Protein AF-A0A927MGL8-F1 (afdb_monomer)

Structure (mmCIF, N/CA/C/O backbone):
data_AF-A0A927MGL8-F1
#
_entry.id   AF-A0A927MGL8-F1
#
loop_
_atom_site.group_PDB
_atom_site.id
_atom_site.type_symbol
_atom_site.label_atom_id
_atom_site.label_alt_id
_atom_site.label_comp_id
_atom_site.label_asym_id
_atom_site.label_entity_id
_atom_site.label_seq_id
_atom_site.pdbx_PDB_ins_code
_atom_site.Cartn_x
_atom_site.Cartn_y
_atom_site.Cartn_z
_atom_site.occupancy
_atom_site.B_iso_or_equiv
_atom_site.auth_seq_id
_atom_site.auth_comp_id
_atom_site.auth_asym_id
_atom_site.auth_atom_id
_atom_site.pdbx_PDB_model_num
ATOM 1 N N . MET A 1 1 ? 6.601 -4.500 -12.752 1.00 81.94 1 MET A N 1
ATOM 2 C CA . MET A 1 1 ? 5.365 -3.660 -12.705 1.00 81.94 1 MET A CA 1
ATOM 3 C C . MET A 1 1 ? 4.032 -4.426 -12.684 1.00 81.94 1 MET A C 1
ATOM 5 O O . MET A 1 1 ? 3.324 -4.294 -11.695 1.00 81.94 1 MET A O 1
ATOM 9 N N . LYS A 1 2 ? 3.653 -5.239 -13.691 1.00 87.94 2 LYS A N 1
ATOM 10 C CA . LYS A 1 2 ? 2.335 -5.936 -13.699 1.00 87.94 2 LYS A CA 1
ATOM 11 C C . LYS A 1 2 ? 2.075 -6.784 -12.439 1.00 87.94 2 LYS A C 1
ATOM 13 O O . LYS A 1 2 ? 0.985 -6.728 -11.886 1.00 87.94 2 LYS A O 1
ATOM 18 N N . ALA A 1 3 ? 3.090 -7.509 -11.960 1.00 83.75 3 ALA A N 1
ATOM 19 C CA . ALA A 1 3 ? 2.998 -8.311 -10.736 1.00 83.75 3 ALA A CA 1
ATOM 20 C C . ALA A 1 3 ? 2.717 -7.466 -9.476 1.00 83.75 3 ALA A C 1
ATOM 22 O O . ALA A 1 3 ? 1.883 -7.848 -8.665 1.00 83.75 3 ALA A O 1
ATOM 23 N N . ILE A 1 4 ? 3.357 -6.297 -9.346 1.00 82.00 4 ILE A N 1
ATOM 24 C CA . ILE A 1 4 ? 3.127 -5.371 -8.224 1.00 82.00 4 ILE A CA 1
ATOM 25 C C . ILE A 1 4 ? 1.703 -4.826 -8.265 1.00 82.00 4 ILE A C 1
ATOM 27 O O . ILE A 1 4 ? 1.042 -4.797 -7.238 1.00 82.00 4 ILE A O 1
ATOM 31 N N . ASN A 1 5 ? 1.187 -4.474 -9.446 1.00 84.06 5 ASN A N 1
ATOM 32 C CA . ASN A 1 5 ? -0.195 -4.003 -9.570 1.00 84.06 5 ASN A CA 1
ATOM 33 C C . ASN A 1 5 ? -1.220 -5.066 -9.138 1.00 84.06 5 ASN A C 1
ATOM 35 O O . ASN A 1 5 ? -2.192 -4.727 -8.471 1.00 84.06 5 ASN A O 1
ATOM 39 N N . ILE A 1 6 ? -0.992 -6.343 -9.468 1.00 89.94 6 ILE A N 1
ATOM 40 C CA . ILE A 1 6 ? -1.850 -7.452 -9.013 1.00 89.94 6 ILE A CA 1
ATOM 41 C C . ILE A 1 6 ? -1.803 -7.580 -7.483 1.00 89.94 6 ILE A C 1
ATOM 43 O O . ILE A 1 6 ? -2.830 -7.763 -6.836 1.00 89.94 6 ILE A O 1
ATOM 47 N N . GLU A 1 7 ? -0.622 -7.453 -6.885 1.00 86.69 7 GLU A N 1
ATOM 48 C CA . GLU A 1 7 ? -0.461 -7.513 -5.431 1.00 86.69 7 GLU A CA 1
ATOM 49 C C . GLU A 1 7 ? -1.114 -6.322 -4.718 1.00 86.69 7 GLU A C 1
ATOM 51 O O . GLU A 1 7 ? -1.773 -6.523 -3.699 1.00 86.69 7 GLU A O 1
ATOM 56 N N . ILE A 1 8 ? -1.026 -5.113 -5.291 1.00 82.44 8 ILE A N 1
ATOM 57 C CA . ILE A 1 8 ? -1.769 -3.932 -4.826 1.00 82.44 8 ILE A CA 1
ATOM 58 C C . ILE A 1 8 ? -3.269 -4.223 -4.830 1.00 82.44 8 ILE A C 1
ATOM 60 O O . ILE A 1 8 ? -3.922 -4.043 -3.807 1.00 82.44 8 ILE A O 1
ATOM 64 N N . GLN A 1 9 ? -3.812 -4.732 -5.938 1.00 87.62 9 GLN A N 1
ATOM 65 C CA . GLN A 1 9 ? -5.235 -5.068 -6.038 1.00 87.62 9 GLN A CA 1
ATOM 66 C C . GLN A 1 9 ? -5.658 -6.117 -5.001 1.00 87.62 9 GLN A C 1
ATOM 68 O O . GLN A 1 9 ? -6.702 -5.968 -4.365 1.00 87.62 9 GLN A O 1
ATOM 73 N N . ASN A 1 10 ? -4.839 -7.149 -4.788 1.00 89.44 10 ASN A N 1
ATOM 74 C CA . ASN A 1 10 ? -5.106 -8.178 -3.785 1.00 89.44 10 ASN A CA 1
ATOM 75 C C . ASN A 1 10 ? -5.097 -7.609 -2.360 1.00 89.44 10 ASN A C 1
ATOM 77 O O . ASN A 1 10 ? -5.955 -7.973 -1.557 1.00 89.44 10 ASN A O 1
ATOM 81 N N . LEU A 1 11 ? -4.169 -6.702 -2.045 1.00 83.88 11 LEU A N 1
ATOM 82 C CA . LEU A 1 11 ? -4.113 -6.039 -0.743 1.00 83.88 11 LEU A CA 1
ATOM 83 C C . LEU A 1 11 ? -5.277 -5.074 -0.535 1.00 83.88 11 LEU A C 1
ATOM 85 O O . LEU A 1 11 ? -5.854 -5.074 0.547 1.00 83.88 11 LEU A O 1
ATOM 89 N N . THR A 1 12 ? -5.672 -4.312 -1.557 1.00 82.94 12 THR A N 1
ATOM 90 C CA . THR A 1 12 ? -6.878 -3.477 -1.498 1.00 82.94 12 THR A CA 1
ATOM 91 C C . THR A 1 12 ? -8.105 -4.340 -1.229 1.00 82.94 12 THR A C 1
ATOM 93 O O . THR A 1 12 ? -8.841 -4.064 -0.289 1.00 82.94 12 THR A O 1
ATOM 96 N N . LYS A 1 13 ? -8.279 -5.443 -1.970 1.00 90.69 13 LYS A N 1
ATOM 97 C CA . LYS A 1 13 ? -9.380 -6.389 -1.744 1.00 90.69 13 LYS A CA 1
ATOM 98 C C . LYS A 1 13 ? -9.352 -6.963 -0.326 1.00 90.69 13 LYS A C 1
ATOM 100 O O . LYS A 1 13 ? -10.390 -7.021 0.323 1.00 90.69 13 LYS A O 1
ATOM 105 N N . ARG A 1 14 ? -8.176 -7.366 0.168 1.00 90.31 14 ARG A N 1
ATOM 106 C CA . ARG A 1 14 ? -8.006 -7.866 1.540 1.00 90.31 14 ARG A CA 1
ATOM 107 C C . ARG A 1 14 ? -8.359 -6.798 2.575 1.00 90.31 14 ARG A C 1
ATOM 109 O O . ARG A 1 14 ? -9.081 -7.102 3.509 1.00 90.31 14 ARG A O 1
ATOM 116 N N . SER A 1 15 ? -7.897 -5.564 2.400 1.00 85.00 15 SER A N 1
ATOM 117 C CA . SER A 1 15 ? -8.215 -4.443 3.290 1.00 85.00 15 SER A CA 1
ATOM 118 C C . SER A 1 15 ? -9.718 -4.153 3.318 1.00 85.00 15 SER A C 1
ATOM 120 O O . SER A 1 15 ? -10.277 -3.997 4.398 1.00 85.00 15 SER A O 1
ATOM 122 N N . THR A 1 16 ? -10.393 -4.182 2.163 1.00 86.75 16 THR A N 1
ATOM 123 C CA . THR A 1 16 ? -11.857 -4.064 2.086 1.00 86.75 16 THR A CA 1
ATOM 124 C C . THR A 1 16 ? -12.558 -5.197 2.833 1.00 86.75 16 THR A C 1
ATOM 126 O O . THR A 1 16 ? -13.500 -4.936 3.572 1.00 86.75 16 THR A O 1
ATOM 129 N N . LEU A 1 17 ? -12.093 -6.442 2.681 1.00 91.06 17 LEU A N 1
ATOM 130 C CA . LEU A 1 17 ? -12.653 -7.584 3.409 1.00 91.06 17 LEU A CA 1
ATOM 131 C C . LEU A 1 17 ? -12.477 -7.439 4.925 1.00 91.06 17 LEU A C 1
ATOM 133 O O . LEU A 1 17 ? -13.436 -7.662 5.652 1.00 91.06 17 LEU A O 1
ATOM 137 N N . LEU A 1 18 ? -11.304 -6.997 5.389 1.00 89.88 18 LEU A N 1
ATOM 138 C CA . LEU A 1 18 ? -11.066 -6.736 6.812 1.00 89.88 18 LEU A CA 1
ATOM 139 C C . LEU A 1 18 ? -11.927 -5.577 7.341 1.00 89.88 18 LEU A C 1
ATOM 141 O O . LEU A 1 18 ? -12.342 -5.605 8.492 1.00 89.88 18 LEU A O 1
ATOM 145 N N . GLY A 1 19 ? -12.231 -4.575 6.509 1.00 87.00 19 GLY A N 1
ATOM 146 C CA . GLY A 1 19 ? -13.180 -3.515 6.864 1.00 87.00 19 GLY A CA 1
ATOM 147 C C . GLY A 1 19 ? -14.598 -4.048 7.059 1.00 87.00 19 GLY A C 1
ATOM 148 O O . GLY A 1 19 ? -15.235 -3.755 8.066 1.00 87.00 19 GLY A O 1
ATOM 149 N N . VAL A 1 20 ? -15.063 -4.908 6.147 1.00 88.69 20 VAL A N 1
ATOM 150 C CA . VAL A 1 20 ? -16.355 -5.601 6.293 1.00 88.69 20 VAL A CA 1
ATOM 151 C C . VAL A 1 20 ? -16.374 -6.482 7.545 1.00 88.69 20 VAL A C 1
ATOM 153 O O . VAL A 1 20 ? -17.378 -6.507 8.252 1.00 88.69 20 VAL A O 1
ATOM 156 N N . GLU A 1 21 ? -15.272 -7.176 7.835 1.00 89.25 21 GLU A N 1
ATOM 157 C CA . GLU A 1 21 ? -15.109 -7.991 9.044 1.00 89.25 21 GLU A CA 1
ATOM 158 C C . GLU A 1 21 ? -15.157 -7.137 10.318 1.00 89.25 21 GLU A C 1
ATOM 160 O O . GLU A 1 21 ? -15.872 -7.482 11.251 1.00 89.25 21 GLU A O 1
ATOM 165 N N . SER A 1 22 ? -14.499 -5.973 10.330 1.00 88.75 22 SER A N 1
ATOM 166 C CA . SER A 1 22 ? -14.555 -5.015 11.442 1.00 88.75 22 SER A CA 1
ATOM 167 C C . SER A 1 22 ? -15.985 -4.552 11.725 1.00 88.75 22 SER A C 1
ATOM 169 O O . SER A 1 22 ? -16.423 -4.560 12.874 1.00 88.75 22 SER A O 1
ATOM 171 N N . GLU A 1 23 ? -16.729 -4.170 10.685 1.00 89.12 23 GLU A N 1
ATOM 172 C CA . GLU A 1 23 ? -18.125 -3.734 10.813 1.00 89.12 23 GLU A CA 1
ATOM 173 C C . GLU A 1 23 ? -19.036 -4.874 11.294 1.00 89.12 23 GLU A C 1
ATOM 175 O O . GLU A 1 23 ? -19.927 -4.661 12.117 1.00 89.12 23 GLU A O 1
ATOM 180 N N . ALA A 1 24 ? -18.814 -6.096 10.800 1.00 89.00 24 ALA A N 1
ATOM 181 C CA . ALA A 1 24 ? -19.553 -7.273 11.244 1.00 89.00 24 ALA A CA 1
ATOM 182 C C . ALA A 1 24 ? -19.261 -7.590 12.719 1.00 89.00 24 ALA A C 1
ATOM 184 O O . ALA A 1 24 ? -20.197 -7.819 13.485 1.00 89.00 24 ALA A O 1
ATOM 185 N N . ASN A 1 25 ? -17.992 -7.530 13.135 1.00 88.75 25 ASN A N 1
ATOM 186 C CA . ASN A 1 25 ? -17.584 -7.746 14.520 1.00 88.75 25 ASN A CA 1
ATOM 187 C C . ASN A 1 25 ? -18.259 -6.734 15.452 1.00 88.75 25 ASN A C 1
ATOM 189 O O . ASN A 1 25 ? -18.848 -7.140 16.450 1.00 88.75 25 ASN A O 1
ATOM 193 N N . GLN A 1 26 ? -18.277 -5.442 15.107 1.00 88.69 26 GLN A N 1
ATOM 194 C CA . GLN A 1 26 ? -18.963 -4.419 15.909 1.00 88.69 26 GLN A CA 1
ATOM 195 C C . GLN A 1 26 ? -20.452 -4.741 16.133 1.00 88.69 26 GLN A C 1
ATOM 197 O O . GLN A 1 26 ? -20.945 -4.611 17.255 1.00 88.69 26 GLN A O 1
ATOM 202 N N . LEU A 1 27 ? -21.163 -5.224 15.107 1.00 91.19 27 LEU A N 1
ATOM 203 C CA . LEU A 1 27 ? -22.563 -5.647 15.246 1.00 91.19 27 LEU A CA 1
ATOM 204 C C . LEU A 1 27 ? -22.715 -6.912 16.102 1.00 91.19 27 LEU A C 1
ATOM 206 O O . LEU A 1 27 ? -23.638 -6.992 16.910 1.00 91.19 27 LEU A O 1
ATOM 210 N N . VAL A 1 28 ? -21.808 -7.884 15.964 1.00 90.94 28 VAL A N 1
ATOM 211 C CA . VAL A 1 28 ? -21.801 -9.106 16.787 1.00 90.94 28 VAL A CA 1
ATOM 212 C C . VAL A 1 28 ? -21.581 -8.775 18.267 1.00 90.94 28 VAL A C 1
ATOM 214 O O . VAL A 1 28 ? -22.303 -9.282 19.127 1.00 90.94 28 VAL A O 1
ATOM 217 N N . TYR A 1 29 ? -20.641 -7.883 18.581 1.00 89.62 29 TYR A N 1
ATOM 218 C CA . TYR A 1 29 ? -20.439 -7.410 19.952 1.00 89.62 29 TYR A CA 1
ATOM 219 C C . TYR A 1 29 ? -21.628 -6.583 20.451 1.00 89.62 29 TYR A C 1
ATOM 221 O O . TYR A 1 29 ? -22.039 -6.752 21.596 1.00 89.62 29 TYR A O 1
ATOM 229 N N . GLY A 1 30 ? -22.244 -5.755 19.601 1.00 89.44 30 GLY A N 1
ATOM 230 C CA . GLY A 1 30 ? -23.497 -5.066 19.924 1.00 89.44 30 GLY A CA 1
ATOM 231 C C . GLY A 1 30 ? -24.622 -6.037 20.300 1.00 89.44 30 GLY A C 1
ATOM 232 O O . GLY A 1 30 ? -25.272 -5.864 21.328 1.00 89.44 30 GLY A O 1
ATOM 233 N N . TYR A 1 31 ? -24.789 -7.117 19.534 1.00 92.12 31 TYR A N 1
ATOM 234 C CA . TYR A 1 31 ? -25.756 -8.176 19.831 1.00 92.12 31 TYR A CA 1
ATOM 235 C C . TYR A 1 31 ? -25.473 -8.831 21.192 1.00 92.12 31 TYR A C 1
ATOM 237 O O . TYR A 1 31 ? -26.379 -9.017 22.007 1.00 92.12 31 TYR A O 1
ATOM 245 N N . TYR A 1 32 ? -24.204 -9.125 21.486 1.00 89.69 32 TYR A N 1
ATOM 246 C CA . TYR A 1 32 ? -23.812 -9.686 22.779 1.00 89.69 32 TYR A CA 1
ATOM 247 C C . TYR A 1 32 ? -24.067 -8.718 23.945 1.00 89.69 32 TYR A C 1
ATOM 249 O O . TYR A 1 32 ? -24.556 -9.139 24.996 1.00 89.69 32 TYR A O 1
ATOM 257 N N . LYS A 1 33 ? -23.798 -7.421 23.749 1.00 89.44 33 LYS A N 1
ATOM 258 C CA . LYS A 1 33 ? -24.097 -6.347 24.710 1.00 89.44 33 LYS A CA 1
ATOM 259 C C . LYS A 1 33 ? -25.558 -6.354 25.120 1.00 89.44 33 LYS A C 1
ATOM 261 O O . LYS A 1 33 ? -25.880 -6.320 26.306 1.00 89.44 33 LYS A O 1
ATOM 266 N N . ASP A 1 34 ? -26.436 -6.394 24.125 1.00 91.56 34 ASP A N 1
ATOM 267 C CA . ASP A 1 34 ? -27.873 -6.342 24.343 1.00 91.56 34 ASP A CA 1
ATOM 268 C C . ASP A 1 34 ? -28.358 -7.632 25.022 1.00 91.56 34 ASP A C 1
ATOM 270 O O . ASP A 1 34 ? -29.177 -7.570 25.939 1.00 91.56 34 ASP A O 1
ATOM 274 N N . GLY A 1 35 ? -27.763 -8.785 24.691 1.00 91.50 35 GLY A N 1
ATOM 275 C CA . GLY A 1 35 ? -27.989 -10.047 25.400 1.00 91.50 35 GLY A CA 1
ATOM 276 C C . GLY A 1 35 ? -27.582 -10.014 26.881 1.00 91.50 35 GLY A C 1
ATOM 277 O O . GLY A 1 35 ? -28.353 -10.447 27.740 1.00 91.50 35 GLY A O 1
ATOM 278 N N . GLN A 1 36 ? -26.406 -9.468 27.208 1.00 89.88 36 GLN A N 1
ATOM 279 C CA . GLN A 1 36 ? -25.961 -9.294 28.600 1.00 89.88 36 GLN A CA 1
ATOM 280 C C . GLN A 1 36 ? -26.842 -8.298 29.360 1.00 89.88 36 GLN A C 1
ATOM 282 O O . GLN A 1 36 ? -27.210 -8.550 30.507 1.00 89.88 36 GLN A O 1
ATOM 287 N N . SER A 1 37 ? -27.248 -7.208 28.704 1.00 91.44 37 SER A N 1
ATOM 288 C CA . SER A 1 37 ? -28.202 -6.247 29.260 1.00 91.44 37 SER A CA 1
ATOM 289 C C . SER A 1 37 ? -29.523 -6.926 29.631 1.00 91.44 37 SER A C 1
ATOM 291 O O . SER A 1 37 ? -29.997 -6.757 30.750 1.00 91.44 37 SER A O 1
ATOM 293 N N . ILE A 1 38 ? -30.086 -7.771 28.755 1.00 94.38 38 ILE A N 1
ATOM 294 C CA . ILE A 1 38 ? -31.299 -8.544 29.074 1.00 94.38 38 ILE A CA 1
ATOM 295 C C . ILE A 1 38 ? -31.082 -9.414 30.310 1.00 94.38 38 ILE A C 1
ATOM 297 O O . ILE A 1 38 ? -31.925 -9.395 31.202 1.00 94.38 38 ILE A O 1
ATOM 301 N N . LYS A 1 39 ? -29.963 -10.144 30.389 1.00 93.94 39 LYS A N 1
ATOM 302 C CA . LYS A 1 39 ? -29.666 -11.013 31.534 1.00 93.94 39 LYS A CA 1
ATOM 303 C C . LYS A 1 39 ? -29.617 -10.224 32.848 1.00 93.94 39 LYS A C 1
ATOM 305 O O . LYS A 1 39 ? -30.284 -10.612 33.803 1.00 93.94 39 LYS A O 1
ATOM 310 N N . LEU A 1 40 ? -28.901 -9.097 32.876 1.00 92.75 40 LEU A N 1
ATOM 311 C CA . LEU A 1 40 ? -28.828 -8.215 34.049 1.00 92.75 40 LEU A CA 1
ATOM 312 C C . LEU A 1 40 ? -30.211 -7.675 34.443 1.00 92.75 40 LEU A C 1
ATOM 314 O O . LEU A 1 40 ? -30.571 -7.685 35.619 1.00 92.75 40 LEU A O 1
ATOM 318 N N . GLN A 1 41 ? -31.020 -7.254 33.466 1.00 95.81 41 GLN A N 1
ATOM 319 C CA . GLN A 1 41 ? -32.376 -6.762 33.722 1.00 95.81 41 GLN A CA 1
ATOM 320 C C . GLN A 1 41 ? -33.322 -7.870 34.211 1.00 95.81 41 GLN A C 1
ATOM 322 O O . GLN A 1 41 ? -34.176 -7.617 35.059 1.00 95.81 41 GLN A O 1
ATOM 327 N N . GLU A 1 42 ? -33.180 -9.103 33.716 1.00 97.06 42 GLU A N 1
ATOM 328 C CA . GLU A 1 42 ? -33.957 -10.258 34.177 1.00 97.06 42 GLU A CA 1
ATOM 329 C C . GLU A 1 42 ? -33.572 -10.679 35.600 1.00 97.06 42 GLU A C 1
ATOM 331 O O . GLU A 1 42 ? -34.449 -11.028 36.392 1.00 97.06 42 GLU A O 1
ATOM 336 N N . ASP A 1 43 ? -32.289 -10.619 35.956 1.00 94.75 43 ASP A N 1
ATOM 337 C CA . ASP A 1 43 ? -31.840 -10.886 37.322 1.00 94.75 43 ASP A CA 1
ATOM 338 C C . ASP A 1 43 ? -32.310 -9.786 38.286 1.00 94.75 43 ASP A C 1
ATOM 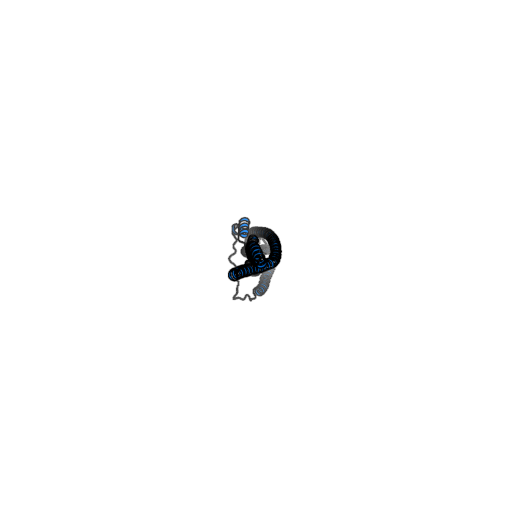340 O O . ASP A 1 43 ? -32.849 -10.098 39.351 1.00 94.75 43 ASP A O 1
ATOM 344 N N . ASN A 1 44 ? -32.252 -8.516 37.872 1.00 95.06 44 ASN A N 1
ATOM 345 C CA . ASN A 1 44 ? -32.841 -7.408 38.625 1.00 95.06 44 ASN A CA 1
ATOM 346 C C . ASN A 1 44 ? -34.357 -7.581 38.826 1.00 95.06 44 ASN A C 1
ATOM 348 O O . ASN A 1 44 ? -34.859 -7.402 39.935 1.00 95.06 44 ASN A O 1
ATOM 352 N N . LEU A 1 45 ? -35.084 -7.998 37.782 1.00 97.06 45 LEU A N 1
ATOM 353 C CA . LEU A 1 45 ? -36.515 -8.286 37.871 1.00 97.06 45 LEU A CA 1
ATOM 354 C C . LEU A 1 45 ? -36.812 -9.359 38.928 1.00 97.06 45 LEU A C 1
ATOM 356 O O . LEU A 1 45 ? -37.724 -9.170 39.731 1.00 97.06 45 LEU A O 1
ATOM 360 N N . LYS A 1 46 ? -36.031 -10.448 38.982 1.00 97.56 46 LYS A N 1
ATOM 361 C CA . LYS A 1 46 ? -36.192 -11.499 40.007 1.00 97.56 46 LYS A CA 1
ATOM 362 C C . LYS A 1 46 ? -35.962 -10.961 41.421 1.00 97.56 46 LYS A C 1
ATOM 364 O O . LYS A 1 46 ? -36.702 -11.327 42.336 1.00 97.56 46 LYS A O 1
ATOM 369 N N . VAL A 1 47 ? -34.947 -10.113 41.610 1.00 93.94 47 VAL A N 1
ATOM 370 C CA . VAL A 1 47 ? -34.653 -9.496 42.915 1.00 93.94 47 VAL A CA 1
ATOM 371 C C . VAL A 1 47 ? -35.806 -8.589 43.341 1.00 93.94 47 VAL A C 1
ATOM 373 O O . VAL A 1 47 ? -36.371 -8.797 44.414 1.00 93.94 47 VAL A O 1
ATOM 376 N N . THR A 1 48 ? -36.238 -7.665 42.482 1.00 94.50 48 THR A N 1
ATOM 377 C CA . THR A 1 48 ? -37.334 -6.736 42.793 1.00 94.50 48 THR A CA 1
ATOM 378 C C . THR A 1 48 ? -38.677 -7.453 42.972 1.00 94.50 48 THR A C 1
ATOM 380 O O . THR A 1 48 ? -39.496 -7.048 43.798 1.00 94.50 48 THR A O 1
ATOM 383 N N . GLU A 1 49 ? -38.919 -8.553 42.253 1.00 97.56 49 GLU A N 1
ATOM 384 C CA . GLU A 1 49 ? -40.098 -9.395 42.467 1.00 97.56 49 GLU A CA 1
ATOM 385 C C . GLU A 1 49 ? -40.085 -10.036 43.862 1.00 97.56 49 GLU A C 1
ATOM 387 O O . GLU A 1 49 ? -41.103 -10.016 44.561 1.00 97.56 49 GLU A O 1
ATOM 392 N N . LYS A 1 50 ? -38.935 -10.565 44.298 1.00 96.25 50 LYS A N 1
ATOM 393 C CA . LYS A 1 50 ? -38.764 -11.116 45.648 1.00 96.25 50 LYS A CA 1
ATOM 394 C C . LYS A 1 50 ? -38.951 -10.040 46.721 1.00 96.25 50 LYS A C 1
ATOM 396 O O . LYS A 1 50 ? -39.661 -10.278 47.694 1.00 96.25 50 LYS A O 1
ATOM 401 N N . GLU A 1 51 ? -38.365 -8.860 46.539 1.00 93.62 51 GLU A N 1
ATOM 402 C CA . GLU A 1 51 ? -38.524 -7.733 47.467 1.00 93.62 51 GLU A CA 1
ATOM 403 C C . GLU A 1 51 ? -39.983 -7.288 47.586 1.00 93.62 51 GLU A C 1
ATOM 405 O O . GLU A 1 51 ? -40.487 -7.128 48.697 1.00 93.62 51 GLU A O 1
ATOM 410 N N . TYR A 1 52 ? -40.693 -7.159 46.460 1.00 97.56 52 TYR A N 1
ATOM 411 C CA . TYR A 1 52 ? -42.115 -6.826 46.464 1.00 97.56 52 TYR A CA 1
ATOM 412 C C . TYR A 1 52 ? -42.939 -7.838 47.267 1.00 97.56 52 TYR A C 1
ATOM 414 O O . TYR A 1 52 ? -43.769 -7.429 48.083 1.00 97.56 52 TYR A O 1
ATOM 422 N N . ARG A 1 53 ? -42.694 -9.143 47.081 1.00 97.75 53 ARG A N 1
ATOM 423 C CA . ARG A 1 53 ? -43.377 -10.197 47.850 1.00 97.75 53 ARG A CA 1
ATOM 424 C C . ARG A 1 53 ? -43.091 -10.076 49.347 1.00 97.75 53 ARG A C 1
ATOM 426 O O . ARG A 1 53 ? -44.036 -10.015 50.126 1.00 97.75 53 ARG A O 1
ATOM 433 N N . ASN A 1 54 ? -41.823 -9.937 49.734 1.00 94.94 54 ASN A N 1
ATOM 434 C CA . ASN A 1 54 ? -41.428 -9.807 51.139 1.00 94.94 54 ASN A CA 1
ATOM 435 C C . ASN A 1 54 ? -42.073 -8.580 51.810 1.00 94.94 54 ASN A C 1
ATOM 437 O O . ASN A 1 54 ? -42.563 -8.660 52.933 1.00 94.94 54 ASN A O 1
ATOM 441 N N . ILE A 1 55 ? -42.107 -7.434 51.126 1.00 94.94 55 ILE A N 1
ATOM 442 C CA . ILE A 1 55 ? -42.708 -6.198 51.656 1.00 94.94 55 ILE A CA 1
ATOM 443 C C . ILE A 1 55 ? -44.226 -6.325 51.757 1.00 94.94 55 ILE A C 1
ATOM 445 O O . ILE A 1 55 ? -44.831 -5.840 52.713 1.00 94.94 55 ILE A O 1
ATOM 449 N N . GLN A 1 56 ? -44.853 -6.997 50.791 1.00 97.56 56 GLN A N 1
ATOM 450 C CA . GLN A 1 56 ? -46.280 -7.291 50.827 1.00 97.56 56 GLN A CA 1
ATOM 451 C C . GLN A 1 56 ? -46.638 -8.198 52.013 1.00 97.56 56 GLN A C 1
ATOM 453 O O . GLN A 1 56 ? -47.652 -7.953 52.667 1.00 97.56 56 GLN A O 1
ATOM 458 N N . GLU A 1 57 ? -45.815 -9.204 52.310 1.00 97.25 57 GLU A N 1
ATOM 459 C CA . GLU A 1 57 ? -45.964 -10.076 53.481 1.00 97.25 57 GLU A CA 1
ATOM 460 C C . GLU A 1 57 ? -45.803 -9.286 54.786 1.00 97.25 57 GLU A C 1
ATOM 462 O O . GLU A 1 57 ? -46.730 -9.269 55.596 1.00 97.25 57 GLU A O 1
ATOM 467 N N . LYS A 1 58 ? -44.721 -8.506 54.933 1.00 95.19 58 LYS A N 1
ATOM 468 C CA . LYS A 1 58 ? -44.515 -7.620 56.095 1.00 95.19 58 LYS A CA 1
ATOM 469 C C . LYS A 1 58 ? -45.674 -6.641 56.298 1.00 95.19 58 LYS A C 1
ATOM 471 O O . LYS A 1 58 ? -46.078 -6.382 57.427 1.00 95.19 58 LYS A O 1
ATOM 476 N N . TYR A 1 59 ? -46.234 -6.086 55.223 1.00 97.12 59 TYR A N 1
ATOM 477 C CA . TYR A 1 59 ? -47.411 -5.217 55.305 1.00 97.12 59 TYR A CA 1
ATOM 478 C C . TYR A 1 59 ? -48.639 -5.957 55.846 1.00 97.12 59 TYR A C 1
ATOM 480 O O . TYR A 1 59 ? -49.352 -5.416 56.690 1.00 97.12 59 TYR A O 1
ATOM 488 N N . ASN A 1 60 ? -48.876 -7.193 55.395 1.00 97.25 60 ASN A N 1
ATOM 489 C CA . ASN A 1 60 ? -49.989 -8.016 55.874 1.00 97.25 60 ASN A CA 1
ATOM 490 C C . ASN A 1 60 ? -49.845 -8.371 57.365 1.00 97.25 60 ASN A C 1
ATOM 492 O O . ASN A 1 60 ? -50.850 -8.522 58.056 1.00 97.25 60 ASN A O 1
ATOM 496 N N . GLU A 1 61 ? -48.611 -8.453 57.860 1.00 97.06 61 GLU A N 1
ATOM 497 C CA . GLU A 1 61 ? -48.275 -8.654 59.276 1.00 97.06 61 GLU A CA 1
ATOM 498 C C . GLU A 1 61 ? -48.284 -7.351 60.099 1.00 97.06 61 GLU A C 1
ATOM 500 O O . GLU A 1 61 ? -48.123 -7.382 61.318 1.00 97.06 61 GLU A O 1
ATOM 505 N N . GLY A 1 62 ? -48.484 -6.192 59.460 1.00 96.12 62 GLY A N 1
ATOM 506 C CA . GLY A 1 62 ? -48.459 -4.878 60.112 1.00 96.12 62 GLY A CA 1
ATOM 507 C C . GLY A 1 62 ? -47.055 -4.323 60.386 1.00 96.12 62 GLY A C 1
ATOM 508 O O . GLY A 1 62 ? -46.925 -3.335 61.104 1.00 96.12 62 GLY A O 1
ATOM 509 N N . LEU A 1 63 ? -46.014 -4.928 59.808 1.00 93.25 63 LEU A N 1
ATOM 510 C CA . LEU A 1 63 ? -44.601 -4.566 59.982 1.00 93.25 63 LEU A CA 1
ATOM 511 C C . LEU A 1 63 ? -44.077 -3.576 58.927 1.00 93.25 63 LEU A C 1
ATOM 513 O O . LEU A 1 63 ? -42.951 -3.102 59.033 1.00 93.25 63 LEU A O 1
ATOM 517 N N . SER A 1 64 ? -44.861 -3.260 57.894 1.00 95.19 64 SER A N 1
ATOM 518 C CA . SER A 1 64 ? -44.479 -2.306 56.842 1.00 95.19 64 SER A CA 1
ATOM 519 C C . SER A 1 64 ? -45.620 -1.344 56.513 1.00 95.19 64 SER A C 1
ATOM 521 O O . SER A 1 64 ? -46.793 -1.638 56.747 1.00 95.19 64 SER A O 1
ATOM 523 N N . ALA A 1 65 ? -45.294 -0.171 55.964 1.00 95.62 65 ALA A N 1
ATOM 524 C CA . ALA A 1 65 ? -46.280 0.821 55.563 1.00 95.62 65 ALA A CA 1
ATOM 525 C C . ALA A 1 65 ? -46.841 0.533 54.159 1.00 95.62 65 ALA A C 1
ATOM 527 O O . ALA A 1 65 ? -46.134 0.113 53.246 1.00 95.62 65 ALA A O 1
ATOM 528 N N . LYS A 1 66 ? -48.111 0.895 53.918 1.00 96.62 66 LYS A N 1
ATOM 529 C CA . LYS A 1 66 ? -48.730 0.814 52.575 1.00 96.62 66 LYS A CA 1
ATOM 530 C C . LYS A 1 66 ? -47.933 1.575 51.504 1.00 96.62 66 LYS A C 1
ATOM 532 O O . LYS A 1 66 ? -47.953 1.204 50.332 1.00 96.62 66 LYS A O 1
ATOM 537 N N . GLY A 1 67 ? -47.252 2.652 51.901 1.00 95.88 67 GLY A N 1
ATOM 538 C CA . GLY A 1 67 ? -46.381 3.424 51.018 1.00 95.88 67 GLY A CA 1
ATOM 539 C C . GLY A 1 67 ? -45.216 2.603 50.459 1.00 95.88 67 GLY A C 1
ATOM 540 O O . GLY A 1 67 ? -44.909 2.745 49.277 1.00 95.88 67 GLY A O 1
ATOM 541 N N . ASP A 1 68 ? -44.625 1.717 51.263 1.00 94.25 68 ASP A N 1
ATOM 542 C CA . ASP A 1 68 ? -43.512 0.859 50.841 1.00 94.25 68 ASP A CA 1
ATOM 543 C C . ASP A 1 68 ? -43.985 -0.195 49.841 1.00 94.25 68 ASP A C 1
ATOM 545 O O . ASP A 1 68 ? -43.366 -0.366 48.795 1.00 94.25 68 ASP A O 1
ATOM 549 N N . VAL A 1 69 ? -45.154 -0.802 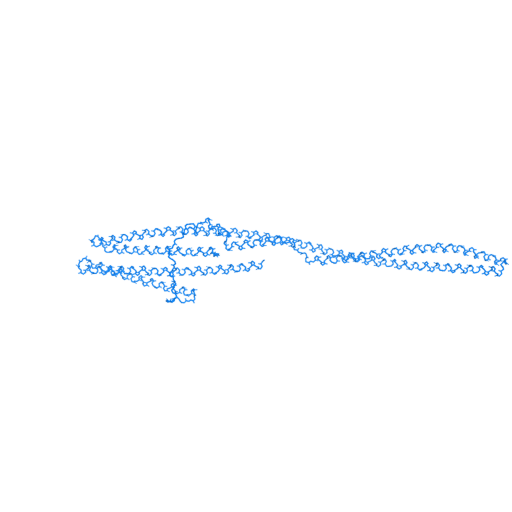50.081 1.00 96.75 69 VAL A N 1
ATOM 550 C CA . VAL A 1 69 ? -45.799 -1.727 49.131 1.00 96.75 69 VAL A CA 1
ATOM 551 C C . VAL A 1 69 ? -46.005 -1.069 47.763 1.00 96.75 69 VAL A C 1
ATOM 553 O O . VAL A 1 69 ? -45.724 -1.669 46.724 1.00 96.75 69 VAL A O 1
ATOM 556 N N . LEU A 1 70 ? -46.493 0.178 47.735 1.00 96.06 70 LEU A N 1
ATOM 557 C CA . LEU A 1 70 ? -46.701 0.912 46.482 1.00 96.06 70 LEU A CA 1
ATOM 558 C C . LEU A 1 70 ? -45.379 1.221 45.764 1.00 96.06 70 LEU A C 1
ATOM 560 O O . LEU A 1 70 ? -45.333 1.127 44.537 1.00 96.06 70 LEU A O 1
ATOM 564 N N . ARG A 1 71 ? -44.312 1.558 46.502 1.00 94.50 71 ARG A N 1
ATOM 565 C CA . ARG A 1 71 ? -42.972 1.792 45.933 1.00 94.50 71 ARG A CA 1
ATOM 566 C C . ARG A 1 71 ? -42.368 0.507 45.374 1.00 94.50 71 ARG A C 1
ATOM 568 O O . ARG A 1 71 ? -41.947 0.511 44.223 1.00 94.50 71 ARG A O 1
ATOM 575 N N . ALA A 1 72 ? -42.427 -0.593 46.122 1.00 95.12 72 ALA A N 1
ATOM 576 C CA . ALA A 1 72 ? -41.956 -1.900 45.672 1.00 95.12 72 ALA A CA 1
ATOM 577 C C . ALA A 1 72 ? -42.706 -2.373 44.418 1.00 95.12 72 ALA A C 1
ATOM 579 O O . ALA A 1 72 ? -42.096 -2.792 43.436 1.00 95.12 72 ALA A O 1
ATOM 580 N N . LYS A 1 73 ? -44.035 -2.195 44.383 1.00 97.50 73 LYS A N 1
ATOM 581 C CA . LYS A 1 73 ? -44.844 -2.480 43.190 1.00 97.50 73 LYS A CA 1
ATOM 582 C C . LYS A 1 73 ? -44.449 -1.611 41.994 1.00 97.50 73 LYS A C 1
ATOM 584 O O . LYS A 1 73 ? -44.441 -2.102 40.867 1.00 97.50 73 LYS A O 1
ATOM 589 N N . LYS A 1 74 ? -44.152 -0.325 42.213 1.00 96.69 74 LYS A N 1
ATOM 590 C CA . LYS A 1 74 ? -43.656 0.573 41.161 1.00 96.69 74 LYS A CA 1
ATOM 591 C C . LYS A 1 74 ? -42.299 0.090 40.632 1.00 96.69 74 LYS A C 1
ATOM 593 O O . LYS A 1 74 ? -42.168 -0.041 39.420 1.00 96.69 74 LYS A O 1
ATOM 598 N N . GLY A 1 75 ? -41.356 -0.242 41.516 1.00 94.44 75 GLY A N 1
ATOM 599 C CA . GLY A 1 75 ? -40.049 -0.791 41.142 1.00 94.44 75 GLY A CA 1
ATOM 600 C C . GLY A 1 75 ? -40.169 -2.067 40.306 1.00 94.44 75 GLY A C 1
ATOM 601 O O . GLY A 1 75 ? -39.528 -2.177 39.265 1.00 94.44 75 GLY A O 1
ATOM 602 N N . LEU A 1 76 ? -41.069 -2.984 40.683 1.00 97.31 76 LEU A N 1
ATOM 603 C CA . LEU A 1 76 ? -41.346 -4.199 39.906 1.00 97.31 76 LEU A CA 1
ATOM 604 C C . LEU A 1 76 ? -41.813 -3.872 38.479 1.00 97.31 76 LEU A C 1
ATOM 606 O O . LEU A 1 76 ? -41.316 -4.448 37.515 1.00 97.31 76 LEU A O 1
ATOM 610 N N . ARG A 1 77 ? -42.735 -2.912 38.322 1.00 97.94 77 ARG A N 1
ATOM 611 C CA . ARG A 1 77 ? -43.210 -2.478 36.995 1.00 97.94 77 ARG A CA 1
ATOM 612 C C . ARG A 1 77 ? -42.117 -1.813 36.159 1.00 97.94 77 ARG A C 1
ATOM 614 O O . ARG A 1 77 ? -42.092 -2.002 34.945 1.00 97.94 77 ARG A O 1
ATOM 621 N N . GLU A 1 78 ? -41.234 -1.041 36.785 1.00 96.50 78 GLU A N 1
ATOM 622 C CA . GLU A 1 78 ? -40.083 -0.432 36.110 1.00 96.50 78 GLU A CA 1
ATOM 623 C C . GLU A 1 78 ? -39.094 -1.503 35.628 1.00 96.50 78 GLU A C 1
ATOM 625 O O . GLU A 1 78 ? -38.667 -1.450 34.475 1.00 96.50 78 GLU A O 1
ATOM 630 N N . ALA A 1 79 ? -38.812 -2.523 36.445 1.00 95.31 79 ALA A N 1
ATOM 631 C CA . ALA A 1 79 ? -37.969 -3.654 36.056 1.00 95.31 79 ALA A CA 1
ATOM 632 C C . ALA A 1 79 ? -38.588 -4.481 34.908 1.00 95.31 79 ALA A C 1
ATOM 634 O O . ALA A 1 79 ? -37.900 -4.817 33.944 1.00 95.31 79 ALA A O 1
ATOM 635 N N . GLU A 1 80 ? -39.901 -4.751 34.944 1.00 97.69 80 GLU A N 1
ATOM 636 C CA . GLU A 1 80 ? -40.617 -5.413 33.838 1.00 97.69 80 GLU A CA 1
ATOM 637 C C . GLU A 1 80 ? -40.490 -4.630 32.521 1.00 97.69 80 GLU A C 1
ATOM 639 O O . GLU A 1 80 ? -40.302 -5.218 31.451 1.00 97.69 80 GLU A O 1
ATOM 644 N N . LEU A 1 81 ? -40.616 -3.300 32.586 1.00 97.38 81 LEU A N 1
ATOM 645 C CA . LEU A 1 81 ? -40.471 -2.428 31.424 1.00 97.38 81 LEU A CA 1
ATOM 646 C C . LEU A 1 81 ? -39.029 -2.428 30.906 1.00 97.38 81 LEU A C 1
ATOM 648 O O . LEU A 1 81 ? -38.830 -2.504 29.696 1.00 97.38 81 LEU A O 1
ATOM 652 N N . ALA A 1 82 ? -38.037 -2.399 31.798 1.00 95.38 82 ALA A N 1
ATOM 653 C CA . ALA A 1 82 ? -36.625 -2.438 31.429 1.00 95.38 82 ALA A CA 1
ATOM 654 C C . ALA A 1 82 ? -36.260 -3.730 30.677 1.00 95.38 82 ALA A C 1
ATOM 656 O O . ALA A 1 82 ? -35.621 -3.659 29.627 1.00 95.38 82 ALA A O 1
ATOM 657 N N . VAL A 1 83 ? -36.752 -4.893 31.129 1.00 97.06 83 VAL A N 1
ATOM 658 C CA . VAL A 1 83 ? -36.578 -6.174 30.417 1.00 97.06 83 VAL A CA 1
ATOM 659 C C . VAL A 1 83 ? -37.194 -6.123 29.016 1.00 97.06 83 VAL A C 1
ATOM 661 O O . VAL A 1 83 ? -36.572 -6.568 28.052 1.00 97.06 83 VAL A O 1
ATOM 664 N N . LYS A 1 84 ? -38.407 -5.571 28.872 1.00 97.75 84 LYS A N 1
ATOM 665 C CA . LYS A 1 84 ? -39.062 -5.435 27.557 1.00 97.75 84 LYS A CA 1
ATOM 666 C C . LYS A 1 84 ? -38.279 -4.520 26.620 1.00 97.75 84 LYS A C 1
ATOM 668 O O . LYS A 1 84 ? -38.072 -4.883 25.467 1.00 97.75 84 LYS A O 1
ATOM 673 N N . SER A 1 85 ? -37.821 -3.371 27.110 1.00 96.56 85 SER A N 1
ATOM 674 C CA . SER A 1 85 ? -37.010 -2.432 26.330 1.00 96.56 85 SER A CA 1
ATOM 675 C C . SER A 1 85 ? -35.677 -3.049 25.899 1.00 96.56 85 SER A C 1
ATOM 677 O O . SER A 1 85 ? -35.273 -2.883 24.753 1.00 96.56 85 SER A O 1
ATOM 679 N N . ALA A 1 86 ? -35.018 -3.808 26.781 1.00 94.50 86 ALA A N 1
ATOM 680 C CA . ALA A 1 86 ? -33.782 -4.514 26.449 1.00 94.50 86 ALA A CA 1
ATOM 681 C C . ALA A 1 86 ? -34.002 -5.586 25.364 1.00 94.50 86 ALA A C 1
ATOM 683 O O . ALA A 1 86 ? -33.187 -5.705 24.453 1.00 94.50 86 ALA A O 1
ATOM 684 N N . LYS A 1 87 ? -35.131 -6.311 25.412 1.00 96.25 87 LYS A N 1
ATOM 685 C CA . LYS A 1 87 ? -35.525 -7.281 24.374 1.00 96.25 87 LYS A CA 1
ATOM 686 C C . LYS A 1 87 ? -35.766 -6.618 23.020 1.00 96.25 87 LYS A C 1
ATOM 688 O O . LYS A 1 87 ? -35.196 -7.066 22.035 1.00 96.25 87 LYS A O 1
ATOM 693 N N . LEU A 1 88 ? -36.513 -5.513 22.987 1.00 96.38 88 LEU A N 1
ATOM 694 C CA . LEU A 1 88 ? -36.727 -4.748 21.753 1.00 96.38 88 LEU A CA 1
ATOM 695 C C . LEU A 1 88 ? -35.407 -4.269 21.138 1.00 96.38 88 LEU A C 1
ATOM 697 O O . LEU A 1 88 ? -35.220 -4.374 19.931 1.00 96.38 88 LEU A O 1
ATOM 701 N N . LYS A 1 89 ? -34.469 -3.796 21.964 1.00 95.31 89 LYS A N 1
ATOM 702 C CA . LYS A 1 89 ? -33.149 -3.376 21.487 1.00 95.31 89 LYS A CA 1
ATOM 703 C C . LYS A 1 89 ? -32.347 -4.541 20.896 1.00 95.31 89 LYS A C 1
ATOM 705 O O . LYS A 1 89 ? -31.739 -4.387 19.841 1.00 95.31 89 LYS A O 1
ATOM 710 N N . LEU A 1 90 ? -32.381 -5.717 21.530 1.00 93.31 90 LEU A N 1
ATOM 711 C CA . LEU A 1 90 ? -31.767 -6.918 20.960 1.00 93.31 90 LEU A CA 1
ATOM 712 C C . LEU A 1 90 ? -32.405 -7.286 19.613 1.00 93.31 90 LEU A C 1
ATOM 714 O O . LEU A 1 90 ? -31.677 -7.641 18.687 1.00 93.31 90 LEU A O 1
ATOM 718 N N . ASP A 1 91 ? -33.729 -7.184 19.482 1.00 93.12 91 ASP A N 1
ATOM 719 C CA . ASP A 1 91 ? -34.435 -7.458 18.224 1.00 93.12 91 ASP A CA 1
ATOM 720 C C . ASP A 1 91 ? -34.001 -6.480 17.113 1.00 93.12 91 ASP A C 1
ATOM 722 O O . ASP A 1 91 ? -33.739 -6.899 15.982 1.00 93.12 91 ASP A O 1
ATOM 726 N N . GLU A 1 92 ? -33.845 -5.189 17.432 1.00 94.69 92 GLU A N 1
ATOM 727 C CA . GLU A 1 92 ? -33.311 -4.173 16.512 1.00 94.69 92 GLU A CA 1
ATOM 728 C C . GLU A 1 92 ? -31.882 -4.506 16.058 1.00 94.69 92 GLU A C 1
ATOM 730 O O . GLU A 1 92 ? -31.596 -4.520 14.856 1.00 94.69 92 GLU A O 1
ATOM 735 N N . THR A 1 93 ? -30.990 -4.829 16.997 1.00 92.56 93 THR A N 1
ATOM 736 C CA . THR A 1 93 ? -29.605 -5.215 16.691 1.00 92.56 93 THR A CA 1
ATOM 737 C C . THR A 1 93 ? -29.551 -6.518 15.887 1.00 92.56 93 THR A C 1
ATOM 739 O O . THR A 1 93 ? -28.764 -6.642 14.947 1.00 92.56 93 THR A O 1
ATOM 742 N N . THR A 1 94 ? -30.438 -7.471 16.181 1.00 92.06 94 THR A N 1
ATOM 743 C CA . THR A 1 94 ? -30.583 -8.724 15.424 1.00 92.06 94 THR A CA 1
ATOM 744 C C . THR A 1 94 ? -30.998 -8.444 13.984 1.00 92.06 94 THR A C 1
ATOM 746 O O . THR A 1 94 ? -30.424 -9.014 13.057 1.00 92.06 94 THR A O 1
ATOM 749 N N . LEU A 1 95 ? -31.944 -7.527 13.762 1.00 93.31 95 LEU A N 1
ATOM 750 C CA . LEU A 1 95 ? -32.358 -7.124 12.420 1.00 93.31 95 LEU A CA 1
ATOM 751 C C . LEU A 1 95 ? -31.199 -6.495 11.632 1.00 93.31 95 LEU A C 1
ATOM 753 O O . LEU A 1 95 ? -30.990 -6.851 10.470 1.00 93.31 95 LEU A O 1
ATOM 757 N N . GLN A 1 96 ? -30.429 -5.597 12.253 1.00 93.25 96 GLN A N 1
ATOM 758 C CA . GLN A 1 96 ? -29.254 -4.979 11.624 1.00 93.25 96 GLN A CA 1
ATOM 759 C C . GLN A 1 96 ? -28.199 -6.026 11.254 1.00 93.25 96 GLN A C 1
ATOM 761 O O . GLN A 1 96 ? -27.659 -6.014 10.144 1.00 93.25 96 GLN A O 1
ATOM 766 N N . LEU A 1 97 ? -27.938 -6.968 12.160 1.00 91.31 97 LEU A N 1
ATOM 767 C CA . LEU A 1 97 ? -26.988 -8.046 11.931 1.00 91.31 97 LEU A CA 1
ATOM 768 C C . LEU A 1 97 ? -27.459 -8.973 10.803 1.00 91.31 97 LEU A C 1
ATOM 770 O O . LEU A 1 97 ? -26.673 -9.261 9.902 1.00 91.31 97 LEU A O 1
ATOM 774 N N . ASN A 1 98 ? -28.745 -9.337 10.771 1.00 90.88 98 ASN A N 1
ATOM 775 C CA . ASN A 1 98 ? -29.349 -10.137 9.700 1.00 90.88 98 ASN A CA 1
ATOM 776 C C . ASN A 1 98 ? -29.198 -9.473 8.326 1.00 90.88 98 ASN A C 1
ATOM 778 O O . ASN A 1 98 ? -28.834 -10.128 7.347 1.00 90.88 98 ASN A O 1
ATOM 782 N N . GLN A 1 99 ? -29.439 -8.159 8.255 1.00 91.69 99 GLN A N 1
ATOM 783 C CA . GLN A 1 99 ? -29.239 -7.376 7.034 1.00 91.69 99 GLN A CA 1
ATOM 784 C C . GLN A 1 99 ? -27.772 -7.379 6.597 1.00 91.69 99 GLN A C 1
ATOM 786 O O . GLN A 1 99 ? -27.489 -7.511 5.407 1.00 91.69 99 GLN A O 1
ATOM 791 N N . LYS A 1 100 ? -26.835 -7.273 7.548 1.00 90.25 100 LYS A N 1
ATOM 792 C CA . LYS A 1 100 ? -25.399 -7.242 7.252 1.00 90.25 100 LYS A CA 1
ATOM 793 C C . LYS A 1 100 ? -24.865 -8.587 6.762 1.00 90.25 100 LYS A C 1
ATOM 795 O O . LYS A 1 100 ? -24.087 -8.616 5.812 1.00 90.25 100 LYS A O 1
ATOM 800 N N . ILE A 1 101 ? -25.272 -9.689 7.395 1.00 87.38 101 ILE A N 1
ATOM 801 C CA . ILE A 1 101 ? -24.790 -11.040 7.060 1.00 87.38 101 ILE A CA 1
ATOM 802 C C . ILE A 1 101 ? -25.598 -11.702 5.934 1.00 87.38 101 ILE A C 1
ATOM 804 O O . ILE A 1 101 ? -25.196 -12.749 5.424 1.00 87.38 101 ILE A O 1
ATOM 808 N N . GLY A 1 102 ? -26.741 -11.120 5.553 1.00 88.75 102 GLY A N 1
ATOM 809 C CA . GLY A 1 102 ? -27.636 -11.653 4.523 1.00 88.75 102 GLY A CA 1
ATOM 810 C C . GLY A 1 102 ? -28.305 -12.975 4.913 1.00 88.75 102 GLY A C 1
ATOM 811 O O . GLY A 1 102 ? -28.682 -13.753 4.036 1.00 88.75 102 GLY A O 1
ATOM 812 N N . LYS A 1 103 ? -28.410 -13.263 6.214 1.00 84.94 103 LYS A N 1
ATOM 813 C CA . LYS A 1 103 ? -29.012 -14.479 6.772 1.00 84.94 103 LYS A CA 1
ATOM 814 C C . LYS A 1 103 ? -29.777 -14.141 8.040 1.00 84.94 103 LYS A C 1
ATOM 816 O O . LYS A 1 103 ? -29.362 -13.274 8.796 1.00 84.94 103 LYS A O 1
ATOM 821 N N . GLU A 1 104 ? -30.872 -14.848 8.271 1.00 86.75 104 GLU A N 1
ATOM 822 C CA . GLU A 1 104 ? -31.644 -14.716 9.500 1.00 86.75 104 GLU A CA 1
ATOM 823 C C . GLU A 1 104 ? -30.977 -15.510 10.631 1.00 86.75 104 GLU A C 1
ATOM 825 O O . GLU A 1 104 ? -30.772 -16.722 10.521 1.00 86.75 104 GLU A O 1
ATOM 830 N N . LEU A 1 105 ? -30.636 -14.829 11.724 1.00 82.62 105 LEU A N 1
ATOM 831 C CA . LEU A 1 105 ? -30.240 -15.454 12.979 1.00 82.62 105 LEU A CA 1
ATOM 832 C C . LEU A 1 105 ? -31.474 -16.089 13.622 1.00 82.62 105 LEU A C 1
ATOM 834 O O . LEU A 1 105 ? -32.247 -15.435 14.317 1.00 82.62 105 LEU A O 1
ATOM 838 N N . ASN A 1 106 ? -31.676 -17.375 13.359 1.00 76.19 106 ASN A N 1
ATOM 839 C CA . ASN A 1 106 ? -32.724 -18.167 13.992 1.00 76.19 106 ASN A CA 1
ATOM 840 C C . ASN A 1 106 ? -32.174 -18.944 15.207 1.00 76.19 106 ASN A C 1
ATOM 842 O O . ASN A 1 106 ? -30.983 -18.906 15.518 1.00 76.19 106 ASN A O 1
ATOM 846 N N . ALA A 1 107 ? -33.045 -19.686 15.898 1.00 63.66 107 ALA A N 1
ATOM 847 C CA . ALA A 1 107 ? -32.680 -20.461 17.087 1.00 63.66 107 ALA A CA 1
ATOM 848 C C . ALA A 1 107 ? -31.574 -21.517 16.854 1.00 63.66 107 ALA A C 1
ATOM 850 O O . ALA A 1 107 ? -30.937 -21.932 17.823 1.00 63.66 107 ALA A O 1
ATOM 851 N N . GLU A 1 108 ? -31.341 -21.932 15.603 1.00 58.12 108 GLU A N 1
ATOM 852 C CA . GLU A 1 108 ? -30.291 -22.882 15.207 1.00 58.12 108 GLU A CA 1
ATOM 853 C C . GLU A 1 108 ? -28.941 -22.189 14.961 1.00 58.12 108 GLU A C 1
ATOM 855 O O . GLU A 1 108 ? -27.891 -22.782 15.196 1.00 58.12 108 GLU A O 1
ATOM 860 N N . HIS A 1 109 ? -28.954 -20.914 14.560 1.00 64.00 109 HIS A N 1
ATOM 861 C CA . HIS A 1 109 ? -27.765 -20.102 14.286 1.00 64.00 109 HIS A CA 1
ATOM 862 C C . HIS A 1 109 ? -27.465 -19.137 15.436 1.00 64.00 109 HIS A C 1
ATOM 864 O O . HIS A 1 109 ? -27.186 -17.956 15.225 1.00 64.00 109 HIS A O 1
ATOM 870 N N . LYS A 1 110 ? -27.517 -19.629 16.679 1.00 68.25 110 LYS A N 1
ATOM 871 C CA . LYS A 1 110 ? -27.063 -18.832 17.822 1.00 68.25 110 LYS A CA 1
ATOM 872 C C . LYS A 1 110 ? -25.573 -18.567 17.669 1.00 68.25 110 LYS A C 1
ATOM 874 O O . LYS A 1 110 ? -24.781 -19.505 17.590 1.00 68.25 110 LYS A O 1
ATOM 879 N N . ILE A 1 111 ? -25.202 -17.291 17.663 1.00 72.00 111 ILE A N 1
ATOM 880 C CA . ILE A 1 111 ? -23.807 -16.873 17.777 1.00 72.00 111 ILE A CA 1
ATOM 881 C C . ILE A 1 111 ? -23.301 -17.457 19.095 1.00 72.00 111 ILE A C 1
ATOM 883 O O . ILE A 1 111 ? -23.798 -17.103 20.168 1.00 72.00 111 ILE A O 1
ATOM 887 N N . GLN A 1 112 ? -22.406 -18.442 18.998 1.00 64.00 112 GLN A N 1
ATOM 888 C CA . GLN A 1 112 ? -21.839 -19.074 20.179 1.00 64.00 112 GLN A CA 1
ATOM 889 C C . GLN A 1 112 ? -21.100 -18.024 21.002 1.00 64.00 112 GLN A C 1
ATOM 891 O O . GLN A 1 112 ? -20.515 -17.085 20.464 1.00 64.00 112 GLN A O 1
ATOM 896 N N . ILE A 1 113 ? -21.205 -18.202 22.317 1.00 57.81 113 ILE A N 1
ATOM 897 C CA . ILE A 1 113 ? -20.679 -17.319 23.351 1.00 57.81 113 ILE A CA 1
ATOM 898 C C . ILE A 1 113 ? -19.243 -16.929 22.987 1.00 57.81 113 ILE A C 1
ATOM 900 O O . ILE A 1 113 ? -18.404 -17.801 22.753 1.00 57.81 113 ILE A O 1
ATOM 904 N N . LEU A 1 114 ? -18.998 -15.617 22.912 1.00 66.56 114 LEU A N 1
ATOM 905 C CA . LEU A 1 114 ? -17.655 -15.056 22.791 1.00 66.56 114 LEU A CA 1
ATOM 906 C C . LEU A 1 114 ? -16.767 -15.692 23.861 1.00 66.56 114 LEU A C 1
ATOM 908 O O . LEU A 1 114 ? -17.232 -15.946 24.971 1.00 66.56 114 LEU A O 1
ATOM 912 N N . SER A 1 115 ? -15.502 -15.952 23.528 1.00 69.75 115 SER A N 1
ATOM 913 C CA . SER A 1 115 ? -14.513 -16.418 24.503 1.00 69.75 115 SER A CA 1
ATOM 914 C C . SER A 1 115 ? -14.634 -15.631 25.807 1.00 69.75 115 SER A C 1
ATOM 916 O O . SER A 1 115 ? -14.866 -14.419 25.756 1.00 69.75 115 SER A O 1
ATOM 918 N N . GLU A 1 116 ? -14.476 -16.308 26.948 1.00 81.31 116 GLU A N 1
ATOM 919 C CA . GLU A 1 116 ? -14.512 -15.660 28.261 1.00 81.31 116 GLU A CA 1
ATOM 920 C C . GLU A 1 116 ? -13.691 -14.367 28.246 1.00 81.31 116 GLU A C 1
ATOM 922 O O . GLU A 1 116 ? -12.605 -14.311 27.658 1.00 81.31 116 GLU A O 1
ATOM 927 N N . PHE A 1 117 ? -14.253 -13.312 28.845 1.00 89.44 117 PHE A N 1
ATOM 928 C CA . PHE A 1 117 ? -13.618 -12.004 28.867 1.00 89.44 117 PHE A CA 1
ATOM 929 C C . PHE A 1 117 ? -12.202 -12.138 29.434 1.00 89.44 117 PHE A C 1
ATOM 931 O O . PHE A 1 117 ? -12.006 -12.580 30.565 1.00 89.44 117 PHE A O 1
ATOM 938 N N . SER A 1 118 ? -11.216 -11.747 28.633 1.00 94.19 118 SER A N 1
ATOM 939 C CA . SER A 1 118 ? -9.815 -11.784 29.025 1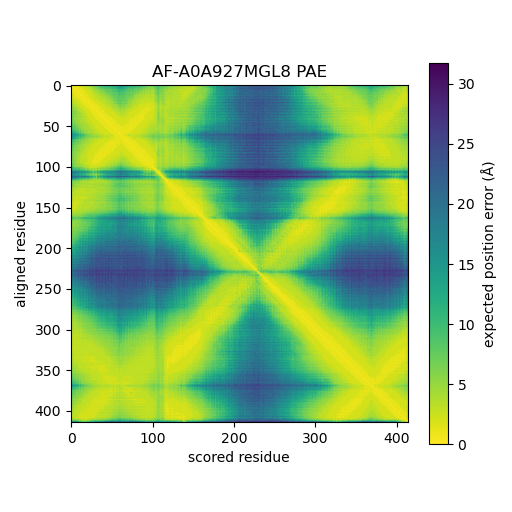.00 94.19 118 SER A CA 1
ATOM 940 C C . SER A 1 118 ? -9.119 -10.493 28.617 1.00 94.19 118 SER A C 1
ATOM 942 O O . SER A 1 118 ? -9.227 -10.039 27.471 1.00 94.19 118 SER A O 1
ATOM 944 N N . LEU A 1 119 ? -8.361 -9.931 29.556 1.00 95.44 119 LEU A N 1
ATOM 945 C CA . LEU A 1 119 ? -7.440 -8.836 29.284 1.00 95.44 119 LEU A CA 1
ATOM 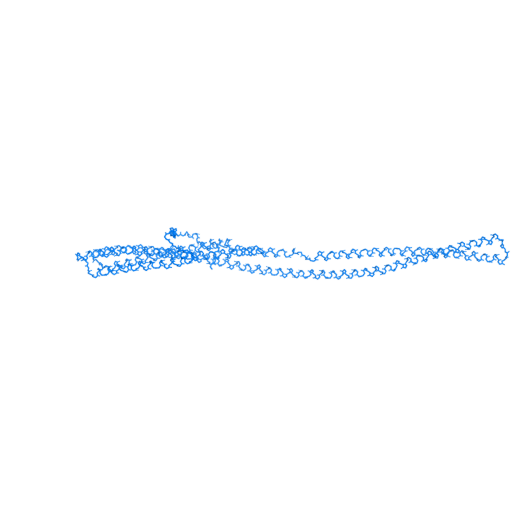946 C C . LEU A 1 119 ? -6.206 -9.379 28.556 1.00 95.44 119 LEU A C 1
ATOM 948 O O . LEU A 1 119 ? -5.680 -10.431 28.922 1.00 95.44 119 LEU A O 1
ATOM 952 N N . LEU A 1 120 ? -5.736 -8.650 27.549 1.00 96.56 120 LEU A N 1
ATOM 953 C CA . LEU A 1 120 ? -4.408 -8.855 26.976 1.00 96.56 120 LEU A CA 1
ATOM 954 C C . LEU A 1 120 ? -3.334 -8.542 28.029 1.00 96.56 120 LEU A C 1
ATOM 956 O O . LEU A 1 120 ? -3.518 -7.671 28.894 1.00 96.56 120 LEU A O 1
ATOM 960 N N . SER A 1 121 ? -2.185 -9.211 27.952 1.00 96.69 121 SER A N 1
ATOM 961 C CA . SER A 1 121 ? -1.022 -8.790 28.733 1.00 96.69 121 SER A CA 1
ATOM 962 C C . SER A 1 121 ? -0.510 -7.447 28.208 1.00 96.69 121 SER A C 1
ATOM 964 O O . SER A 1 121 ? -0.596 -7.155 27.018 1.00 96.69 121 SER A O 1
ATOM 966 N N . SER A 1 122 ? 0.061 -6.610 29.081 1.00 94.31 122 SER A N 1
ATOM 967 C CA . SER A 1 122 ? 0.582 -5.290 28.674 1.00 94.31 122 SER A CA 1
ATOM 968 C C . SER A 1 122 ? 1.654 -5.378 27.586 1.00 94.31 122 SER A C 1
ATOM 970 O O . SER A 1 122 ? 1.794 -4.476 26.770 1.00 94.31 122 SER A O 1
ATOM 972 N N . THR A 1 123 ? 2.371 -6.500 27.525 1.00 95.69 123 THR A N 1
ATOM 973 C CA . THR A 1 123 ? 3.355 -6.797 26.482 1.00 95.69 123 THR A CA 1
ATOM 974 C C . THR A 1 123 ? 2.741 -7.058 25.104 1.00 95.69 123 THR A C 1
ATOM 976 O O . THR A 1 123 ? 3.427 -6.863 24.106 1.00 95.69 123 THR A O 1
ATOM 979 N N . GLU A 1 124 ? 1.480 -7.497 25.012 1.00 96.62 124 GLU A N 1
ATOM 980 C CA . GLU A 1 124 ? 0.811 -7.776 23.728 1.00 96.62 124 GLU A CA 1
ATOM 981 C C . GLU A 1 124 ? 0.415 -6.504 22.972 1.00 96.62 124 GLU A C 1
ATOM 983 O O . GLU A 1 124 ? 0.278 -6.533 21.748 1.00 96.62 124 GLU A O 1
ATOM 988 N N . TYR A 1 125 ? 0.248 -5.392 23.690 1.00 96.12 125 TYR A N 1
ATOM 989 C CA . TYR A 1 125 ? -0.091 -4.087 23.125 1.00 96.12 125 TYR A CA 1
ATOM 990 C C . TYR A 1 125 ? 0.953 -3.009 23.458 1.00 96.12 125 TYR A C 1
ATOM 992 O O . TYR A 1 125 ? 0.672 -1.817 23.332 1.00 96.12 125 TYR A O 1
ATOM 1000 N N . ASP A 1 126 ? 2.172 -3.412 23.835 1.00 97.88 126 ASP A N 1
ATOM 1001 C CA . ASP A 1 126 ? 3.282 -2.487 24.067 1.00 97.88 126 ASP A CA 1
ATOM 1002 C C . ASP A 1 126 ? 3.568 -1.666 22.803 1.00 97.88 126 ASP A C 1
ATOM 1004 O O . ASP A 1 126 ? 3.858 -2.210 21.732 1.00 97.88 126 ASP A O 1
ATOM 1008 N N . ALA A 1 127 ? 3.474 -0.341 22.923 1.00 97.50 127 ALA A N 1
ATOM 1009 C CA . ALA A 1 127 ? 3.496 0.537 21.764 1.00 97.50 127 ALA A CA 1
ATOM 1010 C C . ALA A 1 127 ? 4.835 0.504 21.010 1.00 97.50 127 ALA A C 1
ATOM 1012 O O . ALA A 1 127 ? 4.848 0.644 19.787 1.00 97.50 127 ALA A O 1
ATOM 1013 N N . GLU A 1 128 ? 5.956 0.324 21.709 1.00 97.62 128 GLU A N 1
ATOM 1014 C CA . GLU A 1 128 ? 7.285 0.340 21.099 1.00 97.62 128 GLU A CA 1
ATOM 1015 C C . GLU A 1 128 ? 7.557 -0.966 20.346 1.00 97.62 128 GLU A C 1
ATOM 1017 O O . GLU A 1 128 ? 7.922 -0.941 19.162 1.00 97.62 128 GLU A O 1
ATOM 1022 N N . ILE A 1 129 ? 7.301 -2.105 20.998 1.00 97.62 129 ILE A N 1
ATOM 1023 C CA . ILE A 1 129 ? 7.436 -3.441 20.403 1.00 97.62 129 ILE A CA 1
ATOM 1024 C C . ILE A 1 129 ? 6.525 -3.555 19.178 1.00 97.62 129 ILE A C 1
ATOM 1026 O O . ILE A 1 129 ? 6.973 -3.951 18.095 1.00 97.62 129 ILE A O 1
ATOM 1030 N N . MET A 1 130 ? 5.266 -3.140 19.317 1.00 96.94 130 MET A N 1
ATOM 1031 C CA . MET A 1 130 ? 4.282 -3.212 18.243 1.00 96.94 130 MET A CA 1
ATOM 1032 C C . MET A 1 130 ? 4.598 -2.245 17.100 1.00 96.94 130 MET A C 1
ATOM 1034 O O . MET A 1 130 ? 4.466 -2.619 15.936 1.00 96.94 130 MET A O 1
ATOM 1038 N N . ALA A 1 131 ? 5.059 -1.020 17.375 1.00 97.62 131 ALA A N 1
ATOM 1039 C CA . ALA A 1 131 ? 5.423 -0.081 16.314 1.00 97.62 131 ALA A CA 1
ATOM 1040 C C . ALA A 1 131 ? 6.578 -0.625 15.465 1.00 97.62 131 ALA A C 1
ATOM 1042 O O . ALA A 1 131 ? 6.565 -0.473 14.240 1.00 97.62 131 ALA A O 1
ATOM 1043 N N . LYS A 1 132 ? 7.553 -1.291 16.094 1.00 97.94 132 LYS A N 1
ATOM 1044 C CA . LYS A 1 132 ? 8.630 -1.984 15.384 1.00 97.94 132 LYS A CA 1
ATOM 1045 C C . LYS A 1 132 ? 8.086 -3.136 14.537 1.00 97.94 132 LYS A C 1
ATOM 1047 O O . LYS A 1 132 ? 8.357 -3.181 13.340 1.00 97.94 132 LYS A O 1
ATOM 1052 N N . GLU A 1 133 ? 7.255 -4.005 15.115 1.00 97.50 133 GLU A N 1
ATOM 1053 C CA . GLU A 1 133 ? 6.641 -5.123 14.386 1.00 97.50 133 GLU A CA 1
ATOM 1054 C C . GLU A 1 133 ? 5.846 -4.642 13.159 1.00 97.50 133 GLU A C 1
ATOM 1056 O O . GLU A 1 133 ? 5.999 -5.187 12.063 1.00 97.50 133 GLU A O 1
ATOM 1061 N N . MET A 1 134 ? 5.037 -3.590 13.313 1.00 97.06 134 MET A N 1
ATOM 1062 C CA . MET A 1 134 ? 4.231 -3.038 12.224 1.00 97.06 134 MET A CA 1
ATOM 1063 C C . MET A 1 134 ? 5.096 -2.399 11.133 1.00 97.06 134 MET A C 1
ATOM 1065 O O . MET A 1 134 ? 4.826 -2.589 9.947 1.00 97.06 134 MET A O 1
ATOM 1069 N N . LYS A 1 135 ? 6.176 -1.694 11.489 1.00 97.19 135 LYS A N 1
ATOM 1070 C CA . LYS A 1 135 ? 7.138 -1.193 10.493 1.00 97.19 135 LYS A CA 1
ATOM 1071 C C . LYS A 1 135 ? 7.810 -2.329 9.734 1.00 97.19 135 LYS A C 1
ATOM 1073 O O . LYS A 1 135 ? 8.122 -2.163 8.561 1.00 97.19 135 LYS A O 1
ATOM 1078 N N . ASP A 1 136 ? 8.034 -3.477 10.355 1.00 96.62 136 ASP A N 1
ATOM 1079 C CA . ASP A 1 136 ? 8.742 -4.579 9.709 1.00 96.62 136 ASP A CA 1
ATOM 1080 C C . ASP A 1 136 ? 7.822 -5.416 8.816 1.00 96.62 136 ASP A C 1
ATOM 1082 O O . ASP A 1 136 ? 8.188 -5.736 7.682 1.00 96.62 136 ASP A O 1
ATOM 1086 N N . LYS A 1 137 ? 6.626 -5.749 9.312 1.00 96.75 137 LYS A N 1
ATOM 1087 C CA . LYS A 1 137 ? 5.794 -6.825 8.754 1.00 96.75 137 LYS A CA 1
ATOM 1088 C C . LYS A 1 137 ? 4.410 -6.394 8.289 1.00 96.75 137 LYS A C 1
ATOM 1090 O O . LYS A 1 137 ? 3.742 -7.195 7.636 1.00 96.75 137 LYS A O 1
ATOM 1095 N N . HIS A 1 138 ? 3.957 -5.177 8.597 1.00 97.00 138 HIS A N 1
ATOM 1096 C CA . HIS A 1 138 ? 2.593 -4.789 8.249 1.00 97.00 138 HIS A CA 1
ATOM 1097 C C . HIS A 1 138 ? 2.393 -4.845 6.720 1.00 97.00 138 HIS A C 1
ATOM 1099 O O . HIS A 1 138 ? 3.199 -4.258 5.983 1.00 97.00 138 HIS A O 1
ATOM 1105 N N . PRO A 1 139 ? 1.328 -5.499 6.210 1.00 94.12 139 PRO A N 1
ATOM 1106 C CA . PRO A 1 139 ? 1.139 -5.723 4.773 1.00 94.12 139 PRO A CA 1
ATOM 1107 C C . PRO A 1 139 ? 1.241 -4.458 3.906 1.00 94.12 139 PRO A C 1
ATOM 1109 O O . PRO A 1 139 ? 1.794 -4.498 2.807 1.00 94.12 139 PRO A O 1
ATOM 1112 N N . SER A 1 140 ? 0.778 -3.310 4.414 1.00 93.50 140 SER A N 1
ATOM 1113 C CA . SER A 1 140 ? 0.880 -2.030 3.698 1.00 93.50 140 SER A CA 1
ATOM 1114 C C . SER A 1 140 ? 2.321 -1.555 3.484 1.00 93.50 140 SER A C 1
ATOM 1116 O O . SER A 1 140 ? 2.603 -0.896 2.491 1.00 93.50 140 SER A O 1
ATOM 1118 N N . ILE A 1 141 ? 3.234 -1.850 4.414 1.00 95.94 141 ILE A N 1
ATOM 1119 C CA . ILE A 1 141 ? 4.642 -1.439 4.332 1.00 95.94 141 ILE A CA 1
ATOM 1120 C C . ILE A 1 141 ? 5.405 -2.351 3.381 1.00 95.94 141 ILE A C 1
ATOM 1122 O O . ILE A 1 141 ? 6.176 -1.869 2.549 1.00 95.94 141 ILE A O 1
ATOM 1126 N N . VAL A 1 142 ? 5.158 -3.661 3.476 1.00 93.44 142 VAL A N 1
ATOM 1127 C CA . VAL A 1 142 ? 5.775 -4.673 2.607 1.00 93.44 142 VAL A CA 1
ATOM 1128 C C . VAL A 1 142 ? 5.584 -4.303 1.135 1.00 93.44 142 VAL A C 1
ATOM 1130 O O . VAL A 1 142 ? 6.535 -4.337 0.351 1.00 93.44 142 VAL A O 1
ATOM 1133 N N . LEU A 1 143 ? 4.381 -3.855 0.775 1.00 90.06 143 LEU A N 1
ATOM 1134 C CA . LEU A 1 143 ? 4.055 -3.435 -0.582 1.00 90.06 143 LEU A CA 1
ATOM 1135 C C . LEU A 1 143 ? 4.840 -2.203 -1.045 1.00 90.06 143 LEU A C 1
ATOM 1137 O O . LEU A 1 143 ? 5.411 -2.212 -2.137 1.00 90.06 143 LEU A O 1
ATOM 1141 N N . ILE A 1 144 ? 4.887 -1.152 -0.220 1.00 94.25 144 ILE A N 1
ATOM 1142 C CA . ILE A 1 144 ? 5.607 0.086 -0.547 1.00 94.25 144 ILE A CA 1
ATOM 1143 C C . ILE A 1 144 ? 7.102 -0.211 -0.717 1.00 94.25 144 ILE A C 1
ATOM 1145 O O . ILE A 1 144 ? 7.715 0.241 -1.685 1.00 94.25 144 ILE A O 1
ATOM 1149 N N . ARG A 1 145 ? 7.685 -1.043 0.157 1.00 96.06 145 ARG A N 1
ATOM 1150 C CA . ARG A 1 145 ? 9.086 -1.483 0.041 1.00 96.06 145 ARG A CA 1
ATOM 1151 C C . ARG A 1 145 ? 9.343 -2.264 -1.244 1.00 96.06 145 ARG A C 1
ATOM 1153 O O . ARG A 1 145 ? 10.351 -2.032 -1.906 1.00 96.06 145 ARG A O 1
ATOM 1160 N N . LYS A 1 146 ? 8.426 -3.148 -1.641 1.00 93.94 146 LYS A N 1
ATOM 1161 C CA . LYS A 1 146 ? 8.540 -3.897 -2.900 1.00 93.94 146 LYS A CA 1
ATOM 1162 C C . LYS A 1 146 ? 8.456 -2.985 -4.125 1.00 93.94 146 LYS A C 1
ATOM 116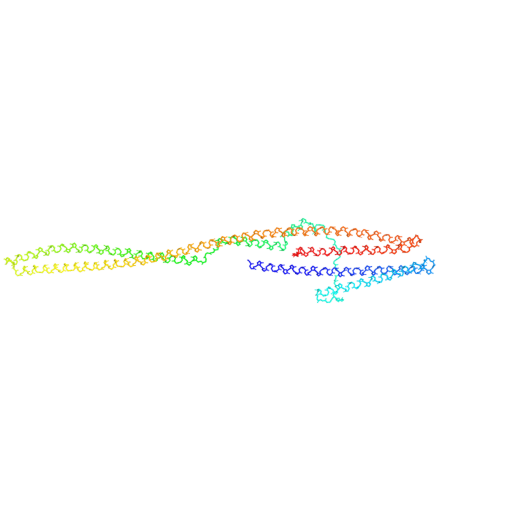4 O O . LYS A 1 146 ? 9.255 -3.138 -5.047 1.00 93.94 146 LYS A O 1
ATOM 1169 N N . LYS A 1 147 ? 7.538 -2.012 -4.122 1.00 93.19 147 LYS A N 1
ATOM 1170 C CA . LYS A 1 147 ? 7.431 -0.971 -5.160 1.00 93.19 147 LYS A CA 1
ATOM 1171 C C . LYS A 1 147 ? 8.723 -0.156 -5.259 1.00 93.19 147 LYS A C 1
ATOM 1173 O O . LYS A 1 147 ? 9.259 0.005 -6.352 1.00 93.19 147 LYS A O 1
ATOM 1178 N N . LEU A 1 148 ? 9.261 0.274 -4.119 1.00 96.94 148 LEU A N 1
ATOM 1179 C CA . LEU A 1 148 ? 10.534 0.986 -4.037 1.00 96.94 148 LEU A CA 1
ATOM 1180 C C . LEU A 1 148 ? 11.692 0.159 -4.616 1.00 96.94 148 LEU A C 1
ATOM 1182 O O . LEU A 1 148 ? 12.478 0.673 -5.410 1.00 96.94 148 LEU A O 1
ATOM 1186 N N . GLN A 1 149 ? 11.781 -1.123 -4.252 1.00 96.88 149 GLN A N 1
ATOM 1187 C CA . GLN A 1 149 ? 12.815 -2.019 -4.767 1.00 96.88 149 GLN A CA 1
ATOM 1188 C C . GLN A 1 149 ? 12.701 -2.211 -6.283 1.00 96.88 149 GLN A C 1
ATOM 1190 O O . GLN A 1 149 ? 13.714 -2.187 -6.975 1.00 96.88 149 GLN A O 1
ATOM 1195 N N . GLU A 1 150 ? 11.490 -2.360 -6.818 1.00 95.00 150 GLU A N 1
ATOM 1196 C CA . GLU A 1 150 ? 11.280 -2.460 -8.264 1.00 95.00 150 GLU A CA 1
ATOM 1197 C C . GLU A 1 150 ? 11.707 -1.182 -8.986 1.00 95.00 150 GLU A C 1
ATOM 1199 O O . GLU A 1 150 ? 12.388 -1.268 -10.003 1.00 95.00 150 GLU A O 1
ATOM 1204 N N . TYR A 1 151 ? 11.368 -0.000 -8.467 1.00 97.00 151 TYR A N 1
ATOM 1205 C CA . TYR A 1 151 ? 11.819 1.254 -9.070 1.00 97.00 151 TYR A CA 1
ATOM 1206 C C . TYR A 1 151 ? 13.345 1.380 -9.063 1.00 97.00 151 TYR A C 1
ATOM 1208 O O . TYR A 1 151 ? 13.922 1.762 -10.079 1.00 97.00 151 TYR A O 1
ATOM 1216 N N . LYS A 1 152 ? 14.011 0.971 -7.974 1.00 97.44 152 LYS A N 1
ATOM 1217 C CA . LYS A 1 152 ? 15.481 0.893 -7.906 1.00 97.44 152 LYS A CA 1
ATOM 1218 C C . LYS A 1 152 ? 16.043 -0.102 -8.929 1.00 97.44 152 LYS A C 1
ATOM 1220 O O . LYS A 1 152 ? 17.001 0.212 -9.631 1.00 97.44 152 LYS A O 1
ATOM 1225 N N . ASN A 1 153 ? 15.417 -1.270 -9.075 1.00 96.06 153 ASN A N 1
ATOM 1226 C CA . ASN A 1 153 ? 15.810 -2.268 -10.070 1.00 96.06 153 ASN A CA 1
ATOM 1227 C C . ASN A 1 153 ? 15.643 -1.749 -11.505 1.00 96.06 153 ASN A C 1
ATOM 1229 O O . ASN A 1 153 ? 16.498 -2.017 -12.346 1.00 96.06 153 ASN A O 1
ATOM 1233 N N . ILE A 1 154 ? 14.557 -1.026 -11.797 1.00 95.12 154 ILE A N 1
ATOM 1234 C CA . ILE A 1 154 ? 14.336 -0.424 -13.114 1.00 95.12 154 ILE A CA 1
ATOM 1235 C C . ILE A 1 154 ? 15.402 0.634 -13.374 1.00 95.12 154 ILE A C 1
ATOM 1237 O O . ILE A 1 154 ? 16.073 0.536 -14.396 1.00 95.12 154 ILE A O 1
ATOM 1241 N N . LEU A 1 155 ? 15.617 1.567 -12.438 1.00 96.75 155 LEU A N 1
ATOM 1242 C CA . LEU A 1 155 ? 16.628 2.622 -12.549 1.00 96.75 155 LEU A CA 1
ATOM 1243 C C . LEU A 1 155 ? 18.015 2.051 -12.893 1.00 96.75 155 LEU A C 1
ATOM 1245 O O . LEU A 1 155 ? 18.652 2.514 -13.837 1.00 96.75 155 LEU A O 1
ATOM 1249 N N . ASN A 1 156 ? 18.432 0.984 -12.203 1.00 97.25 156 ASN A N 1
ATOM 1250 C CA . ASN A 1 156 ? 19.718 0.313 -12.432 1.00 97.25 156 ASN A CA 1
ATOM 1251 C C . ASN A 1 156 ? 19.828 -0.385 -13.801 1.00 97.25 156 ASN A C 1
ATOM 1253 O O . ASN A 1 156 ? 20.931 -0.669 -14.262 1.00 97.25 156 ASN A O 1
ATOM 1257 N N . ARG A 1 157 ? 18.702 -0.691 -14.456 1.00 97.00 157 ARG A N 1
ATOM 1258 C CA . ARG A 1 157 ? 18.655 -1.371 -15.762 1.00 97.00 157 ARG A CA 1
ATOM 1259 C C . ARG A 1 157 ? 18.521 -0.416 -16.945 1.00 97.00 157 ARG A C 1
ATOM 1261 O O . ARG A 1 157 ? 18.634 -0.870 -18.078 1.00 97.00 157 ARG A O 1
ATOM 1268 N N . ILE A 1 158 ? 18.280 0.878 -16.723 1.00 96.56 158 ILE A N 1
ATOM 1269 C CA . ILE A 1 158 ? 18.073 1.839 -17.821 1.00 96.56 158 ILE A CA 1
ATOM 1270 C C . ILE A 1 158 ? 19.309 1.925 -18.723 1.00 96.56 158 ILE A C 1
ATOM 1272 O O . ILE A 1 158 ? 19.185 1.974 -19.948 1.00 96.56 158 ILE A O 1
ATOM 1276 N N . ASP A 1 159 ? 20.505 1.884 -18.136 1.00 91.94 159 ASP A N 1
ATOM 1277 C CA . ASP A 1 159 ? 21.750 1.962 -18.904 1.00 91.94 159 ASP A CA 1
ATOM 1278 C C . ASP A 1 159 ? 21.956 0.754 -19.817 1.00 91.94 159 ASP A C 1
ATOM 1280 O O . ASP A 1 159 ? 22.417 0.920 -20.948 1.00 91.94 159 ASP A O 1
ATOM 1284 N N . SER A 1 160 ? 21.522 -0.431 -19.377 1.00 93.12 160 SER A N 1
ATOM 1285 C CA . SER A 1 160 ? 21.617 -1.680 -20.137 1.00 93.12 160 SER A CA 1
ATOM 1286 C C . SER A 1 160 ? 20.478 -1.895 -21.135 1.00 93.12 160 SER A C 1
ATOM 1288 O O . SER A 1 160 ? 20.439 -2.935 -21.793 1.00 93.12 160 SER A O 1
ATOM 1290 N N . LEU A 1 161 ? 19.558 -0.934 -21.287 1.00 92.12 161 LEU A N 1
ATOM 1291 C CA . LEU A 1 161 ? 18.539 -1.021 -22.329 1.00 92.12 161 LEU A CA 1
ATOM 1292 C C . LEU A 1 161 ? 19.205 -0.981 -23.715 1.00 92.12 161 LEU A C 1
ATOM 1294 O O . LEU A 1 161 ? 19.983 -0.052 -23.982 1.00 92.12 161 LEU A O 1
ATOM 1298 N N . PRO A 1 162 ? 18.905 -1.954 -24.594 1.00 90.75 162 PRO A N 1
ATOM 1299 C CA . PRO A 1 162 ? 19.484 -2.005 -25.927 1.00 90.75 162 PRO A CA 1
ATOM 1300 C C . PRO A 1 162 ? 19.037 -0.799 -26.754 1.00 90.75 162 PRO A C 1
ATOM 1302 O O . PRO A 1 162 ? 17.953 -0.246 -26.544 1.00 90.75 162 PRO A O 1
ATOM 1305 N N . ASN A 1 163 ? 19.870 -0.392 -27.707 1.00 88.38 163 ASN A N 1
ATOM 1306 C CA . ASN A 1 163 ? 19.426 0.498 -28.768 1.00 88.38 163 ASN A CA 1
ATOM 1307 C C . ASN A 1 163 ? 18.623 -0.314 -29.791 1.00 88.38 163 ASN A C 1
ATOM 1309 O O . ASN A 1 163 ? 19.126 -1.287 -30.347 1.00 88.38 163 ASN A O 1
ATOM 1313 N N . LEU A 1 164 ? 17.359 0.066 -29.994 1.00 82.69 164 LEU A N 1
ATOM 1314 C CA . LEU A 1 164 ? 16.418 -0.664 -30.848 1.00 82.69 164 LEU A CA 1
ATOM 1315 C C . LEU A 1 164 ? 16.896 -0.736 -32.306 1.00 82.69 164 LEU A C 1
ATOM 1317 O O . LEU A 1 164 ? 16.637 -1.737 -32.970 1.00 82.69 164 LEU A O 1
ATOM 1321 N N . ASP A 1 165 ? 17.643 0.273 -32.765 1.00 88.94 165 ASP A N 1
ATOM 1322 C CA . ASP A 1 165 ? 18.073 0.394 -34.161 1.00 88.94 165 ASP A CA 1
ATOM 1323 C C . ASP A 1 165 ? 19.580 0.182 -34.378 1.00 88.94 165 ASP A C 1
ATOM 1325 O O . ASP A 1 165 ? 20.037 0.158 -35.520 1.00 88.94 165 ASP A O 1
ATOM 1329 N N . GLU A 1 166 ? 20.375 -0.017 -33.323 1.00 90.62 166 GLU A N 1
ATOM 1330 C CA . GLU A 1 166 ? 21.839 -0.147 -33.443 1.00 90.62 166 GLU A CA 1
ATOM 1331 C C . GLU A 1 166 ? 22.244 -1.287 -34.379 1.00 90.62 166 GLU A C 1
ATOM 1333 O O . GLU A 1 166 ? 23.046 -1.081 -35.286 1.00 90.62 166 GLU A O 1
ATOM 1338 N N . ALA A 1 167 ? 21.619 -2.461 -34.257 1.00 91.69 167 ALA A N 1
ATOM 1339 C CA . ALA A 1 167 ? 21.907 -3.588 -35.143 1.00 91.69 167 ALA A CA 1
ATOM 1340 C C . ALA A 1 167 ? 21.608 -3.278 -36.624 1.00 91.69 167 ALA A C 1
ATOM 1342 O O . ALA A 1 167 ? 22.303 -3.771 -37.515 1.00 91.69 167 ALA A O 1
ATOM 1343 N N . LYS A 1 168 ? 20.585 -2.456 -36.897 1.00 94.50 168 LYS A N 1
ATOM 1344 C CA . LYS A 1 168 ? 20.217 -2.035 -38.253 1.00 94.50 168 LYS A CA 1
ATOM 1345 C C . LYS A 1 168 ? 21.279 -1.097 -38.830 1.00 94.50 168 LYS A C 1
ATOM 1347 O O . LYS A 1 168 ? 21.764 -1.363 -39.929 1.00 94.50 168 LYS A O 1
ATOM 1352 N N . TYR A 1 169 ? 21.663 -0.057 -38.088 1.00 92.94 169 TYR A N 1
ATOM 1353 C CA . TYR A 1 169 ? 22.676 0.907 -38.527 1.00 92.94 169 TYR A CA 1
ATOM 1354 C C . TYR A 1 169 ? 24.055 0.260 -38.681 1.00 92.94 169 TYR A C 1
ATOM 1356 O O . TYR A 1 169 ? 24.678 0.422 -39.724 1.00 92.94 169 TYR A O 1
ATOM 1364 N N . VAL A 1 170 ? 24.494 -0.553 -37.712 1.00 92.75 170 VAL A N 1
ATOM 1365 C CA . VAL A 1 170 ? 25.782 -1.271 -37.777 1.00 92.75 170 VAL A CA 1
ATOM 1366 C C . VAL A 1 170 ? 25.852 -2.163 -39.016 1.00 92.75 170 VAL A C 1
ATOM 1368 O O . VAL A 1 170 ? 26.854 -2.168 -39.724 1.00 92.75 170 VAL A O 1
ATOM 1371 N N . LYS A 1 171 ? 24.770 -2.879 -39.346 1.00 95.25 171 LYS A N 1
ATOM 1372 C CA . LYS A 1 171 ? 24.723 -3.703 -40.560 1.00 95.25 171 LYS A CA 1
ATOM 1373 C C . LYS A 1 171 ? 24.841 -2.867 -41.841 1.00 95.25 171 LYS A C 1
ATOM 1375 O O . LYS A 1 171 ? 25.507 -3.305 -42.775 1.00 95.25 171 LYS A O 1
ATOM 1380 N N . GLN A 1 172 ? 24.184 -1.706 -41.904 1.00 93.56 172 GLN A N 1
ATOM 1381 C CA . GLN A 1 172 ? 24.259 -0.810 -43.065 1.00 93.56 172 GLN A CA 1
ATOM 1382 C C . GLN A 1 172 ? 25.657 -0.202 -43.220 1.00 93.56 172 GLN A C 1
ATOM 1384 O O . GLN A 1 172 ? 26.205 -0.244 -44.318 1.00 93.56 172 GLN A O 1
ATOM 1389 N N . LEU A 1 173 ? 26.248 0.286 -42.126 1.00 94.00 173 LEU A N 1
ATOM 1390 C CA . LEU A 1 173 ? 27.597 0.855 -42.110 1.00 94.00 173 LEU A CA 1
ATOM 1391 C C . LEU A 1 173 ? 28.638 -0.172 -42.569 1.00 94.00 173 LEU A C 1
ATOM 1393 O O . LEU A 1 173 ? 29.352 0.091 -43.531 1.00 94.00 173 LEU A O 1
ATOM 1397 N N . ASN A 1 174 ? 28.623 -1.385 -42.004 1.00 94.50 174 ASN A N 1
ATOM 1398 C CA . ASN A 1 174 ? 29.521 -2.466 -42.428 1.00 94.50 174 ASN A CA 1
ATOM 1399 C C . ASN A 1 174 ? 29.348 -2.817 -43.920 1.00 94.50 174 ASN A C 1
ATOM 1401 O O . ASN A 1 174 ? 30.311 -3.163 -44.603 1.00 94.50 174 ASN A O 1
ATOM 1405 N N . GLY A 1 175 ? 28.115 -2.742 -44.435 1.00 93.69 175 GLY A N 1
ATOM 1406 C CA . GLY A 1 175 ? 27.826 -2.962 -45.853 1.00 93.69 175 GLY A CA 1
ATOM 1407 C C . GLY A 1 175 ? 28.472 -1.908 -46.754 1.00 93.69 175 GLY A C 1
ATOM 1408 O O . GLY A 1 175 ? 29.068 -2.260 -47.772 1.00 93.69 175 GLY A O 1
ATOM 1409 N N . PHE A 1 176 ? 28.401 -0.633 -46.367 1.00 94.44 176 PHE A N 1
ATOM 1410 C CA . PHE A 1 176 ? 29.068 0.448 -47.091 1.00 94.44 176 PHE A CA 1
ATOM 1411 C C . PHE A 1 176 ? 30.593 0.361 -46.993 1.00 94.44 176 PHE A C 1
ATOM 1413 O O . PHE A 1 176 ? 31.265 0.499 -48.010 1.00 94.44 176 PHE A O 1
ATOM 1420 N N . GLU A 1 177 ? 31.151 0.061 -45.816 1.00 93.81 177 GLU A N 1
ATOM 1421 C CA . GLU A 1 177 ? 32.598 -0.133 -45.639 1.00 93.81 177 GLU A CA 1
ATOM 1422 C C . GLU A 1 177 ? 33.138 -1.229 -46.570 1.00 93.81 177 GLU A C 1
ATOM 1424 O O . GLU A 1 177 ? 34.171 -1.057 -47.224 1.00 93.81 177 GLU A O 1
ATOM 1429 N N . GLN A 1 178 ? 32.400 -2.335 -46.707 1.00 96.00 178 GLN A N 1
ATOM 1430 C CA . GLN A 1 178 ? 32.752 -3.412 -47.629 1.00 96.00 178 GLN A CA 1
ATOM 1431 C C . GLN A 1 178 ? 32.686 -2.966 -49.101 1.00 96.00 178 GLN A C 1
ATOM 1433 O O . GLN A 1 178 ? 33.565 -3.316 -49.889 1.00 96.00 178 GLN A O 1
ATOM 1438 N N . GLN A 1 179 ? 31.668 -2.189 -49.488 1.00 94.19 179 GLN A N 1
ATOM 1439 C CA . GLN A 1 179 ? 31.549 -1.645 -50.848 1.00 94.19 179 GLN A CA 1
ATOM 1440 C C . GLN A 1 179 ? 32.694 -0.681 -51.182 1.00 94.19 179 GLN A C 1
ATOM 1442 O O . GLN A 1 179 ? 33.314 -0.822 -52.236 1.00 94.19 179 GLN A O 1
ATOM 1447 N N . ILE A 1 180 ? 33.024 0.237 -50.269 1.00 93.31 180 ILE A N 1
ATOM 1448 C CA . ILE A 1 180 ? 34.140 1.185 -50.418 1.00 93.31 180 ILE A CA 1
ATOM 1449 C C . ILE A 1 180 ? 35.464 0.431 -50.571 1.00 93.31 180 ILE A C 1
ATOM 1451 O O . ILE A 1 180 ? 36.264 0.759 -51.451 1.00 93.31 180 ILE A O 1
ATOM 1455 N N . SER A 1 181 ? 35.689 -0.611 -49.761 1.00 94.25 181 SER A N 1
ATOM 1456 C CA . SER A 1 181 ? 36.888 -1.451 -49.860 1.00 94.25 181 SER A CA 1
ATOM 1457 C C . SER A 1 181 ? 36.983 -2.157 -51.218 1.00 94.25 181 SER A C 1
ATOM 1459 O O . SER A 1 181 ? 38.026 -2.094 -51.867 1.00 94.25 181 SER A O 1
ATOM 1461 N N . ASN A 1 182 ? 35.887 -2.753 -51.697 1.00 93.81 182 ASN A N 1
ATOM 1462 C CA . ASN A 1 182 ? 35.851 -3.414 -53.003 1.00 93.81 182 ASN A CA 1
ATOM 1463 C C . ASN A 1 182 ? 36.117 -2.441 -54.163 1.00 93.81 182 ASN A C 1
ATOM 1465 O O . ASN A 1 182 ? 36.853 -2.783 -55.086 1.00 93.81 182 ASN A O 1
ATOM 1469 N N . LEU A 1 183 ? 35.529 -1.240 -54.127 1.00 91.44 183 LEU A N 1
ATOM 1470 C CA . LEU A 1 183 ? 35.751 -0.208 -55.146 1.00 91.44 183 LEU A CA 1
ATOM 1471 C C . LEU A 1 183 ? 37.194 0.296 -55.132 1.00 91.44 183 LEU A C 1
ATOM 1473 O O . LEU A 1 183 ? 37.787 0.467 -56.191 1.00 91.44 183 LEU A O 1
ATOM 1477 N N . THR A 1 184 ? 37.779 0.463 -53.945 1.00 92.88 184 THR A N 1
ATOM 1478 C CA . THR A 1 184 ? 39.188 0.856 -53.801 1.00 92.88 184 THR A CA 1
ATOM 1479 C C . THR A 1 184 ? 40.114 -0.173 -54.444 1.00 92.88 184 THR A C 1
ATOM 1481 O O . THR A 1 184 ? 40.954 0.203 -55.255 1.00 92.88 184 THR A O 1
ATOM 1484 N N . ASN A 1 185 ? 39.894 -1.465 -54.179 1.00 94.00 185 ASN A N 1
ATOM 1485 C CA . ASN A 1 185 ? 40.683 -2.536 -54.792 1.00 94.00 185 ASN A CA 1
ATOM 1486 C C . ASN A 1 185 ? 40.558 -2.530 -56.324 1.00 94.00 185 ASN A C 1
ATOM 1488 O O . ASN A 1 185 ? 41.571 -2.533 -57.012 1.00 94.00 185 ASN A O 1
ATOM 1492 N N . LYS A 1 186 ? 39.333 -2.420 -56.864 1.00 92.81 186 LYS A N 1
ATOM 1493 C CA . LYS A 1 186 ? 39.114 -2.324 -58.320 1.00 92.81 186 LYS A CA 1
ATOM 1494 C C . LYS A 1 186 ? 39.851 -1.139 -58.942 1.00 92.81 186 LYS A C 1
ATOM 1496 O O . LYS A 1 186 ? 40.439 -1.262 -60.012 1.00 92.81 186 LYS A O 1
ATOM 1501 N N . MET A 1 187 ? 39.814 0.018 -58.284 1.00 90.62 187 MET A N 1
ATOM 1502 C CA . MET A 1 187 ? 40.530 1.198 -58.757 1.00 90.62 187 MET A CA 1
ATOM 1503 C C . MET A 1 187 ? 42.047 0.992 -58.730 1.00 90.62 187 MET A C 1
ATOM 1505 O O . MET A 1 187 ? 42.741 1.449 -59.631 1.00 90.62 187 MET A O 1
ATOM 1509 N N . ASP A 1 188 ? 42.583 0.324 -57.715 1.00 91.94 188 ASP A N 1
ATOM 1510 C CA . ASP A 1 188 ? 44.017 0.051 -57.648 1.00 91.94 188 ASP A CA 1
ATOM 1511 C C . ASP A 1 188 ? 44.452 -0.986 -58.697 1.00 91.94 188 ASP A C 1
ATOM 1513 O O . ASP A 1 188 ? 45.501 -0.809 -59.322 1.00 91.94 188 ASP A O 1
ATOM 1517 N N . ASP A 1 189 ? 43.607 -1.975 -59.000 1.00 91.19 189 ASP A N 1
ATOM 1518 C CA . ASP A 1 189 ? 43.811 -2.906 -60.115 1.00 91.19 189 ASP A CA 1
ATOM 1519 C C . ASP A 1 189 ? 43.841 -2.163 -61.463 1.00 91.19 189 ASP A C 1
ATOM 1521 O O . ASP A 1 189 ? 44.793 -2.312 -62.227 1.00 91.19 189 ASP A O 1
ATOM 1525 N N . ALA A 1 190 ? 42.868 -1.286 -61.745 1.00 88.25 190 ALA A N 1
ATOM 1526 C CA . ALA A 1 190 ? 42.848 -0.527 -63.002 1.00 88.25 190 ALA A CA 1
ATOM 1527 C C . ALA A 1 190 ? 44.015 0.459 -63.137 1.00 88.25 190 ALA A C 1
ATOM 1529 O O . ALA A 1 190 ? 44.536 0.638 -64.236 1.00 88.25 190 ALA A O 1
ATOM 1530 N N . LYS A 1 191 ? 44.474 1.075 -62.039 1.00 90.00 191 LYS A N 1
ATOM 1531 C CA . LYS A 1 191 ? 45.712 1.877 -62.055 1.00 90.00 191 LYS A CA 1
ATOM 1532 C C . LYS A 1 191 ? 46.935 1.025 -62.380 1.00 90.00 191 LYS A C 1
ATOM 1534 O O . LYS A 1 191 ? 47.856 1.520 -63.023 1.00 90.00 191 LYS A O 1
ATOM 1539 N N . THR A 1 192 ? 46.963 -0.216 -61.899 1.00 91.69 192 THR A N 1
ATOM 1540 C CA . THR A 1 192 ? 48.063 -1.151 -62.154 1.00 91.69 192 THR A CA 1
ATOM 1541 C C . THR A 1 192 ? 48.076 -1.541 -63.629 1.00 91.69 192 THR A C 1
ATOM 1543 O O . THR A 1 192 ? 49.105 -1.353 -64.268 1.00 91.69 192 THR A O 1
ATOM 1546 N N . ILE A 1 193 ? 46.923 -1.930 -64.187 1.00 89.12 193 ILE A N 1
ATOM 1547 C CA . ILE A 1 193 ? 46.755 -2.237 -65.619 1.00 89.12 193 ILE A CA 1
ATOM 1548 C C . ILE A 1 193 ? 47.165 -1.042 -66.484 1.00 89.12 193 ILE A C 1
ATOM 1550 O O . ILE A 1 193 ? 48.035 -1.174 -67.335 1.00 89.12 193 ILE A O 1
ATOM 1554 N N . ALA A 1 194 ? 46.623 0.153 -66.220 1.00 85.44 194 ALA A N 1
ATOM 1555 C CA . ALA A 1 194 ? 46.954 1.344 -67.005 1.00 85.44 194 ALA A CA 1
ATOM 1556 C C . ALA A 1 194 ? 48.461 1.654 -66.992 1.00 85.44 194 ALA A C 1
ATOM 1558 O O . ALA A 1 194 ? 49.018 2.069 -68.003 1.00 85.44 194 ALA A O 1
ATOM 1559 N N . LYS A 1 195 ? 49.135 1.430 -65.856 1.00 90.38 195 LYS A N 1
ATOM 1560 C CA . LYS A 1 195 ? 50.582 1.636 -65.721 1.00 90.38 195 LYS A CA 1
ATOM 1561 C C . LYS A 1 195 ? 51.402 0.565 -66.448 1.00 90.38 195 LYS A C 1
ATOM 1563 O O . LYS A 1 195 ? 52.475 0.877 -66.962 1.00 90.38 195 LYS A O 1
ATOM 1568 N N . GLU A 1 196 ? 50.945 -0.685 -66.440 1.00 89.88 196 GLU A N 1
ATOM 1569 C CA . GLU A 1 196 ? 51.576 -1.789 -67.171 1.00 89.88 196 GLU A CA 1
ATOM 1570 C C . GLU A 1 196 ? 51.453 -1.581 -68.687 1.00 89.88 196 GLU A C 1
ATOM 1572 O O . GLU A 1 196 ? 52.469 -1.617 -69.383 1.00 89.88 196 GLU A O 1
ATOM 1577 N N . GLU A 1 197 ? 50.266 -1.218 -69.173 1.00 87.75 197 GLU A N 1
ATOM 1578 C CA . GLU A 1 197 ? 50.026 -0.922 -70.590 1.00 87.75 197 GLU A CA 1
ATOM 1579 C C . GLU A 1 197 ? 50.769 0.335 -71.063 1.00 87.75 197 GLU A C 1
ATOM 1581 O O . GLU A 1 197 ? 51.337 0.361 -72.154 1.00 87.75 197 GLU A O 1
ATOM 1586 N N . GLU A 1 198 ? 50.866 1.381 -70.233 1.00 85.44 198 GLU A N 1
ATOM 1587 C CA . GLU A 1 198 ? 51.652 2.577 -70.565 1.00 85.44 198 GLU A CA 1
ATOM 1588 C C . GLU A 1 198 ? 53.146 2.244 -70.717 1.00 85.44 198 GLU A C 1
ATOM 1590 O O . GLU A 1 198 ? 53.828 2.758 -71.612 1.00 85.44 198 GLU A O 1
ATOM 1595 N N . LEU A 1 199 ? 53.656 1.328 -69.886 1.00 88.25 199 LEU A N 1
ATOM 1596 C CA . LEU A 1 199 ? 55.024 0.831 -69.985 1.00 88.25 199 LEU A CA 1
ATOM 1597 C C . LEU A 1 199 ? 55.238 0.013 -71.268 1.00 88.25 199 LEU A C 1
ATOM 1599 O O . LEU A 1 199 ? 56.257 0.193 -71.938 1.00 88.25 199 LEU A O 1
ATOM 1603 N N . ASP A 1 200 ? 54.307 -0.868 -71.626 1.00 83.81 200 ASP A N 1
ATOM 1604 C CA . ASP A 1 200 ? 54.416 -1.702 -72.827 1.00 83.81 200 ASP A CA 1
ATOM 1605 C C . ASP A 1 200 ? 54.214 -0.904 -74.121 1.00 83.81 200 ASP A C 1
ATOM 1607 O O . ASP A 1 200 ? 54.943 -1.117 -75.101 1.00 83.81 200 ASP A O 1
ATOM 1611 N N . LYS A 1 201 ? 53.346 0.111 -74.100 1.00 85.38 201 LYS A N 1
ATOM 1612 C CA . LYS A 1 201 ? 53.249 1.127 -75.149 1.00 85.38 201 LYS A CA 1
ATOM 1613 C C . LYS A 1 201 ? 54.556 1.903 -75.299 1.00 85.38 201 LYS A C 1
ATOM 1615 O O . LYS A 1 201 ? 55.020 2.095 -76.423 1.00 85.38 201 LYS A O 1
ATOM 1620 N N . SER A 1 202 ? 55.175 2.324 -74.191 1.00 85.88 202 SER A N 1
ATOM 1621 C CA . SER A 1 202 ? 56.468 3.024 -74.205 1.00 85.88 202 SER A CA 1
ATOM 1622 C C . SER A 1 202 ? 57.568 2.160 -74.828 1.00 85.88 202 SER A C 1
ATOM 1624 O O . SER A 1 202 ? 58.261 2.625 -75.732 1.00 85.88 202 SER A O 1
ATOM 1626 N N . LYS A 1 203 ? 57.692 0.890 -74.416 1.00 87.06 203 LYS A N 1
ATOM 1627 C CA . LYS A 1 203 ? 58.654 -0.060 -75.008 1.00 87.06 203 LYS A CA 1
ATOM 1628 C C . LYS A 1 203 ? 58.399 -0.280 -76.500 1.00 87.06 203 LYS A C 1
ATOM 1630 O O . LYS A 1 203 ? 59.336 -0.253 -77.292 1.00 87.06 203 LYS A O 1
ATOM 1635 N N . SER A 1 204 ? 57.136 -0.469 -76.890 1.00 85.56 204 SER A N 1
ATOM 1636 C CA . SER A 1 204 ? 56.751 -0.665 -78.294 1.00 85.56 204 SER A CA 1
ATOM 1637 C C . SER A 1 204 ? 57.042 0.579 -79.140 1.00 85.56 204 SER A C 1
ATOM 1639 O O . SER A 1 204 ? 57.462 0.460 -80.291 1.00 85.56 204 SER A O 1
ATOM 1641 N N . GLY A 1 205 ? 56.876 1.772 -78.562 1.00 82.12 205 GLY A N 1
ATOM 1642 C CA . GLY A 1 205 ? 57.240 3.046 -79.178 1.00 82.12 205 GLY A CA 1
ATOM 1643 C C . GLY A 1 205 ? 58.747 3.198 -79.381 1.00 82.12 205 GLY A C 1
ATOM 1644 O O . GLY A 1 205 ? 59.175 3.573 -80.471 1.00 82.12 205 GLY A O 1
ATOM 1645 N N . GLU A 1 206 ? 59.556 2.861 -78.374 1.00 85.56 206 GLU A N 1
ATOM 1646 C CA . GLU A 1 206 ? 61.021 2.843 -78.486 1.00 85.56 206 GLU A CA 1
ATOM 1647 C C . GLU A 1 206 ? 61.493 1.861 -79.572 1.00 85.56 206 GLU A C 1
ATOM 1649 O O . GLU A 1 206 ? 62.271 2.244 -80.451 1.00 85.56 206 GLU A O 1
ATOM 1654 N N . GLU A 1 207 ? 60.962 0.631 -79.580 1.00 86.88 207 GLU A N 1
ATOM 1655 C CA . GLU A 1 207 ? 61.278 -0.386 -80.594 1.00 86.88 207 GLU A CA 1
ATOM 1656 C C . GLU A 1 207 ? 60.858 0.071 -82.002 1.00 86.88 207 GLU A C 1
ATOM 1658 O O . GLU A 1 207 ? 61.602 -0.096 -82.974 1.00 86.88 207 GLU A O 1
ATOM 1663 N N . LYS A 1 208 ? 59.687 0.709 -82.130 1.00 87.44 208 LYS A N 1
ATOM 1664 C CA . LYS A 1 208 ? 59.204 1.260 -83.402 1.00 87.44 208 LYS A CA 1
ATOM 1665 C C . LYS A 1 208 ? 60.139 2.345 -83.929 1.00 87.44 208 LYS A C 1
ATOM 1667 O O . LYS A 1 208 ? 60.471 2.306 -85.111 1.00 87.44 208 LYS A O 1
ATOM 1672 N N . ILE A 1 209 ? 60.598 3.267 -83.079 1.00 85.19 209 ILE A N 1
ATOM 1673 C CA . ILE A 1 209 ? 61.544 4.329 -83.462 1.00 85.19 209 ILE A CA 1
ATOM 1674 C C . ILE A 1 209 ? 62.859 3.726 -83.972 1.00 85.19 209 ILE A C 1
ATOM 1676 O O . ILE A 1 209 ? 63.387 4.166 -84.999 1.00 85.19 209 ILE A O 1
ATOM 1680 N N . GLU A 1 210 ? 63.382 2.704 -83.290 1.00 84.50 210 GLU A N 1
ATOM 1681 C CA . GLU A 1 210 ? 64.608 2.018 -83.703 1.00 84.50 210 GLU A CA 1
ATOM 1682 C C . GLU A 1 210 ? 64.433 1.331 -85.067 1.00 84.50 210 GLU A C 1
ATOM 1684 O O . GLU A 1 210 ? 65.247 1.518 -85.980 1.00 84.50 210 GLU A O 1
ATOM 1689 N N . ILE A 1 211 ? 63.329 0.602 -85.255 1.00 83.25 211 ILE A N 1
ATOM 1690 C CA . ILE A 1 211 ? 63.018 -0.073 -86.519 1.00 83.25 211 ILE A CA 1
ATOM 1691 C C . ILE A 1 211 ? 62.768 0.933 -87.646 1.00 83.25 211 ILE A C 1
ATOM 1693 O O . ILE A 1 211 ? 63.233 0.706 -88.760 1.00 83.25 211 ILE A O 1
ATOM 1697 N N . GLU A 1 212 ? 62.080 2.047 -87.393 1.00 83.88 212 GLU A N 1
ATOM 1698 C CA . GLU A 1 212 ? 61.860 3.114 -88.375 1.00 83.88 212 GLU A CA 1
ATOM 1699 C C . GLU A 1 212 ? 63.175 3.763 -88.814 1.00 83.88 212 GLU A C 1
ATOM 1701 O O . GLU A 1 212 ? 63.365 4.024 -90.005 1.00 83.88 212 GLU A O 1
ATOM 1706 N N . ALA A 1 213 ? 64.114 3.978 -87.888 1.00 84.38 213 ALA A N 1
ATOM 1707 C CA . ALA A 1 213 ? 65.440 4.501 -88.204 1.00 84.38 213 ALA A CA 1
ATOM 1708 C C . ALA A 1 213 ? 66.235 3.536 -89.101 1.00 84.38 213 ALA A C 1
ATOM 1710 O O . ALA A 1 213 ? 66.828 3.963 -90.099 1.00 84.38 213 ALA A O 1
ATOM 1711 N N . VAL A 1 214 ? 66.205 2.233 -88.793 1.00 83.12 214 VAL A N 1
ATOM 1712 C CA . VAL A 1 214 ? 66.834 1.185 -89.617 1.00 83.12 214 VAL A CA 1
ATOM 1713 C C . VAL A 1 214 ? 66.141 1.064 -90.975 1.00 83.12 214 VAL A C 1
ATOM 1715 O O . VAL A 1 214 ? 66.815 1.070 -92.004 1.00 83.12 214 VAL A O 1
ATOM 1718 N N . HIS A 1 215 ? 64.808 1.022 -91.001 1.00 85.75 215 HIS A N 1
ATOM 1719 C CA . HIS A 1 215 ? 63.998 0.972 -92.216 1.00 85.75 215 HIS A CA 1
ATOM 1720 C C . HIS A 1 215 ? 64.317 2.150 -93.137 1.00 85.75 215 HIS A C 1
ATOM 1722 O O . HIS A 1 215 ? 64.615 1.951 -94.311 1.00 85.75 215 HIS A O 1
ATOM 1728 N N . LYS A 1 216 ? 64.348 3.374 -92.599 1.00 85.31 216 LYS A N 1
ATOM 1729 C CA . LYS A 1 216 ? 64.693 4.587 -93.347 1.00 85.31 216 LYS A CA 1
ATOM 1730 C C . LYS A 1 216 ? 66.089 4.501 -93.959 1.00 85.31 216 LYS A C 1
ATOM 1732 O O . LYS A 1 216 ? 66.256 4.873 -95.119 1.00 85.31 216 LYS A O 1
ATOM 1737 N N . LYS A 1 217 ? 67.073 3.989 -93.214 1.00 84.38 217 LYS A N 1
ATOM 1738 C CA . LYS A 1 217 ? 68.444 3.797 -93.704 1.00 84.38 217 LYS A CA 1
ATOM 1739 C C . LYS A 1 217 ? 68.505 2.763 -94.834 1.00 84.38 217 LYS A C 1
ATOM 1741 O O . LYS A 1 217 ? 69.068 3.051 -95.885 1.00 84.38 217 LYS A O 1
ATOM 1746 N N . VAL A 1 218 ? 67.868 1.605 -94.655 1.00 81.62 218 VAL A N 1
ATOM 1747 C CA . VAL A 1 218 ? 67.812 0.526 -95.659 1.00 81.62 218 VAL A CA 1
ATOM 1748 C C . VAL A 1 218 ? 67.069 0.973 -96.924 1.00 81.62 218 VAL A C 1
ATOM 1750 O O . VAL A 1 218 ? 67.526 0.698 -98.030 1.00 81.62 218 VAL A O 1
ATOM 1753 N N . SER A 1 219 ? 65.975 1.725 -96.786 1.00 78.88 219 SER A N 1
ATOM 1754 C CA . SER A 1 219 ? 65.223 2.295 -97.911 1.00 78.88 219 SER A CA 1
ATOM 1755 C C . SER A 1 219 ? 66.017 3.363 -98.670 1.00 78.88 219 SER A C 1
ATOM 1757 O O . SER A 1 219 ? 65.944 3.432 -99.896 1.00 78.88 219 SER A O 1
ATOM 1759 N N . GLN A 1 220 ? 66.815 4.180 -97.974 1.00 81.75 220 GLN A N 1
ATOM 1760 C CA . GLN A 1 220 ? 67.728 5.140 -98.606 1.00 81.75 220 GLN A CA 1
ATOM 1761 C C . GLN A 1 220 ? 68.869 4.445 -99.360 1.00 81.75 220 GLN A C 1
ATOM 1763 O O . GLN A 1 220 ? 69.184 4.849 -100.478 1.00 81.75 220 GLN A O 1
ATOM 1768 N N . GLU A 1 221 ? 69.465 3.400 -98.777 1.00 81.38 221 GLU A N 1
ATOM 1769 C CA . GLU A 1 221 ? 70.498 2.582 -99.427 1.00 81.38 221 GLU A CA 1
ATOM 1770 C C . GLU A 1 221 ? 69.954 1.869 -100.672 1.00 81.38 221 GLU A C 1
ATOM 1772 O O . GLU A 1 221 ? 70.596 1.913 -101.720 1.00 81.38 221 GLU A O 1
ATOM 1777 N N . TYR A 1 222 ? 68.745 1.300 -100.593 1.00 82.50 222 TYR A N 1
ATOM 1778 C CA . TYR A 1 222 ? 68.053 0.701 -101.737 1.00 82.50 222 TYR A CA 1
ATOM 1779 C C . TYR A 1 222 ? 67.818 1.710 -102.867 1.00 82.50 222 TYR A C 1
ATOM 1781 O O . TYR A 1 222 ? 68.208 1.452 -104.003 1.00 82.50 222 TYR A O 1
ATOM 1789 N N . ASN A 1 223 ? 67.222 2.872 -102.567 1.00 76.62 223 ASN A N 1
ATOM 1790 C CA . ASN A 1 223 ? 66.939 3.896 -103.578 1.00 76.62 223 ASN A CA 1
ATOM 1791 C C . ASN A 1 223 ? 68.225 4.397 -104.246 1.00 76.62 223 ASN A C 1
ATOM 1793 O O . ASN A 1 223 ? 68.281 4.503 -105.466 1.00 76.62 223 ASN A O 1
ATOM 1797 N N . LYS A 1 224 ? 69.287 4.616 -103.462 1.00 79.31 224 LYS A N 1
ATOM 1798 C CA . LYS A 1 224 ? 70.593 5.025 -103.983 1.00 79.31 224 LYS A CA 1
ATOM 1799 C C . LYS A 1 224 ? 71.210 3.964 -104.904 1.00 79.31 224 LYS A C 1
ATOM 1801 O O . LYS A 1 224 ? 71.625 4.292 -106.010 1.00 79.31 224 LYS A O 1
ATOM 1806 N N . ALA A 1 225 ? 71.233 2.700 -104.482 1.00 73.88 225 ALA A N 1
ATOM 1807 C CA . ALA A 1 225 ? 71.780 1.601 -105.283 1.00 73.88 225 ALA A CA 1
ATOM 1808 C C . ALA A 1 225 ? 70.932 1.300 -106.541 1.00 73.88 225 ALA A C 1
ATOM 1810 O O . ALA A 1 225 ? 71.450 0.859 -107.568 1.00 73.88 225 ALA A O 1
ATOM 1811 N N . ARG A 1 226 ? 69.624 1.579 -106.492 1.00 76.75 226 ARG A N 1
ATOM 1812 C CA . ARG A 1 226 ? 68.712 1.488 -107.640 1.00 76.75 226 ARG A CA 1
ATOM 1813 C C . ARG A 1 226 ? 68.947 2.605 -108.655 1.00 76.75 226 ARG A C 1
ATOM 1815 O O . ARG A 1 226 ? 69.031 2.314 -109.846 1.00 76.75 226 ARG A O 1
ATOM 1822 N N . ASP A 1 227 ? 69.087 3.846 -108.195 1.00 74.88 227 ASP A N 1
ATOM 1823 C CA . ASP A 1 227 ? 69.342 5.015 -109.048 1.00 74.88 227 ASP A CA 1
ATOM 1824 C C . ASP A 1 227 ? 70.731 4.957 -109.716 1.00 74.88 227 ASP A C 1
ATOM 1826 O O . ASP A 1 227 ? 70.909 5.432 -110.837 1.00 74.88 227 ASP A O 1
ATOM 1830 N N . GLU A 1 228 ? 71.707 4.320 -109.063 1.00 77.69 228 GLU A N 1
ATOM 1831 C CA . GLU A 1 228 ? 73.059 4.079 -109.587 1.00 77.69 228 GLU A CA 1
ATOM 1832 C C . GLU A 1 228 ? 73.141 2.878 -110.561 1.00 77.69 228 GLU A C 1
ATOM 1834 O O . GLU A 1 228 ? 74.192 2.641 -111.159 1.00 77.69 228 GLU A O 1
ATOM 1839 N N . GLY A 1 229 ? 72.049 2.121 -110.752 1.00 64.19 229 GLY A N 1
ATOM 1840 C CA . GLY A 1 229 ? 71.997 0.948 -111.639 1.00 64.19 229 GLY A CA 1
ATOM 1841 C C . GLY A 1 229 ? 72.863 -0.234 -111.178 1.00 64.19 229 GLY A C 1
ATOM 1842 O O . GLY A 1 229 ? 73.176 -1.119 -111.976 1.00 64.19 229 GLY A O 1
ATOM 1843 N N . SER A 1 230 ? 73.272 -0.236 -109.908 1.00 59.59 230 SER A N 1
ATOM 1844 C CA . SER A 1 230 ? 74.272 -1.130 -109.315 1.00 59.59 230 SER A CA 1
ATOM 1845 C C . SER A 1 230 ? 73.676 -2.340 -108.584 1.00 59.59 230 SER A C 1
ATOM 1847 O O . SER A 1 230 ? 74.423 -3.159 -108.057 1.00 59.59 230 SER A O 1
ATOM 1849 N N . LEU A 1 231 ? 72.348 -2.496 -108.589 1.00 61.47 231 LEU A N 1
ATOM 1850 C CA . LEU A 1 231 ? 71.653 -3.645 -108.004 1.00 61.47 231 LEU A CA 1
ATOM 1851 C C . LEU A 1 231 ? 71.503 -4.792 -109.006 1.00 61.47 231 LEU A C 1
ATOM 1853 O O . LEU A 1 231 ? 70.884 -4.647 -110.064 1.00 61.47 231 LEU A O 1
ATOM 1857 N N . SER A 1 232 ? 71.981 -5.981 -108.639 1.00 71.75 232 SER A N 1
ATOM 1858 C CA . SER A 1 232 ? 71.507 -7.206 -109.280 1.00 71.75 232 SER A CA 1
ATOM 1859 C C . SER A 1 232 ? 70.044 -7.466 -108.896 1.00 71.75 232 SER A C 1
ATOM 1861 O O . SER A 1 232 ? 69.591 -7.093 -107.812 1.00 71.75 232 SER A O 1
ATOM 1863 N N . LYS A 1 233 ? 69.292 -8.175 -109.751 1.00 69.88 233 LYS A N 1
ATOM 1864 C CA . LYS A 1 233 ? 67.893 -8.553 -109.456 1.00 69.88 233 LYS A CA 1
ATOM 1865 C C . LYS A 1 233 ? 67.724 -9.238 -108.090 1.00 69.88 233 LYS A C 1
ATOM 1867 O O . LYS A 1 233 ? 66.700 -9.055 -107.448 1.00 69.88 233 LYS A O 1
ATOM 1872 N N . VAL A 1 234 ? 68.724 -10.008 -107.652 1.00 68.12 234 VAL A N 1
ATOM 1873 C CA . VAL A 1 234 ? 68.708 -10.732 -106.369 1.00 68.12 234 VAL A CA 1
ATOM 1874 C C . VAL A 1 234 ? 68.895 -9.782 -105.178 1.00 68.12 234 VAL A C 1
ATOM 1876 O O . VAL A 1 234 ? 68.289 -9.977 -104.126 1.00 68.12 234 VAL A O 1
ATOM 1879 N N . GLU A 1 235 ? 69.711 -8.737 -105.320 1.00 74.31 235 GLU A N 1
ATOM 1880 C CA . GLU A 1 235 ? 69.924 -7.739 -104.263 1.00 74.31 235 GLU A CA 1
ATOM 1881 C C . GLU A 1 235 ? 68.715 -6.817 -104.113 1.00 74.31 235 GLU A C 1
ATOM 1883 O O . GLU A 1 235 ? 68.290 -6.550 -102.991 1.00 74.31 235 GLU A O 1
ATOM 1888 N N . GLU A 1 236 ? 68.109 -6.400 -105.227 1.00 75.31 236 GLU A N 1
ATOM 1889 C CA . GLU A 1 236 ? 66.858 -5.637 -105.223 1.00 75.31 236 GLU A CA 1
ATOM 1890 C C . GLU A 1 236 ? 65.737 -6.398 -104.497 1.00 75.31 236 GLU A C 1
ATOM 1892 O O . GLU A 1 236 ? 65.054 -5.836 -103.639 1.00 75.31 236 GLU A O 1
ATOM 1897 N N . GLU A 1 237 ? 65.596 -7.697 -104.760 1.00 77.69 237 GLU A N 1
ATOM 1898 C CA . GLU A 1 237 ? 64.598 -8.540 -104.100 1.00 77.69 237 GLU A CA 1
ATOM 1899 C C . GLU A 1 237 ? 64.851 -8.673 -102.585 1.00 77.69 237 GLU A C 1
ATOM 1901 O O . GLU A 1 237 ? 63.909 -8.640 -101.789 1.00 77.69 237 GLU A O 1
ATOM 1906 N N . ASN A 1 238 ? 66.116 -8.734 -102.154 1.00 78.00 238 ASN A N 1
ATOM 1907 C CA . ASN A 1 238 ? 66.482 -8.749 -100.734 1.00 78.00 238 ASN A CA 1
ATOM 1908 C C . ASN A 1 238 ? 66.205 -7.412 -100.030 1.00 78.00 238 ASN A C 1
ATOM 1910 O O . ASN A 1 238 ? 65.686 -7.416 -98.910 1.00 78.00 238 ASN A O 1
ATOM 1914 N N . TYR A 1 239 ? 66.503 -6.276 -100.670 1.00 81.62 239 TYR A N 1
ATOM 1915 C CA . TYR A 1 239 ? 66.158 -4.956 -100.132 1.00 81.62 239 TYR A CA 1
ATOM 1916 C C . TYR A 1 239 ? 64.644 -4.803 -99.976 1.00 81.62 239 TYR A C 1
ATOM 1918 O O . TYR A 1 239 ? 64.175 -4.454 -98.893 1.00 81.62 239 TYR A O 1
ATOM 1926 N N . LEU A 1 240 ? 63.873 -5.152 -101.009 1.00 80.75 240 LEU A N 1
ATOM 1927 C CA . LEU A 1 240 ? 62.410 -5.100 -100.973 1.00 80.75 240 LEU A CA 1
ATOM 1928 C C . LEU A 1 240 ? 61.821 -6.030 -99.901 1.00 80.75 240 LEU A C 1
ATOM 1930 O O . LEU A 1 240 ? 60.872 -5.659 -99.209 1.00 80.75 240 LEU A O 1
ATOM 1934 N N . LYS A 1 241 ? 62.405 -7.217 -99.699 1.00 81.12 241 LYS A N 1
ATOM 1935 C CA . LYS A 1 241 ? 61.988 -8.153 -98.645 1.00 81.12 241 LYS A CA 1
ATOM 1936 C C . LYS A 1 241 ? 62.276 -7.620 -97.238 1.00 81.12 241 LYS A C 1
ATOM 1938 O O . LYS A 1 241 ? 61.437 -7.781 -96.352 1.00 81.12 241 LYS A O 1
ATOM 1943 N N . ASN A 1 242 ? 63.418 -6.963 -97.033 1.00 80.06 242 ASN A N 1
ATOM 1944 C CA . ASN A 1 242 ? 63.769 -6.333 -95.757 1.00 80.06 242 ASN A CA 1
ATOM 1945 C C . ASN A 1 242 ? 62.868 -5.132 -95.453 1.00 80.06 242 ASN A C 1
ATOM 1947 O O . ASN A 1 242 ? 62.330 -5.048 -94.353 1.00 80.06 242 ASN A O 1
ATOM 1951 N N . ILE A 1 243 ? 62.638 -4.262 -96.440 1.00 80.81 243 ILE A N 1
ATOM 1952 C CA . ILE A 1 243 ? 61.701 -3.131 -96.361 1.00 80.81 243 ILE A CA 1
ATOM 1953 C C . ILE A 1 243 ? 60.306 -3.632 -95.977 1.00 80.81 243 ILE A C 1
ATOM 1955 O O . ILE A 1 243 ? 59.777 -3.236 -94.942 1.00 80.81 243 ILE A O 1
ATOM 1959 N N . SER A 1 244 ? 59.767 -4.614 -96.709 1.00 82.19 244 SER A N 1
ATOM 1960 C CA . SER A 1 244 ? 58.456 -5.201 -96.405 1.00 82.19 244 SER A CA 1
ATOM 1961 C C . SER A 1 244 ? 58.401 -5.859 -95.018 1.00 82.19 244 SER A C 1
ATOM 1963 O O . SER A 1 244 ? 57.385 -5.788 -94.322 1.00 82.19 244 SER A O 1
ATOM 1965 N N . SER A 1 245 ? 59.491 -6.495 -94.574 1.00 84.44 245 SER A N 1
ATOM 1966 C CA . SER A 1 245 ? 59.580 -7.056 -93.223 1.00 84.44 245 SER A CA 1
ATOM 1967 C C . SER A 1 245 ? 59.584 -5.972 -92.141 1.00 84.44 245 SER A C 1
ATOM 1969 O O . SER A 1 245 ? 58.996 -6.192 -91.081 1.00 84.44 245 SER A O 1
ATOM 1971 N N . PHE A 1 246 ? 60.243 -4.834 -92.367 1.00 84.69 246 PHE A N 1
ATOM 1972 C CA . PHE A 1 246 ? 60.234 -3.713 -91.427 1.00 84.69 246 PHE A CA 1
ATOM 1973 C C . PHE A 1 246 ? 58.877 -3.020 -91.395 1.00 84.69 246 PHE A C 1
ATOM 1975 O O . PHE A 1 246 ? 58.363 -2.788 -90.307 1.00 84.69 246 PHE A O 1
ATOM 1982 N N . GLU A 1 247 ? 58.245 -2.789 -92.546 1.00 84.94 247 GLU A N 1
ATOM 1983 C CA . GLU A 1 247 ? 56.882 -2.248 -92.625 1.00 84.94 247 GLU A CA 1
ATOM 1984 C C . GLU A 1 247 ? 55.883 -3.113 -91.846 1.00 84.94 247 GLU A C 1
ATOM 1986 O O . GLU A 1 247 ? 55.071 -2.587 -91.087 1.00 84.94 247 GLU A O 1
ATOM 1991 N N . LYS A 1 248 ? 55.981 -4.448 -91.949 1.00 86.69 248 LYS A N 1
ATOM 1992 C CA . LYS A 1 248 ? 55.159 -5.368 -91.144 1.00 86.69 248 LYS A CA 1
ATOM 1993 C C . LYS A 1 248 ? 55.431 -5.252 -89.645 1.00 86.69 248 LYS A C 1
ATOM 1995 O O . LYS A 1 248 ? 54.484 -5.292 -88.867 1.00 86.69 248 LYS A O 1
ATOM 2000 N N . LYS A 1 249 ? 56.694 -5.115 -89.225 1.00 85.56 249 LYS A N 1
ATOM 2001 C CA . LYS A 1 249 ? 57.040 -4.933 -87.804 1.00 85.56 249 LYS A CA 1
ATOM 2002 C C . LYS A 1 249 ? 56.551 -3.589 -87.266 1.00 85.56 249 LYS A C 1
ATOM 2004 O O . LYS A 1 249 ? 55.950 -3.567 -86.201 1.00 85.56 249 LYS A O 1
ATOM 2009 N N . ILE A 1 250 ? 56.749 -2.504 -88.017 1.00 84.50 250 ILE A N 1
ATOM 2010 C CA . ILE A 1 250 ? 56.256 -1.161 -87.679 1.00 84.50 250 ILE A CA 1
ATOM 2011 C C . ILE A 1 250 ? 54.735 -1.183 -87.554 1.00 84.50 250 ILE A C 1
ATOM 2013 O O . ILE A 1 250 ? 54.197 -0.643 -86.590 1.00 84.50 250 ILE A O 1
ATOM 2017 N N . LYS A 1 251 ? 54.041 -1.840 -88.490 1.00 88.75 251 LYS A N 1
ATOM 2018 C CA . LYS A 1 251 ? 52.590 -2.004 -88.421 1.00 88.75 251 LYS A CA 1
ATOM 2019 C C . LYS A 1 251 ? 52.172 -2.783 -87.174 1.00 88.75 251 LYS A C 1
ATOM 2021 O O . LYS A 1 251 ? 51.386 -2.260 -86.406 1.00 88.75 251 LYS A O 1
ATOM 2026 N N . ASN A 1 252 ? 52.756 -3.955 -86.920 1.00 85.69 252 ASN A N 1
ATOM 2027 C CA . ASN A 1 252 ? 52.438 -4.747 -85.727 1.00 85.69 252 ASN A CA 1
ATOM 2028 C C . ASN A 1 252 ? 52.701 -3.982 -84.418 1.00 85.69 252 ASN A C 1
ATOM 2030 O O . ASN A 1 252 ? 51.935 -4.121 -83.475 1.00 85.69 252 ASN A O 1
ATOM 2034 N N . LEU A 1 253 ? 53.780 -3.195 -84.339 1.00 84.69 253 LEU A N 1
ATOM 2035 C CA . LEU A 1 253 ? 54.061 -2.354 -83.170 1.00 84.69 253 LEU A CA 1
ATOM 2036 C C . LEU A 1 253 ? 53.069 -1.197 -83.051 1.00 84.69 253 LEU A C 1
ATOM 2038 O O . LEU A 1 253 ? 52.691 -0.846 -81.944 1.00 84.69 253 LEU A O 1
ATOM 2042 N N . THR A 1 254 ? 52.624 -0.631 -84.174 1.00 85.56 254 THR A N 1
ATOM 2043 C CA . THR A 1 254 ? 51.569 0.393 -84.182 1.00 85.56 254 THR A CA 1
ATOM 2044 C C . THR A 1 254 ? 50.249 -0.195 -83.694 1.00 85.56 254 THR A C 1
ATOM 2046 O O . THR A 1 254 ? 49.671 0.356 -82.770 1.00 85.56 254 THR A O 1
ATOM 2049 N N . ASP A 1 255 ? 49.846 -1.355 -84.220 1.00 87.75 255 ASP A N 1
ATOM 2050 C CA . ASP A 1 255 ? 48.628 -2.055 -83.804 1.00 87.75 255 ASP A CA 1
ATOM 2051 C C . ASP A 1 255 ? 48.672 -2.387 -82.294 1.00 87.75 255 ASP A C 1
ATOM 2053 O O . ASP A 1 255 ? 47.687 -2.177 -81.597 1.00 87.75 255 ASP A O 1
ATOM 2057 N N . LYS A 1 256 ? 49.832 -2.811 -81.760 1.00 86.38 256 LYS A N 1
ATOM 2058 C CA . LYS A 1 256 ? 50.035 -3.029 -80.312 1.00 86.38 256 LYS A CA 1
ATOM 2059 C C . LYS A 1 256 ? 49.962 -1.750 -79.480 1.00 86.38 256 LYS A C 1
ATOM 2061 O O . LYS A 1 256 ? 49.448 -1.775 -78.372 1.00 86.38 256 LYS A O 1
ATOM 2066 N N . MET A 1 257 ? 50.521 -0.646 -79.976 1.00 86.00 257 MET A N 1
ATOM 2067 C CA . MET A 1 257 ? 50.438 0.642 -79.284 1.00 86.00 257 MET A CA 1
ATOM 2068 C C . MET A 1 257 ? 49.004 1.176 -79.264 1.00 86.00 257 MET A C 1
ATOM 2070 O O . MET A 1 257 ? 48.617 1.775 -78.266 1.00 86.00 257 MET A O 1
ATOM 2074 N N . ASP A 1 258 ? 48.241 0.962 -80.339 1.00 86.69 258 ASP A N 1
ATOM 2075 C CA . ASP A 1 258 ? 46.827 1.337 -80.436 1.00 86.69 258 ASP A CA 1
ATOM 2076 C C . ASP A 1 258 ? 45.951 0.448 -79.532 1.00 86.69 258 ASP A C 1
ATOM 2078 O O . ASP A 1 258 ? 45.028 0.947 -78.890 1.00 86.69 258 ASP A O 1
ATOM 2082 N N . GLU A 1 259 ? 46.260 -0.852 -79.439 1.00 87.94 259 GLU A N 1
ATOM 2083 C CA . GLU A 1 259 ? 45.632 -1.795 -78.499 1.00 87.94 259 GLU A CA 1
ATOM 2084 C C . GLU A 1 259 ? 45.891 -1.374 -77.046 1.00 87.94 259 GLU A C 1
ATOM 2086 O O . GLU A 1 259 ? 44.934 -1.140 -76.310 1.00 87.94 259 GLU A O 1
ATOM 2091 N N . ALA A 1 260 ? 47.154 -1.132 -76.676 1.00 84.88 260 ALA A N 1
ATOM 2092 C CA . ALA A 1 260 ? 47.518 -0.618 -75.354 1.00 84.88 260 ALA A CA 1
ATOM 2093 C C . ALA A 1 260 ? 46.849 0.738 -75.055 1.00 84.88 260 ALA A C 1
ATOM 2095 O O . ALA A 1 260 ? 46.377 0.973 -73.947 1.00 84.88 260 ALA A O 1
ATOM 2096 N N . ASP A 1 261 ? 46.743 1.640 -76.040 1.00 84.94 261 ASP A N 1
ATOM 2097 C CA . ASP A 1 261 ? 46.009 2.902 -75.873 1.00 84.94 261 ASP A CA 1
ATOM 2098 C C . ASP A 1 261 ? 44.518 2.694 -75.615 1.00 84.94 261 ASP A C 1
ATOM 2100 O O . ASP A 1 261 ? 43.934 3.400 -74.788 1.00 84.94 261 ASP A O 1
ATOM 2104 N N . SER A 1 262 ? 43.899 1.740 -76.309 1.00 88.94 262 SER A N 1
ATOM 2105 C CA . SER A 1 262 ? 42.504 1.372 -76.079 1.00 88.94 262 SER A CA 1
ATOM 2106 C C . SER A 1 262 ? 42.318 0.823 -74.665 1.00 88.94 262 SER A C 1
ATOM 2108 O O . SER A 1 262 ? 41.419 1.270 -73.955 1.00 88.94 262 SER A O 1
ATOM 2110 N N . GLU A 1 263 ? 43.196 -0.077 -74.219 1.00 87.75 263 GLU A N 1
ATOM 2111 C CA . GLU A 1 263 ? 43.144 -0.661 -72.874 1.00 87.75 263 GLU A CA 1
ATOM 2112 C C . GLU A 1 263 ? 43.379 0.385 -71.773 1.00 87.75 263 GLU A C 1
ATOM 2114 O O . GLU A 1 263 ? 42.646 0.417 -70.780 1.00 87.75 263 GLU A O 1
ATOM 2119 N N . ILE A 1 264 ? 44.318 1.320 -71.969 1.00 85.81 264 ILE A N 1
ATOM 2120 C CA . ILE A 1 264 ? 44.519 2.463 -71.065 1.00 85.81 264 ILE A CA 1
ATOM 2121 C C . ILE A 1 264 ? 43.260 3.335 -71.017 1.00 85.81 264 ILE A C 1
ATOM 2123 O O . ILE A 1 264 ? 42.830 3.728 -69.930 1.00 85.81 264 ILE A O 1
ATOM 2127 N N . GLN A 1 265 ? 42.647 3.650 -72.163 1.00 88.81 265 GLN A N 1
ATOM 2128 C CA . GLN A 1 265 ? 41.423 4.458 -72.201 1.00 88.81 265 GLN A CA 1
ATOM 2129 C C . GLN A 1 265 ? 40.253 3.766 -71.497 1.00 88.81 265 GLN A C 1
ATOM 2131 O O . GLN A 1 265 ? 39.525 4.423 -70.748 1.00 88.81 265 GLN A O 1
ATOM 2136 N N . GLU A 1 266 ? 40.093 2.455 -71.681 1.00 89.25 266 GLU A N 1
ATOM 2137 C CA . GLU A 1 266 ? 39.089 1.656 -70.976 1.00 89.25 266 GLU A CA 1
ATOM 2138 C C . GLU A 1 266 ? 39.346 1.634 -69.464 1.00 89.25 266 GLU A C 1
ATOM 2140 O O . GLU A 1 266 ? 38.423 1.886 -68.683 1.00 89.25 266 GLU A O 1
ATOM 2145 N N . ALA A 1 267 ? 40.597 1.431 -69.035 1.00 86.31 267 ALA A N 1
ATOM 2146 C CA . ALA A 1 267 ? 40.980 1.462 -67.625 1.00 86.31 267 ALA A CA 1
ATOM 2147 C C . ALA A 1 267 ? 40.736 2.844 -66.992 1.00 86.31 267 ALA A C 1
ATOM 2149 O O . ALA A 1 267 ? 40.192 2.937 -65.890 1.00 86.31 267 ALA A O 1
ATOM 2150 N N . VAL A 1 268 ? 41.064 3.934 -67.694 1.00 88.56 268 VAL A N 1
ATOM 2151 C CA . VAL A 1 268 ? 40.809 5.313 -67.240 1.00 88.56 268 VAL A CA 1
ATOM 2152 C C . VAL A 1 268 ? 39.310 5.612 -67.162 1.00 88.56 268 VAL A C 1
ATOM 2154 O O . VAL A 1 268 ? 38.854 6.230 -66.195 1.00 88.56 268 VAL A O 1
ATOM 2157 N N . ALA A 1 269 ? 38.519 5.154 -68.134 1.00 89.69 269 ALA A N 1
ATOM 2158 C CA . ALA A 1 269 ? 37.066 5.301 -68.100 1.00 89.69 269 ALA A CA 1
ATOM 2159 C C . ALA A 1 269 ? 36.449 4.522 -66.925 1.00 89.69 269 ALA A C 1
ATOM 2161 O O . ALA A 1 269 ? 35.619 5.068 -66.191 1.00 89.69 269 ALA A O 1
ATOM 2162 N N . ALA A 1 270 ? 36.898 3.283 -66.695 1.00 88.44 270 ALA A N 1
ATOM 2163 C CA . ALA A 1 270 ? 36.486 2.468 -65.555 1.00 88.44 270 ALA A CA 1
ATOM 2164 C C . ALA A 1 270 ? 36.860 3.127 -64.217 1.00 88.44 270 ALA A C 1
ATOM 2166 O O . ALA A 1 270 ? 36.026 3.188 -63.313 1.00 88.44 270 ALA A O 1
ATOM 2167 N N . LEU A 1 271 ? 38.064 3.706 -64.113 1.00 88.19 271 LEU A N 1
ATOM 2168 C CA . LEU A 1 271 ? 38.492 4.484 -62.947 1.00 88.19 271 LEU A CA 1
ATOM 2169 C C . LEU A 1 271 ? 37.558 5.658 -62.662 1.00 88.19 271 LEU A C 1
ATOM 2171 O O . LEU A 1 271 ? 37.172 5.856 -61.512 1.00 88.19 271 LEU A O 1
ATOM 2175 N N . GLY A 1 272 ? 37.168 6.418 -63.689 1.00 87.81 272 GLY A N 1
ATOM 2176 C CA . GLY A 1 272 ? 36.228 7.529 -63.537 1.00 87.81 272 GLY A CA 1
ATOM 2177 C C . GLY A 1 272 ? 34.858 7.077 -63.023 1.00 87.81 272 GLY A C 1
ATOM 2178 O O . GLY A 1 272 ? 34.301 7.698 -62.117 1.00 87.81 272 GLY A O 1
ATOM 2179 N N . LEU A 1 273 ? 34.332 5.968 -63.554 1.00 92.94 273 LEU A N 1
ATOM 2180 C CA . LEU A 1 273 ? 33.055 5.399 -63.114 1.00 92.94 273 LEU A CA 1
ATOM 2181 C C . LEU A 1 273 ? 33.116 4.901 -61.665 1.00 92.94 273 LEU A C 1
ATOM 2183 O O . LEU A 1 273 ? 32.261 5.274 -60.864 1.00 92.94 273 LEU A O 1
ATOM 2187 N N . TRP A 1 274 ? 34.136 4.120 -61.301 1.00 93.19 274 TRP A N 1
ATOM 2188 C CA . TRP A 1 274 ? 34.280 3.605 -59.934 1.00 93.19 274 TRP A CA 1
ATOM 2189 C C . TRP A 1 274 ? 34.603 4.698 -58.920 1.00 93.19 274 TRP A C 1
ATOM 2191 O O . TRP A 1 274 ? 34.157 4.609 -57.780 1.00 93.19 274 TRP A O 1
ATOM 2201 N N . GLN A 1 275 ? 35.323 5.750 -59.319 1.00 92.44 275 GLN A N 1
ATOM 2202 C CA . GLN A 1 275 ? 35.541 6.920 -58.470 1.00 92.44 275 GLN A CA 1
ATOM 2203 C C . GLN A 1 275 ? 34.217 7.624 -58.149 1.00 92.44 275 GLN A C 1
ATOM 2205 O O . GLN A 1 275 ? 33.994 7.987 -56.996 1.00 92.44 275 GLN A O 1
ATOM 2210 N N . ASN A 1 276 ? 33.331 7.792 -59.136 1.00 92.62 276 ASN A N 1
ATOM 2211 C CA . ASN A 1 276 ? 32.011 8.385 -58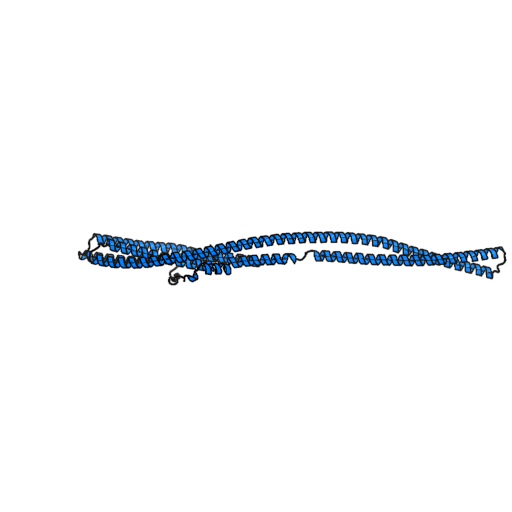.913 1.00 92.62 276 ASN A CA 1
ATOM 2212 C C . ASN A 1 276 ? 31.133 7.486 -58.031 1.00 92.62 276 ASN A C 1
ATOM 2214 O O . ASN A 1 276 ? 30.578 7.964 -57.046 1.00 92.62 276 ASN A O 1
ATOM 2218 N N . GLU A 1 277 ? 31.075 6.182 -58.326 1.00 92.94 277 GLU A N 1
ATOM 2219 C CA . GLU A 1 277 ? 30.338 5.201 -57.516 1.00 92.94 277 GLU A CA 1
ATOM 2220 C C . GLU A 1 277 ? 30.840 5.194 -56.064 1.00 92.94 277 GLU A C 1
ATOM 2222 O O . GLU A 1 277 ? 30.052 5.198 -55.121 1.00 92.94 277 GLU A O 1
ATOM 2227 N N . ARG A 1 278 ? 32.160 5.271 -55.862 1.00 91.56 278 ARG A N 1
ATOM 2228 C CA . ARG A 1 278 ? 32.758 5.353 -54.529 1.00 91.56 278 ARG A CA 1
ATOM 2229 C C . ARG A 1 278 ? 32.319 6.613 -53.785 1.00 91.56 278 ARG A C 1
ATOM 2231 O O . ARG A 1 278 ? 31.965 6.507 -52.616 1.00 91.56 278 ARG A O 1
ATOM 2238 N N . VAL A 1 279 ? 32.313 7.775 -54.440 1.00 93.75 279 VAL A N 1
ATOM 2239 C CA . VAL A 1 279 ? 31.853 9.037 -53.830 1.00 93.75 279 VAL A CA 1
ATOM 2240 C C . VAL A 1 279 ? 30.371 8.958 -53.447 1.00 93.75 279 VAL A C 1
ATOM 2242 O O . VAL A 1 279 ? 29.987 9.432 -52.376 1.00 93.75 279 VAL A O 1
ATOM 2245 N N . GLU A 1 280 ? 29.531 8.329 -54.272 1.00 94.19 280 GLU A N 1
ATOM 2246 C CA . GLU A 1 280 ? 28.116 8.102 -53.947 1.00 94.19 280 GLU A CA 1
ATOM 2247 C C . GLU A 1 280 ? 27.951 7.194 -52.718 1.00 94.19 280 GLU A C 1
ATOM 2249 O O . GLU A 1 280 ? 27.187 7.524 -51.806 1.00 94.19 280 GLU A O 1
ATOM 2254 N N . VAL A 1 281 ? 28.703 6.089 -52.652 1.00 92.25 281 VAL A N 1
ATOM 2255 C CA . VAL A 1 281 ? 28.697 5.166 -51.504 1.00 92.25 281 VAL A CA 1
ATOM 2256 C C . VAL A 1 281 ? 29.221 5.847 -50.236 1.00 92.25 281 VAL A C 1
ATOM 2258 O O . VAL A 1 281 ? 28.613 5.700 -49.177 1.00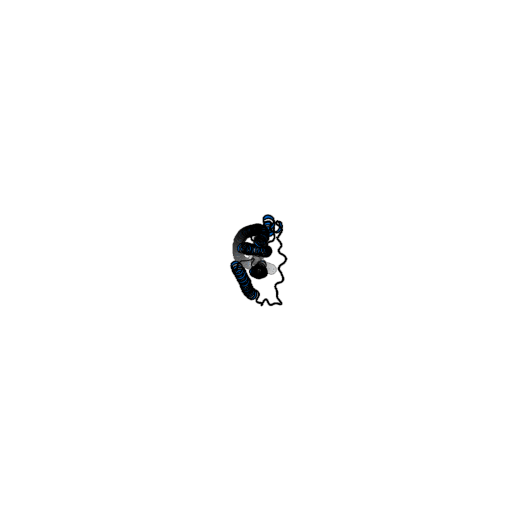 92.25 281 VAL A O 1
ATOM 2261 N N . GLU A 1 282 ? 30.302 6.628 -50.321 1.00 92.94 282 GLU A N 1
ATOM 2262 C CA . GLU A 1 282 ? 30.842 7.413 -49.200 1.00 92.94 282 GLU A CA 1
ATOM 2263 C C . GLU A 1 282 ? 29.819 8.448 -48.700 1.00 92.94 282 GLU A C 1
ATOM 2265 O O . GLU A 1 282 ? 29.589 8.561 -47.495 1.00 92.94 282 GLU A O 1
ATOM 2270 N N . THR A 1 283 ? 29.117 9.128 -49.610 1.00 94.44 283 THR A N 1
ATOM 2271 C CA . THR A 1 283 ? 28.054 10.085 -49.260 1.00 94.44 283 THR A CA 1
ATOM 2272 C C . THR A 1 283 ? 26.884 9.393 -48.551 1.00 94.44 283 THR A C 1
ATOM 2274 O O . THR A 1 283 ? 26.368 9.891 -47.546 1.00 94.44 283 THR A O 1
ATOM 2277 N N . ALA A 1 284 ? 26.463 8.222 -49.040 1.00 93.56 284 ALA A N 1
ATOM 2278 C CA . ALA A 1 284 ? 25.415 7.424 -48.405 1.00 93.56 284 ALA A CA 1
ATOM 2279 C C . ALA A 1 284 ? 25.848 6.901 -47.023 1.00 93.56 284 ALA A C 1
ATOM 2281 O O . ALA A 1 284 ? 25.062 6.940 -46.072 1.00 93.56 284 ALA A O 1
ATOM 2282 N N . HIS A 1 285 ? 27.106 6.472 -46.894 1.00 95.88 285 HIS A N 1
ATOM 2283 C CA . HIS A 1 285 ? 27.708 6.064 -45.629 1.00 95.88 285 HIS A CA 1
ATOM 2284 C C . HIS A 1 285 ? 27.695 7.204 -44.602 1.00 95.88 285 HIS A C 1
ATOM 2286 O O . HIS A 1 285 ? 27.222 7.010 -43.482 1.00 95.88 285 HIS A O 1
ATOM 2292 N N . GLU A 1 286 ? 28.131 8.409 -44.981 1.00 95.38 286 GLU A N 1
ATOM 2293 C CA . GLU A 1 286 ? 28.105 9.586 -44.105 1.00 95.38 286 GLU A CA 1
ATOM 2294 C C . GLU A 1 286 ? 26.685 9.966 -43.669 1.00 95.38 286 GLU A C 1
ATOM 2296 O O . GLU A 1 286 ? 26.458 10.294 -42.499 1.00 95.38 286 GLU A O 1
ATOM 2301 N N . ALA A 1 287 ? 25.710 9.889 -44.581 1.00 95.25 287 ALA A N 1
ATOM 2302 C CA . ALA A 1 287 ? 24.311 10.153 -44.262 1.00 95.25 287 ALA A CA 1
ATOM 2303 C C . ALA A 1 287 ? 23.775 9.169 -43.208 1.00 95.25 287 ALA A C 1
ATOM 2305 O O . ALA A 1 287 ? 23.205 9.596 -42.199 1.00 95.25 287 ALA A O 1
ATOM 2306 N N . VAL A 1 288 ? 24.026 7.868 -43.386 1.00 94.12 288 VAL A N 1
ATOM 2307 C CA . VAL A 1 288 ? 23.615 6.830 -42.427 1.00 94.12 288 VAL A CA 1
ATOM 2308 C C . VAL A 1 288 ? 24.357 6.964 -41.096 1.00 94.12 288 VAL A C 1
ATOM 2310 O O . VAL A 1 288 ? 23.743 6.817 -40.039 1.00 94.12 288 VAL A O 1
ATOM 2313 N N . LEU A 1 289 ? 25.645 7.317 -41.108 1.00 93.88 289 LEU A N 1
ATOM 2314 C CA . LEU A 1 289 ? 26.414 7.573 -39.889 1.00 93.88 289 LEU A CA 1
ATOM 2315 C C . LEU A 1 289 ? 25.851 8.767 -39.100 1.00 93.88 289 LEU A C 1
ATOM 2317 O O . LEU A 1 289 ? 25.753 8.720 -37.871 1.00 93.88 289 LEU A O 1
ATOM 2321 N N . LYS A 1 290 ? 25.437 9.834 -39.792 1.00 95.50 290 LYS A N 1
ATOM 2322 C CA . LYS A 1 290 ? 24.794 11.001 -39.173 1.00 95.50 290 LYS A CA 1
ATOM 2323 C C . LYS A 1 290 ? 23.449 10.641 -38.540 1.00 95.50 290 LYS A C 1
ATOM 2325 O O . LYS A 1 290 ? 23.178 11.070 -37.418 1.00 95.50 290 LYS A O 1
ATOM 2330 N N . GLU A 1 291 ? 22.623 9.853 -39.226 1.00 94.62 291 GLU A N 1
ATOM 2331 C CA . GLU A 1 291 ? 21.354 9.355 -38.679 1.00 94.62 291 GLU A CA 1
ATOM 2332 C C . GLU A 1 291 ? 21.568 8.441 -37.468 1.00 94.62 291 GLU A C 1
ATOM 2334 O O . GLU A 1 291 ? 20.891 8.607 -36.451 1.00 94.62 291 GLU A O 1
ATOM 2339 N N . TYR A 1 292 ? 22.558 7.546 -37.528 1.00 94.56 292 TYR A N 1
ATOM 2340 C CA . TYR A 1 292 ? 22.924 6.684 -36.406 1.00 94.56 292 TYR A CA 1
ATOM 2341 C C . TYR A 1 292 ? 23.354 7.497 -35.177 1.00 94.56 292 TYR A C 1
ATOM 2343 O O . TYR A 1 292 ? 22.854 7.272 -34.075 1.00 94.56 292 TYR A O 1
ATOM 2351 N N . ASN A 1 293 ? 24.215 8.502 -35.363 1.00 94.56 293 ASN A N 1
ATOM 2352 C CA . ASN A 1 293 ? 24.654 9.385 -34.280 1.00 94.56 293 ASN A CA 1
ATOM 2353 C C . ASN A 1 293 ? 23.496 10.183 -33.667 1.00 94.56 293 ASN A C 1
ATOM 2355 O O . ASN A 1 293 ? 23.410 10.296 -32.443 1.00 94.56 293 ASN A O 1
ATOM 2359 N N . LYS A 1 294 ? 22.573 10.687 -34.496 1.00 95.19 294 LYS A N 1
ATOM 2360 C CA . LYS A 1 294 ? 21.355 11.357 -34.023 1.00 95.19 294 LYS A CA 1
ATOM 2361 C C . LYS A 1 294 ? 20.475 10.404 -33.205 1.00 95.19 294 LYS A C 1
ATOM 2363 O O . LYS A 1 294 ? 20.028 10.767 -32.121 1.00 95.19 294 LYS A O 1
ATOM 2368 N N . SER A 1 295 ? 20.275 9.175 -33.684 1.00 93.75 295 SER A N 1
ATOM 2369 C CA . SER A 1 295 ? 19.527 8.134 -32.967 1.00 93.75 295 SER A CA 1
ATOM 2370 C C . SER A 1 295 ? 20.165 7.800 -31.609 1.00 93.75 295 SER A C 1
ATOM 2372 O O . SER A 1 295 ? 19.461 7.697 -30.604 1.00 93.75 295 SER A O 1
ATOM 2374 N N . LEU A 1 296 ? 21.500 7.715 -31.536 1.00 94.06 296 LEU A N 1
ATOM 2375 C CA . LEU A 1 296 ? 22.226 7.529 -30.273 1.00 94.06 296 LEU A CA 1
ATOM 2376 C C . LEU A 1 296 ? 22.021 8.698 -29.298 1.00 94.06 296 LEU A C 1
ATOM 2378 O O . LEU A 1 296 ? 21.878 8.473 -28.095 1.00 94.06 296 LEU A O 1
ATOM 2382 N N . GLU A 1 297 ? 22.013 9.939 -29.785 1.00 95.25 297 GLU A N 1
ATOM 2383 C CA . GLU A 1 297 ? 21.761 11.123 -28.957 1.00 95.25 297 GLU A CA 1
ATOM 2384 C C . GLU A 1 297 ? 20.328 11.139 -28.406 1.00 95.25 297 GLU A C 1
ATOM 2386 O O . GLU A 1 297 ? 20.130 11.313 -27.200 1.00 95.25 297 GLU A O 1
ATOM 2391 N N . GLU A 1 298 ? 19.334 10.872 -29.255 1.00 94.38 298 GLU A N 1
ATOM 2392 C CA . GLU A 1 298 ? 17.928 10.757 -28.853 1.00 94.38 298 GLU A CA 1
ATOM 2393 C C . GLU A 1 298 ? 17.733 9.642 -27.819 1.00 94.38 298 GLU A C 1
ATOM 2395 O O . GLU A 1 298 ? 17.062 9.841 -26.803 1.00 94.38 298 GLU A O 1
ATOM 2400 N N . GLN A 1 299 ? 18.388 8.493 -28.007 1.00 93.00 299 GLN A N 1
ATOM 2401 C CA . GLN A 1 299 ? 18.351 7.401 -27.040 1.00 93.00 299 GLN A CA 1
ATOM 2402 C C . GLN A 1 299 ? 19.000 7.793 -25.705 1.00 93.00 299 GLN A C 1
ATOM 2404 O O . GLN A 1 299 ? 18.459 7.478 -24.643 1.00 93.00 299 GLN A O 1
ATOM 2409 N N . ARG A 1 300 ? 20.150 8.481 -25.724 1.00 94.81 300 ARG A N 1
ATOM 2410 C CA . ARG A 1 300 ? 20.805 8.983 -24.502 1.00 94.81 300 ARG A CA 1
ATOM 2411 C C . ARG A 1 300 ? 19.893 9.942 -23.746 1.00 94.81 300 ARG A C 1
ATOM 2413 O O . ARG A 1 300 ? 19.760 9.805 -22.531 1.00 94.81 300 ARG A O 1
ATOM 2420 N N . LYS A 1 301 ? 19.237 10.860 -24.459 1.00 96.69 301 LYS A N 1
ATOM 2421 C CA . LYS A 1 301 ? 18.263 11.789 -23.879 1.00 96.69 301 LYS A CA 1
ATOM 2422 C C . LYS A 1 301 ? 17.078 11.042 -23.262 1.00 96.69 301 LYS A C 1
ATOM 2424 O O . LYS A 1 301 ? 16.774 11.265 -22.096 1.00 96.69 301 LYS A O 1
ATOM 2429 N N . ALA A 1 302 ? 16.486 10.090 -23.983 1.00 95.38 302 ALA A N 1
ATOM 2430 C CA . ALA A 1 302 ? 15.385 9.276 -23.469 1.00 95.38 302 ALA A CA 1
ATOM 2431 C C . ALA A 1 302 ? 15.787 8.454 -22.229 1.00 95.38 302 ALA A C 1
ATOM 2433 O O . ALA A 1 302 ? 15.025 8.360 -21.267 1.00 95.38 302 ALA A O 1
ATOM 2434 N N . LYS A 1 303 ? 17.004 7.885 -22.206 1.00 95.38 303 LYS A N 1
ATOM 2435 C CA . LYS A 1 303 ? 17.550 7.195 -21.023 1.00 95.38 303 LYS A CA 1
ATOM 2436 C C . LYS A 1 303 ? 17.709 8.149 -19.836 1.00 95.38 303 LYS A C 1
ATOM 2438 O O . LYS A 1 303 ? 17.388 7.759 -18.716 1.00 95.38 303 LYS A O 1
ATOM 2443 N N . LEU A 1 304 ? 18.188 9.374 -20.061 1.00 97.38 304 LEU A N 1
ATOM 2444 C CA . LEU A 1 304 ? 18.322 10.387 -19.012 1.00 97.38 304 LEU A CA 1
ATOM 2445 C C . LEU A 1 304 ? 16.955 10.782 -18.435 1.00 97.38 304 LEU A C 1
ATOM 2447 O O . LEU A 1 304 ? 16.772 10.713 -17.223 1.00 97.38 304 LEU A O 1
ATOM 2451 N N . GLU A 1 305 ? 15.981 11.090 -19.291 1.00 97.19 305 GLU A N 1
ATOM 2452 C CA . GLU A 1 305 ? 14.608 11.416 -18.878 1.00 97.19 305 GLU A CA 1
ATOM 2453 C C . GLU A 1 305 ? 13.971 10.265 -18.081 1.00 97.19 305 GLU A C 1
ATOM 2455 O O . GLU A 1 305 ? 13.335 10.481 -17.047 1.00 97.19 305 GLU A O 1
ATOM 2460 N N . LEU A 1 306 ? 14.192 9.015 -18.506 1.00 96.69 306 LEU A N 1
ATOM 2461 C CA . LEU A 1 306 ? 13.698 7.837 -17.793 1.00 96.69 306 LEU A CA 1
ATOM 2462 C C . LEU A 1 306 ? 14.369 7.669 -16.419 1.00 96.69 306 LEU A C 1
ATOM 2464 O O . LEU A 1 306 ? 13.700 7.294 -15.452 1.00 96.69 306 LEU A O 1
ATOM 2468 N N . LYS A 1 307 ? 15.675 7.957 -16.306 1.00 97.88 307 LYS A N 1
ATOM 2469 C CA . LYS A 1 307 ? 16.394 7.951 -15.021 1.00 97.88 307 LYS A CA 1
ATOM 2470 C C . LYS A 1 307 ? 15.834 8.998 -14.071 1.00 97.88 307 LYS A C 1
ATOM 2472 O O . LYS A 1 307 ? 15.552 8.670 -12.921 1.00 97.88 307 LYS A O 1
ATOM 2477 N N . GLU A 1 308 ? 15.650 10.226 -14.548 1.00 97.81 308 GLU A N 1
ATOM 2478 C CA . GLU A 1 308 ? 15.067 11.314 -13.760 1.00 97.81 308 GLU A CA 1
ATOM 2479 C C . GLU A 1 308 ? 13.653 10.960 -13.290 1.00 97.81 308 GLU A C 1
ATOM 2481 O O . GLU A 1 308 ? 13.328 11.114 -12.111 1.00 97.81 308 GLU A O 1
ATOM 2486 N N . TYR A 1 309 ? 12.829 10.400 -14.180 1.00 97.75 309 TYR A N 1
ATOM 2487 C CA . TYR A 1 309 ? 11.492 9.925 -13.836 1.00 97.75 309 TYR A CA 1
ATOM 2488 C C . TYR A 1 309 ? 11.519 8.895 -12.696 1.00 97.75 309 TYR A C 1
ATOM 2490 O O . TYR A 1 309 ? 10.847 9.085 -11.680 1.00 97.75 309 TYR A O 1
ATOM 2498 N N . TYR A 1 310 ? 12.314 7.826 -12.815 1.00 97.31 310 TYR A N 1
ATOM 2499 C CA . TYR A 1 310 ? 12.359 6.790 -11.777 1.00 97.31 310 TYR A CA 1
ATOM 2500 C C . TYR A 1 310 ? 13.052 7.245 -10.490 1.00 97.31 310 TYR A C 1
ATOM 2502 O O . TYR A 1 310 ? 12.657 6.795 -9.415 1.00 97.31 310 TYR A O 1
ATOM 2510 N N . ALA A 1 311 ? 14.022 8.160 -10.556 1.00 98.00 311 ALA A N 1
ATOM 2511 C CA . ALA A 1 311 ? 14.597 8.793 -9.370 1.00 98.00 311 ALA A CA 1
ATOM 2512 C C . ALA A 1 311 ? 13.529 9.576 -8.584 1.00 98.00 311 ALA A C 1
ATOM 2514 O O . ALA A 1 311 ? 13.413 9.422 -7.366 1.00 98.00 311 ALA A O 1
ATOM 2515 N N . ASN A 1 312 ? 12.680 10.332 -9.286 1.00 97.19 312 ASN A N 1
ATOM 2516 C CA . ASN A 1 312 ? 11.549 11.033 -8.679 1.00 97.19 312 ASN A CA 1
ATOM 2517 C C . ASN A 1 312 ? 10.519 10.057 -8.083 1.00 97.19 312 ASN A C 1
ATOM 2519 O O . ASN A 1 312 ? 10.019 10.279 -6.980 1.00 97.19 312 ASN A O 1
ATOM 2523 N N . GLU A 1 313 ? 10.204 8.958 -8.774 1.00 96.94 313 GLU A N 1
ATOM 2524 C CA . GLU A 1 313 ? 9.281 7.937 -8.259 1.00 96.94 313 GLU A CA 1
ATOM 2525 C C . GLU A 1 313 ? 9.833 7.196 -7.029 1.00 96.94 313 GLU A C 1
ATOM 2527 O O . GLU A 1 313 ? 9.074 6.901 -6.100 1.00 96.94 313 GLU A O 1
ATOM 2532 N N . ILE A 1 314 ? 11.147 6.952 -6.966 1.00 97.81 314 ILE A N 1
ATOM 2533 C CA . ILE A 1 314 ? 11.838 6.440 -5.770 1.00 97.81 314 ILE A CA 1
ATOM 2534 C C . ILE A 1 314 ? 11.652 7.409 -4.605 1.00 97.81 314 ILE A C 1
ATOM 2536 O O . ILE A 1 314 ? 11.146 6.998 -3.563 1.00 97.81 314 ILE A O 1
ATOM 2540 N N . GLN A 1 315 ? 11.965 8.694 -4.796 1.00 98.25 315 GLN A N 1
ATOM 2541 C CA . GLN A 1 315 ? 11.845 9.704 -3.744 1.00 98.25 315 GLN A CA 1
ATOM 2542 C C . GLN A 1 315 ? 10.403 9.825 -3.228 1.00 98.25 315 GLN A C 1
ATOM 2544 O O . GLN A 1 315 ? 10.165 9.837 -2.019 1.00 98.25 315 GLN A O 1
ATOM 2549 N N . LYS A 1 316 ? 9.412 9.868 -4.130 1.00 97.88 316 LYS A N 1
ATOM 2550 C CA . LYS A 1 316 ? 7.989 9.886 -3.750 1.00 97.88 316 LYS A CA 1
ATOM 2551 C C . LYS A 1 316 ? 7.603 8.651 -2.938 1.00 97.88 316 LYS A C 1
ATOM 2553 O O . LYS A 1 316 ? 6.908 8.782 -1.933 1.00 97.88 316 LYS A O 1
ATOM 2558 N N . THR A 1 317 ? 8.063 7.473 -3.354 1.00 96.44 317 THR A N 1
ATOM 2559 C CA . THR A 1 317 ? 7.756 6.205 -2.676 1.00 96.44 317 THR A CA 1
ATOM 2560 C C . THR A 1 317 ? 8.455 6.108 -1.314 1.00 96.44 317 THR A C 1
ATOM 2562 O O . THR A 1 317 ? 7.880 5.574 -0.371 1.00 96.44 317 THR A O 1
ATOM 2565 N N . GLU A 1 318 ? 9.655 6.671 -1.155 1.00 98.19 318 GLU A N 1
ATOM 2566 C CA . GLU A 1 318 ? 10.333 6.782 0.147 1.00 98.19 318 GLU A CA 1
ATOM 2567 C C . GLU A 1 318 ? 9.573 7.715 1.101 1.00 98.19 318 GLU A C 1
ATOM 2569 O O . GLU A 1 318 ? 9.379 7.386 2.271 1.00 98.19 318 GLU A O 1
ATOM 2574 N N . ILE A 1 319 ? 9.055 8.841 0.600 1.00 97.88 319 ILE A N 1
ATOM 2575 C CA . ILE A 1 319 ? 8.178 9.728 1.380 1.00 97.88 319 ILE A CA 1
ATOM 2576 C C . ILE A 1 319 ? 6.886 9.001 1.783 1.00 97.88 319 ILE A C 1
ATOM 2578 O O . ILE A 1 319 ? 6.444 9.121 2.927 1.00 97.88 319 ILE A O 1
ATOM 2582 N N . GLU A 1 320 ? 6.274 8.256 0.859 1.00 96.88 320 GLU A N 1
ATOM 2583 C CA . GLU A 1 320 ? 5.087 7.431 1.114 1.00 96.88 320 GLU A CA 1
ATOM 2584 C C . GLU A 1 320 ? 5.357 6.391 2.213 1.00 96.88 320 GLU A C 1
ATOM 2586 O O . GLU A 1 320 ? 4.572 6.281 3.157 1.00 96.88 320 GLU A O 1
ATOM 2591 N N . LEU A 1 321 ? 6.506 5.708 2.154 1.00 97.38 321 LEU A N 1
ATOM 2592 C CA . LEU A 1 321 ? 6.945 4.742 3.160 1.00 97.38 321 LEU A CA 1
ATOM 2593 C C . LEU A 1 321 ? 7.043 5.383 4.547 1.00 97.38 321 LEU A C 1
ATOM 2595 O O . LEU A 1 321 ? 6.405 4.910 5.484 1.00 97.38 321 LEU A O 1
ATOM 2599 N N . VAL A 1 322 ? 7.772 6.495 4.673 1.00 98.19 322 VAL A N 1
ATOM 2600 C CA . VAL A 1 322 ? 7.950 7.193 5.959 1.00 98.19 322 VAL A CA 1
ATOM 2601 C C . VAL A 1 322 ? 6.611 7.680 6.521 1.00 98.19 322 VAL A C 1
ATOM 2603 O O . VAL A 1 322 ? 6.362 7.571 7.725 1.00 98.19 322 VAL A O 1
ATOM 2606 N N . LYS A 1 323 ? 5.719 8.206 5.671 1.00 97.69 323 LYS A N 1
ATOM 2607 C CA . LYS A 1 323 ? 4.366 8.607 6.090 1.00 97.69 323 LYS A CA 1
ATOM 2608 C C . LYS A 1 323 ? 3.575 7.416 6.623 1.00 97.69 323 LYS A C 1
ATOM 2610 O O . LYS A 1 323 ? 2.950 7.532 7.678 1.00 97.69 323 LYS A O 1
ATOM 2615 N N . GLN A 1 324 ? 3.630 6.281 5.932 1.00 96.56 324 GLN A N 1
ATOM 2616 C CA . GLN A 1 324 ? 2.921 5.079 6.348 1.00 96.56 324 GLN A CA 1
ATOM 2617 C C . GLN A 1 324 ? 3.487 4.506 7.654 1.00 96.56 324 GLN A C 1
ATOM 2619 O O . GLN A 1 324 ? 2.717 4.154 8.543 1.00 96.56 324 GLN A O 1
ATOM 2624 N N . GLU A 1 325 ? 4.810 4.490 7.834 1.00 97.31 325 GLU A N 1
ATOM 2625 C CA . GLU A 1 325 ? 5.449 4.068 9.089 1.00 97.31 325 GLU A CA 1
ATOM 2626 C C . GLU A 1 325 ? 5.027 4.952 10.273 1.00 97.31 325 GLU A C 1
ATOM 2628 O O . GLU A 1 325 ? 4.757 4.444 11.366 1.00 97.31 325 GLU A O 1
ATOM 2633 N N . ARG A 1 326 ? 4.911 6.272 10.065 1.00 97.81 326 ARG A N 1
ATOM 2634 C CA . ARG A 1 326 ? 4.393 7.204 11.081 1.00 97.81 326 ARG A CA 1
ATOM 2635 C C . ARG A 1 326 ? 2.922 6.951 11.396 1.00 97.81 326 ARG A C 1
ATOM 2637 O O . ARG A 1 326 ? 2.570 6.926 12.572 1.00 97.81 326 ARG A O 1
ATOM 2644 N N . ARG A 1 327 ? 2.080 6.722 10.380 1.00 96.94 327 ARG A N 1
ATOM 2645 C CA . ARG A 1 327 ? 0.657 6.387 10.569 1.00 96.94 327 ARG A CA 1
ATOM 2646 C C . ARG A 1 327 ? 0.499 5.115 11.402 1.00 96.94 327 ARG A C 1
ATOM 2648 O O . ARG A 1 327 ? -0.263 5.121 12.362 1.00 96.94 327 ARG A O 1
ATOM 2655 N N . LEU A 1 328 ? 1.254 4.064 11.079 1.00 96.75 328 LEU A N 1
ATOM 2656 C CA . LEU A 1 328 ? 1.236 2.808 11.836 1.00 96.75 328 LEU A CA 1
ATOM 2657 C C . LEU A 1 328 ? 1.713 3.004 13.276 1.00 96.75 328 LEU A C 1
ATOM 2659 O O . LEU A 1 328 ? 1.055 2.530 14.194 1.00 96.75 328 LEU A O 1
ATOM 2663 N N . THR A 1 329 ? 2.801 3.753 13.480 1.00 97.75 329 THR A N 1
ATOM 2664 C CA . THR A 1 329 ? 3.305 4.073 14.828 1.00 97.75 329 THR A CA 1
ATOM 2665 C C . THR A 1 329 ? 2.241 4.804 15.646 1.00 97.75 329 THR A C 1
ATOM 2667 O O . THR A 1 329 ? 1.915 4.382 16.748 1.00 97.75 329 THR A O 1
ATOM 2670 N N . SER A 1 330 ? 1.639 5.855 15.080 1.00 97.38 330 SER A N 1
ATOM 2671 C CA . SER A 1 330 ? 0.581 6.621 15.744 1.00 97.38 330 SER A CA 1
ATOM 2672 C C . SER A 1 330 ? -0.629 5.755 16.085 1.00 97.38 330 SER A C 1
ATOM 2674 O O . SER A 1 330 ? -1.211 5.920 17.154 1.00 97.38 330 SER A O 1
ATOM 2676 N N . LYS A 1 331 ? -1.018 4.841 15.187 1.00 97.31 331 LYS A N 1
ATOM 2677 C CA . LYS A 1 331 ? -2.170 3.966 15.407 1.00 97.31 331 LYS A CA 1
ATOM 2678 C C . LYS A 1 331 ? -1.896 2.931 16.496 1.00 97.31 331 LYS A C 1
ATOM 2680 O O . LYS A 1 331 ? -2.753 2.712 17.342 1.00 97.31 331 LYS A O 1
ATOM 2685 N N . VAL A 1 332 ? -0.695 2.356 16.524 1.00 97.69 332 VAL A N 1
ATOM 2686 C CA . VAL A 1 332 ? -0.250 1.468 17.607 1.00 97.69 332 VAL A CA 1
ATOM 2687 C C . VAL A 1 332 ? -0.266 2.191 18.955 1.00 97.69 332 VAL A C 1
ATOM 2689 O O . VAL A 1 332 ? -0.815 1.660 19.914 1.00 97.69 332 VAL A O 1
ATOM 2692 N N . THR A 1 333 ? 0.274 3.412 19.033 1.00 97.88 333 THR A N 1
ATOM 2693 C CA . THR A 1 333 ? 0.228 4.209 20.269 1.00 97.88 333 THR A CA 1
ATOM 2694 C C . THR A 1 333 ? -1.211 4.484 20.702 1.00 97.88 333 THR A C 1
ATOM 2696 O O . THR A 1 333 ? -1.519 4.348 21.881 1.00 97.88 333 THR A O 1
ATOM 2699 N N . GLN A 1 334 ? -2.105 4.803 19.757 1.00 97.56 334 GLN A N 1
ATOM 2700 C CA . GLN A 1 334 ? -3.528 4.982 20.046 1.00 97.56 334 GLN A CA 1
ATOM 2701 C C . GLN A 1 334 ? -4.140 3.715 20.662 1.00 97.56 334 GLN A C 1
ATOM 2703 O O . GLN A 1 334 ? -4.783 3.818 21.704 1.00 97.56 334 GLN A O 1
ATOM 2708 N N . PHE A 1 335 ? -3.917 2.541 20.060 1.00 97.44 335 PHE A N 1
ATOM 2709 C CA . PHE A 1 335 ? -4.407 1.270 20.603 1.00 97.44 335 PHE A CA 1
ATOM 2710 C C . PHE A 1 335 ? -3.868 1.015 22.012 1.00 97.44 335 PHE A C 1
ATOM 2712 O O . PHE A 1 335 ? -4.649 0.729 22.913 1.00 97.44 335 PHE A O 1
ATOM 2719 N N . ALA A 1 336 ? -2.560 1.184 22.228 1.00 98.00 336 ALA A N 1
ATOM 2720 C CA . ALA A 1 336 ? -1.943 0.991 23.539 1.00 98.00 336 ALA A CA 1
ATOM 2721 C C . ALA A 1 336 ? -2.573 1.896 24.612 1.00 98.00 336 ALA A C 1
ATOM 2723 O O . ALA A 1 336 ? -2.938 1.428 25.688 1.00 98.00 336 ALA A O 1
ATOM 2724 N N . THR A 1 337 ? -2.771 3.182 24.301 1.00 98.00 337 THR A N 1
ATOM 2725 C CA . THR A 1 337 ? -3.451 4.122 25.202 1.00 98.00 337 THR A CA 1
ATOM 2726 C C . THR A 1 337 ? -4.897 3.710 25.473 1.00 98.00 337 THR A C 1
ATOM 2728 O O . THR A 1 337 ? -5.329 3.746 26.621 1.00 98.00 337 THR A O 1
ATOM 2731 N N . GLN A 1 338 ? -5.650 3.306 24.448 1.00 97.81 338 GLN A N 1
ATOM 2732 C CA . GLN A 1 338 ? -7.043 2.881 24.611 1.00 97.81 338 GLN A CA 1
ATOM 2733 C C . GLN A 1 338 ? -7.160 1.612 25.470 1.00 97.81 338 GLN A C 1
ATOM 2735 O O . GLN A 1 338 ? -8.038 1.552 26.328 1.00 97.81 338 GLN A O 1
ATOM 2740 N N . PHE A 1 339 ? -6.253 0.642 25.305 1.00 98.12 339 PHE A N 1
ATOM 2741 C CA . PHE A 1 339 ? -6.209 -0.551 26.152 1.00 98.12 339 PHE A CA 1
ATOM 2742 C C . PHE A 1 339 ? -5.925 -0.207 27.615 1.00 98.12 339 PHE A C 1
ATOM 2744 O O . PHE A 1 339 ? -6.619 -0.718 28.489 1.00 98.12 339 PHE A O 1
ATOM 2751 N N . GLU A 1 340 ? -4.957 0.670 27.894 1.00 98.00 340 GLU A N 1
ATOM 2752 C CA . GLU A 1 340 ? -4.656 1.105 29.266 1.00 98.00 340 GLU A CA 1
ATOM 2753 C C . GLU A 1 340 ? -5.828 1.857 29.909 1.00 98.00 340 GLU A C 1
ATOM 2755 O O . GLU A 1 340 ? -6.184 1.588 31.057 1.00 98.00 340 GLU A O 1
ATOM 2760 N N . VAL A 1 341 ? -6.479 2.755 29.160 1.00 98.06 341 VAL A N 1
ATOM 2761 C CA . VAL A 1 341 ? -7.656 3.494 29.644 1.00 98.06 341 VAL A CA 1
ATOM 2762 C C . VAL A 1 341 ? -8.793 2.536 29.994 1.00 98.06 341 VAL A C 1
ATOM 2764 O O . VAL A 1 341 ? -9.288 2.576 31.120 1.00 98.06 341 VAL A O 1
ATOM 2767 N N . LEU A 1 342 ? -9.170 1.642 29.074 1.00 97.81 342 LEU A N 1
ATOM 2768 C CA . LEU A 1 342 ? -10.248 0.682 29.316 1.00 97.81 342 LEU A CA 1
ATOM 2769 C C . LEU A 1 342 ? -9.899 -0.284 30.448 1.00 97.81 342 LEU A C 1
ATOM 2771 O O . LEU A 1 342 ? -10.751 -0.584 31.275 1.00 97.81 342 LEU A O 1
ATOM 2775 N N . ARG A 1 343 ? -8.642 -0.727 30.554 1.00 98.06 343 ARG A N 1
ATOM 2776 C CA . ARG A 1 343 ? -8.189 -1.571 31.667 1.00 98.06 343 ARG A CA 1
ATOM 2777 C C . ARG A 1 343 ? -8.371 -0.879 33.018 1.00 98.06 343 ARG A C 1
ATOM 2779 O O . ARG A 1 343 ? -8.851 -1.505 33.960 1.00 98.06 343 ARG A O 1
ATOM 2786 N N . GLY A 1 344 ? -8.013 0.402 33.110 1.00 97.69 344 GLY A N 1
ATOM 2787 C CA . GLY A 1 344 ? -8.233 1.208 34.311 1.00 97.69 344 GLY A CA 1
ATOM 2788 C C . GLY A 1 344 ? -9.718 1.403 34.632 1.00 97.69 344 GLY A C 1
ATOM 2789 O O . GLY A 1 344 ? -10.113 1.272 35.788 1.00 97.69 344 GLY A O 1
ATOM 2790 N N . GLN A 1 345 ? -10.546 1.662 33.614 1.00 98.12 345 GLN A N 1
ATOM 2791 C CA . GLN A 1 345 ? -11.999 1.813 33.761 1.00 98.12 345 GLN A CA 1
ATOM 2792 C C . GLN A 1 345 ? -12.678 0.522 34.224 1.00 98.12 345 GLN A C 1
ATOM 2794 O O . GLN A 1 345 ? -13.514 0.573 35.120 1.00 98.12 345 GLN A O 1
ATOM 2799 N N . ILE A 1 346 ? -12.287 -0.626 33.664 1.00 97.38 346 ILE A N 1
ATOM 2800 C CA . ILE A 1 346 ? -12.792 -1.944 34.068 1.00 97.38 346 ILE A CA 1
ATOM 2801 C C . ILE A 1 346 ? -12.463 -2.196 35.533 1.00 97.38 346 ILE A C 1
ATOM 2803 O O . ILE A 1 346 ? -13.371 -2.476 36.304 1.00 97.38 346 ILE A O 1
ATOM 2807 N N . LYS A 1 347 ? -11.202 -2.001 35.940 1.00 98.06 347 LYS A N 1
ATOM 2808 C CA . LYS A 1 347 ? -10.793 -2.188 37.336 1.00 98.06 347 LYS A CA 1
ATOM 2809 C C . LYS A 1 347 ? -11.592 -1.299 38.298 1.00 98.06 347 LYS A C 1
ATOM 2811 O O . LYS A 1 347 ? -12.075 -1.774 39.317 1.00 98.06 347 LYS A O 1
ATOM 2816 N N . LEU A 1 348 ? -11.755 -0.015 37.969 1.00 98.19 348 LEU A N 1
ATOM 2817 C CA . LEU A 1 348 ? -12.537 0.908 38.796 1.00 98.19 348 LEU A CA 1
ATOM 2818 C C . LEU A 1 348 ? -14.018 0.500 38.866 1.00 98.19 348 LEU A C 1
ATOM 2820 O O . LEU A 1 348 ? -14.637 0.614 39.918 1.00 98.19 348 LEU A O 1
ATOM 2824 N N . ALA A 1 349 ? -14.597 0.046 37.754 1.00 97.75 349 ALA A N 1
ATOM 2825 C CA . ALA A 1 349 ? -15.979 -0.422 37.719 1.00 97.75 349 ALA A CA 1
ATOM 2826 C C . ALA A 1 349 ? -16.164 -1.730 38.509 1.00 97.75 349 ALA A C 1
ATOM 2828 O O . ALA A 1 349 ? -17.178 -1.882 39.180 1.00 97.75 34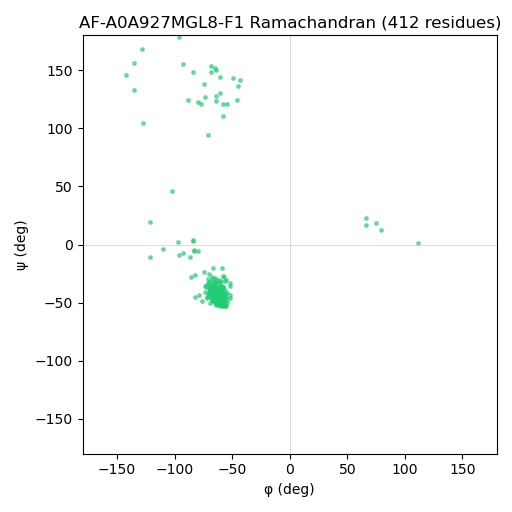9 ALA A O 1
ATOM 2829 N N . GLU A 1 350 ? -15.185 -2.640 38.492 1.00 97.88 350 GLU A N 1
ATOM 2830 C CA . GLU A 1 350 ? -15.170 -3.839 39.344 1.00 97.88 350 GLU A CA 1
ATOM 2831 C C . GLU A 1 350 ? -15.185 -3.465 40.833 1.00 97.88 350 GLU A C 1
ATOM 2833 O O . GLU A 1 350 ? -16.035 -3.959 41.572 1.00 97.88 350 GLU A O 1
ATOM 2838 N N . GLU A 1 351 ? -14.316 -2.537 41.253 1.00 98.19 351 GLU A N 1
ATOM 2839 C CA . GLU A 1 351 ? -14.262 -2.035 42.636 1.00 98.19 351 GLU A CA 1
ATOM 2840 C C . GLU A 1 351 ? -15.595 -1.387 43.060 1.00 98.19 351 GLU A C 1
ATOM 2842 O O . GLU A 1 351 ? -16.114 -1.684 44.137 1.00 98.19 351 GLU A O 1
ATOM 2847 N N . LYS A 1 352 ? -16.203 -0.560 42.195 1.00 97.94 352 LYS A N 1
ATOM 2848 C CA . LYS A 1 352 ? -17.526 0.038 42.452 1.00 97.94 352 LYS A CA 1
ATOM 2849 C C . LYS A 1 352 ? -18.623 -1.010 42.602 1.00 97.94 352 LYS A C 1
ATOM 2851 O O . LYS A 1 352 ? -19.437 -0.901 43.514 1.00 97.94 352 LYS A O 1
ATOM 2856 N N . VAL A 1 353 ? -18.654 -2.015 41.720 1.00 97.50 353 VAL A N 1
ATOM 2857 C CA . VAL A 1 353 ? -19.639 -3.106 41.778 1.00 97.50 353 VAL A CA 1
ATOM 2858 C C . VAL A 1 353 ? -19.505 -3.883 43.091 1.00 97.50 353 VAL A C 1
ATOM 2860 O O . VAL A 1 353 ? -20.513 -4.254 43.691 1.00 97.50 353 VAL A O 1
ATOM 2863 N N . GLU A 1 354 ? -18.287 -4.114 43.575 1.00 98.06 354 GLU A N 1
ATOM 2864 C CA . GLU A 1 354 ? -18.057 -4.754 44.874 1.00 98.06 354 GLU A CA 1
ATOM 2865 C C . GLU A 1 354 ? -18.552 -3.883 46.046 1.00 98.06 354 GLU A C 1
ATOM 2867 O O . GLU A 1 354 ? -19.281 -4.367 46.922 1.00 98.06 354 GLU A O 1
ATOM 2872 N N . GLU A 1 355 ? -18.225 -2.587 46.035 1.00 97.75 355 GLU A N 1
ATOM 2873 C CA . GLU A 1 355 ? -18.646 -1.627 47.063 1.00 97.75 355 GLU A CA 1
ATOM 2874 C C . GLU A 1 355 ? -20.175 -1.493 47.130 1.00 97.75 355 GLU A C 1
ATOM 2876 O O . GLU A 1 355 ? -20.765 -1.592 48.209 1.00 97.75 355 GLU A O 1
ATOM 2881 N N . ILE A 1 356 ? -20.843 -1.323 45.984 1.00 97.38 356 ILE A N 1
ATOM 2882 C CA . ILE A 1 356 ? -22.295 -1.116 45.932 1.00 97.38 356 ILE A CA 1
ATOM 2883 C C . ILE A 1 356 ? -23.085 -2.375 46.294 1.00 97.38 356 ILE A C 1
ATOM 2885 O O . ILE A 1 356 ? -24.143 -2.268 46.914 1.00 97.38 356 ILE A O 1
ATOM 2889 N N . ASN A 1 357 ? -22.569 -3.567 45.972 1.00 95.62 357 ASN A N 1
ATOM 2890 C CA . ASN A 1 357 ? -23.166 -4.824 46.424 1.00 95.62 357 ASN A CA 1
ATOM 2891 C C . ASN A 1 357 ? -23.080 -4.942 47.953 1.00 95.62 357 ASN A C 1
ATOM 2893 O O . ASN A 1 357 ? -24.072 -5.271 48.600 1.00 95.62 357 ASN A O 1
ATOM 2897 N N . THR A 1 358 ? -21.927 -4.591 48.534 1.00 97.50 358 THR A N 1
ATOM 2898 C CA . THR A 1 358 ? -21.743 -4.569 49.994 1.00 97.50 358 THR A CA 1
ATOM 2899 C C . THR A 1 358 ? -22.696 -3.574 50.660 1.00 97.50 358 THR A C 1
ATOM 2901 O O . THR A 1 358 ? -23.327 -3.893 51.668 1.00 97.50 358 THR A O 1
ATOM 2904 N N . LEU A 1 359 ? -22.847 -2.376 50.084 1.00 96.88 359 LEU A N 1
ATOM 2905 C CA . LEU A 1 359 ? -23.776 -1.362 50.581 1.00 96.88 359 LEU A CA 1
ATOM 2906 C C . LEU A 1 359 ? -25.235 -1.824 50.488 1.00 96.88 359 LEU A C 1
ATOM 2908 O O . LEU A 1 359 ? -26.002 -1.603 51.424 1.00 96.88 359 LEU A O 1
ATOM 2912 N N . TYR A 1 360 ? -25.619 -2.471 49.386 1.00 96.56 360 TYR A N 1
ATOM 2913 C CA . TYR A 1 360 ? -26.965 -3.012 49.208 1.00 96.56 360 TYR A CA 1
ATOM 2914 C C . TYR A 1 360 ? -27.298 -4.047 50.290 1.00 96.56 360 TYR A C 1
ATOM 2916 O O . TYR A 1 360 ? -28.362 -3.958 50.908 1.00 96.56 360 TYR A O 1
ATOM 2924 N N . ASP A 1 361 ? -26.380 -4.974 50.572 1.00 97.00 361 ASP A N 1
ATOM 2925 C CA . ASP A 1 361 ? -26.566 -5.986 51.615 1.00 97.00 361 ASP A CA 1
ATOM 2926 C C . ASP A 1 361 ? -26.707 -5.346 53.007 1.00 97.00 361 ASP A C 1
ATOM 2928 O O . ASP A 1 361 ? -27.645 -5.667 53.740 1.00 97.00 361 ASP A O 1
ATOM 2932 N N . GLN A 1 362 ? -25.863 -4.364 53.341 1.00 97.50 362 GLN A N 1
ATOM 2933 C CA . GLN A 1 362 ? -25.965 -3.614 54.602 1.00 97.50 362 GLN A CA 1
ATOM 2934 C C . GLN A 1 362 ? -27.290 -2.853 54.724 1.00 97.50 362 GLN A C 1
ATOM 2936 O O . GLN A 1 362 ? -27.950 -2.892 55.761 1.00 97.50 362 GLN A O 1
ATOM 2941 N N . GLN A 1 363 ? -27.713 -2.156 53.668 1.00 97.06 363 GLN A N 1
ATOM 2942 C CA . GLN A 1 363 ? -28.972 -1.412 53.678 1.00 97.06 363 GLN A CA 1
ATOM 2943 C C . GLN A 1 363 ? -30.173 -2.336 53.834 1.00 97.06 363 GLN A C 1
ATOM 2945 O O . GLN A 1 363 ? -31.127 -2.008 54.538 1.00 97.06 363 GLN A O 1
ATOM 2950 N N . LYS A 1 364 ? -30.131 -3.509 53.209 1.00 95.62 364 LYS A N 1
ATOM 2951 C CA . LYS A 1 364 ? -31.174 -4.512 53.370 1.00 95.62 364 LYS A CA 1
ATOM 2952 C C . LYS A 1 364 ? -31.293 -4.982 54.821 1.00 95.62 364 LYS A C 1
ATOM 2954 O O . LYS A 1 364 ? -32.410 -5.042 55.329 1.00 95.62 364 LYS A O 1
ATOM 2959 N N . GLU A 1 365 ? -30.174 -5.231 55.500 1.00 96.81 365 GLU A N 1
ATOM 2960 C CA . GLU A 1 365 ? -30.171 -5.561 56.932 1.00 96.81 365 GLU A CA 1
ATOM 2961 C C . GLU A 1 365 ? -30.747 -4.419 57.784 1.00 96.81 365 GLU A C 1
ATOM 2963 O O . GLU A 1 365 ? -31.645 -4.642 58.594 1.00 96.81 365 GLU A O 1
ATOM 2968 N N . LEU A 1 366 ? -30.309 -3.176 57.560 1.00 96.44 366 LEU A N 1
ATOM 2969 C CA . LEU A 1 366 ? -30.822 -2.000 58.277 1.00 96.44 366 LEU A CA 1
ATOM 2970 C C . LEU A 1 366 ? -32.327 -1.790 58.056 1.00 96.44 366 LEU A C 1
ATOM 2972 O O . LEU A 1 366 ? -33.051 -1.403 58.976 1.00 96.44 366 LEU A O 1
ATOM 2976 N N . TYR A 1 367 ? -32.818 -2.059 56.845 1.00 95.00 367 TYR A N 1
ATOM 2977 C CA . TYR A 1 367 ? -34.245 -2.017 56.540 1.00 95.00 367 TYR A CA 1
ATOM 2978 C C . TYR A 1 367 ? -35.010 -3.110 57.291 1.00 95.00 367 TYR A C 1
ATOM 2980 O O . TYR A 1 367 ? -36.096 -2.855 57.812 1.00 95.00 367 TYR A O 1
ATOM 2988 N N . ASP A 1 368 ? -34.443 -4.313 57.392 1.00 92.50 368 ASP A N 1
ATOM 2989 C CA . ASP A 1 368 ? -35.033 -5.410 58.157 1.00 92.50 368 ASP A CA 1
ATOM 2990 C C . ASP A 1 368 ? -35.115 -5.095 59.663 1.00 92.50 368 ASP A C 1
ATOM 2992 O O . ASP A 1 368 ? -36.081 -5.508 60.308 1.00 92.50 368 ASP A O 1
ATOM 2996 N N . PHE A 1 369 ? -34.191 -4.289 60.199 1.00 95.38 369 PHE A N 1
ATOM 2997 C CA . PHE A 1 369 ? -34.248 -3.746 61.566 1.00 95.38 369 PHE A CA 1
ATOM 2998 C C . PHE A 1 369 ? -35.118 -2.486 61.721 1.00 95.38 369 PHE A C 1
ATOM 3000 O O . PHE A 1 369 ? -35.344 -2.029 62.842 1.00 95.38 369 PHE A O 1
ATOM 3007 N N . GLY A 1 370 ? -35.638 -1.929 60.624 1.00 94.06 370 GLY A N 1
ATOM 3008 C CA . GLY A 1 370 ? -36.454 -0.712 60.635 1.00 94.06 370 GLY A CA 1
ATOM 3009 C C . GLY A 1 370 ? -35.661 0.582 60.851 1.00 94.06 370 GLY A C 1
ATOM 3010 O O . GLY A 1 370 ? -36.252 1.599 61.213 1.00 94.06 370 GLY A O 1
ATOM 3011 N N . GLU A 1 371 ? -34.343 0.563 60.638 1.00 96.56 371 GLU A N 1
ATOM 3012 C CA . GLU A 1 371 ? -33.471 1.734 60.799 1.00 96.56 371 GLU A CA 1
ATOM 3013 C C . GLU A 1 371 ? -33.484 2.662 59.575 1.00 96.56 371 GLU A C 1
ATOM 3015 O O . GLU A 1 371 ? -33.263 3.867 59.705 1.00 96.56 371 GLU A O 1
ATOM 3020 N N . ILE A 1 372 ? -33.787 2.124 58.388 1.00 96.56 372 ILE A N 1
ATOM 3021 C CA . ILE A 1 372 ? -33.929 2.888 57.140 1.00 96.56 372 ILE A CA 1
ATOM 3022 C C . ILE A 1 372 ? -35.252 2.571 56.435 1.00 96.56 372 ILE A C 1
ATOM 3024 O O . ILE A 1 372 ? -35.952 1.619 56.779 1.00 96.56 372 ILE A O 1
ATOM 3028 N N . ILE A 1 373 ? -35.605 3.366 55.422 1.00 94.00 373 ILE A N 1
ATOM 3029 C CA . ILE A 1 373 ? -36.809 3.140 54.612 1.00 94.00 373 ILE A CA 1
ATOM 3030 C C . ILE A 1 373 ? -36.492 2.301 53.371 1.00 94.00 373 ILE A C 1
ATOM 3032 O O . ILE A 1 373 ? -35.390 2.352 52.831 1.00 94.00 373 ILE A O 1
ATOM 3036 N N . PHE A 1 374 ? -37.496 1.602 52.831 1.00 92.56 374 PHE A N 1
ATOM 3037 C CA . PHE A 1 374 ? -37.323 0.751 51.643 1.00 92.56 374 PHE A CA 1
ATOM 3038 C C . PHE A 1 374 ? -36.770 1.503 50.417 1.00 92.56 374 PHE A C 1
ATOM 3040 O O . PHE A 1 374 ? -36.089 0.933 49.570 1.00 92.56 374 PHE A O 1
ATOM 3047 N N . LEU A 1 375 ? -37.043 2.808 50.321 1.00 93.19 375 LEU A N 1
ATOM 3048 C CA . LEU A 1 375 ? -36.526 3.632 49.228 1.00 93.19 375 LEU A CA 1
ATOM 3049 C C . LEU A 1 375 ? -34.993 3.659 49.180 1.00 93.19 375 LEU A C 1
ATOM 3051 O O . LEU A 1 375 ? -34.445 3.800 48.091 1.00 93.19 375 LEU A O 1
ATOM 3055 N N . ASP A 1 376 ? -34.316 3.551 50.321 1.00 95.50 376 ASP A N 1
ATOM 3056 C CA . ASP A 1 376 ? -32.856 3.570 50.359 1.00 95.50 376 ASP A CA 1
ATOM 3057 C C . ASP A 1 376 ? -32.292 2.264 49.782 1.00 95.50 376 ASP A C 1
ATOM 3059 O O . ASP A 1 376 ? -31.492 2.325 48.849 1.00 95.50 376 ASP A O 1
ATOM 3063 N N . VAL A 1 377 ? -32.852 1.112 50.181 1.00 94.25 377 VAL A N 1
ATOM 3064 C CA . VAL A 1 377 ? -32.540 -0.210 49.595 1.00 94.25 377 VAL A CA 1
ATOM 3065 C C . VAL A 1 377 ? -32.744 -0.203 48.077 1.00 94.25 377 VAL A C 1
ATOM 3067 O O . VAL A 1 377 ? -31.855 -0.598 47.323 1.00 94.25 377 VAL A O 1
ATOM 3070 N N . GLN A 1 378 ? -33.886 0.319 47.611 1.00 91.88 378 GLN A N 1
ATOM 3071 C CA . GLN A 1 378 ? -34.196 0.401 46.182 1.00 91.88 378 GLN A CA 1
ATOM 3072 C C . GLN A 1 378 ? -33.185 1.275 45.420 1.00 91.88 378 GLN A C 1
ATOM 3074 O O . GLN A 1 378 ? -32.808 0.943 44.296 1.00 91.88 378 GLN A O 1
ATOM 3079 N N . LYS A 1 379 ? -32.726 2.389 46.008 1.00 94.69 379 LYS A N 1
ATOM 3080 C CA . LYS A 1 379 ? -31.697 3.237 45.388 1.00 94.69 379 LYS A CA 1
ATOM 3081 C C . LYS A 1 379 ? -30.371 2.499 45.265 1.00 94.69 379 LYS A C 1
ATOM 3083 O O . LYS A 1 379 ? -29.772 2.555 44.197 1.00 94.69 379 LYS A O 1
ATOM 3088 N N . SER A 1 380 ? -29.925 1.801 46.310 1.00 95.31 380 SER A N 1
ATOM 3089 C CA . SER A 1 380 ? -28.672 1.042 46.237 1.00 95.31 380 SER A CA 1
ATOM 3090 C C . SER A 1 380 ? -28.758 -0.112 45.240 1.00 95.31 380 SER A C 1
ATOM 3092 O O . SER A 1 380 ? -27.798 -0.341 44.512 1.00 95.31 380 SER A O 1
ATOM 3094 N N . GLN A 1 381 ? -29.912 -0.780 45.136 1.00 93.56 381 GLN A N 1
ATOM 3095 C CA . GLN A 1 381 ? -30.156 -1.792 44.105 1.00 93.56 381 GLN A CA 1
ATOM 3096 C C . GLN A 1 381 ? -30.033 -1.198 42.691 1.00 93.56 381 GLN A C 1
ATOM 3098 O O . GLN A 1 381 ? -29.346 -1.751 41.832 1.00 93.56 381 GLN A O 1
ATOM 3103 N N . GLN A 1 382 ? -30.688 -0.057 42.442 1.00 92.88 382 GLN A N 1
ATOM 3104 C CA . GLN A 1 382 ? -30.645 0.623 41.144 1.00 92.88 382 GLN A CA 1
ATOM 3105 C C . GLN A 1 382 ? -29.232 1.101 40.789 1.00 92.88 382 GLN A C 1
ATOM 3107 O O . GLN A 1 382 ? -28.820 0.948 39.640 1.00 92.88 382 GLN A O 1
ATOM 3112 N N . SER A 1 383 ? -28.487 1.633 41.762 1.00 94.94 383 SER A N 1
ATOM 3113 C CA . SER A 1 383 ? -27.075 1.982 41.585 1.00 94.94 383 SER A CA 1
ATOM 3114 C C . SER A 1 383 ? -26.230 0.752 41.253 1.00 94.94 383 SER A C 1
ATOM 3116 O O . SER A 1 383 ? -25.467 0.792 40.295 1.00 94.94 383 SER A O 1
ATOM 3118 N N . GLY A 1 384 ? -26.431 -0.367 41.958 1.00 94.31 384 GLY A N 1
ATOM 3119 C CA . GLY A 1 384 ? -25.694 -1.604 41.695 1.00 94.31 384 GLY A CA 1
ATOM 3120 C C . GLY A 1 384 ? -25.924 -2.148 40.287 1.00 94.31 384 GLY A C 1
ATOM 3121 O O . GLY A 1 384 ? -24.976 -2.530 39.604 1.00 94.31 384 GLY A O 1
ATOM 3122 N N . LEU A 1 385 ? -27.168 -2.105 39.801 1.00 93.25 385 LEU A N 1
ATOM 3123 C CA . LEU A 1 385 ? -27.479 -2.461 38.416 1.00 93.25 385 LEU A CA 1
ATOM 3124 C C . LEU A 1 385 ? -26.795 -1.523 37.411 1.00 93.25 385 LEU A C 1
ATOM 3126 O O . LEU A 1 385 ? -26.290 -1.987 36.388 1.00 93.25 385 LEU A O 1
ATOM 3130 N N . ALA A 1 386 ? -26.782 -0.215 37.681 1.00 94.50 386 ALA A N 1
ATOM 3131 C CA . ALA A 1 386 ? -26.133 0.762 36.811 1.00 94.50 386 ALA A CA 1
ATOM 3132 C C . ALA A 1 386 ? -24.616 0.522 36.716 1.00 94.50 386 ALA A C 1
ATOM 3134 O O . ALA A 1 386 ? -24.084 0.498 35.605 1.00 94.50 386 ALA A O 1
ATOM 3135 N N . ASP A 1 387 ? -23.950 0.255 37.842 1.00 96.94 387 ASP A N 1
ATOM 3136 C CA . ASP A 1 387 ? -22.512 -0.033 37.893 1.00 96.94 387 ASP A CA 1
ATOM 3137 C C . ASP A 1 387 ? -22.173 -1.370 37.205 1.00 96.94 387 ASP A C 1
ATOM 3139 O O . ASP A 1 387 ? -21.196 -1.464 36.461 1.00 96.94 387 ASP A O 1
ATOM 3143 N N . GLN A 1 388 ? -23.020 -2.399 37.351 1.00 94.94 388 GLN A N 1
ATOM 3144 C CA . GLN A 1 388 ? -22.866 -3.667 36.622 1.00 94.94 388 GLN A CA 1
ATOM 3145 C C . GLN A 1 388 ? -23.004 -3.489 35.105 1.00 94.94 388 GLN A C 1
ATOM 3147 O O . GLN A 1 388 ? -22.249 -4.086 34.333 1.00 94.94 388 GLN A O 1
ATOM 3152 N N . MET A 1 389 ? -23.954 -2.660 34.659 1.00 92.38 389 MET A N 1
ATOM 3153 C CA . MET A 1 389 ? -24.089 -2.317 33.243 1.00 92.38 389 MET A CA 1
ATOM 3154 C C . MET A 1 389 ? -22.883 -1.514 32.740 1.00 92.38 389 MET A C 1
ATOM 3156 O O . MET A 1 389 ? -22.433 -1.748 31.619 1.00 92.38 389 MET A O 1
ATOM 3160 N N . GLU A 1 390 ? -22.349 -0.589 33.544 1.00 95.56 390 GLU A N 1
ATOM 3161 C CA . GLU A 1 390 ? -21.130 0.163 33.226 1.00 95.56 390 GLU A CA 1
ATOM 3162 C C . GLU A 1 390 ? -19.930 -0.784 33.041 1.00 95.56 390 GLU A C 1
ATOM 3164 O O . GLU A 1 390 ? -19.266 -0.732 32.002 1.00 95.56 390 GLU A O 1
ATOM 3169 N N . LEU A 1 391 ? -19.712 -1.714 33.977 1.00 95.25 391 LEU A N 1
ATOM 3170 C CA . LEU A 1 391 ? -18.660 -2.730 33.881 1.00 95.25 391 LEU A CA 1
ATOM 3171 C C . LEU A 1 391 ? -18.795 -3.580 32.609 1.00 95.25 391 LEU A C 1
ATOM 3173 O O . LEU A 1 391 ? -17.831 -3.729 31.854 1.00 95.25 391 LEU A O 1
ATOM 3177 N N . ALA A 1 392 ? -19.996 -4.098 32.335 1.00 91.75 392 ALA A N 1
ATOM 3178 C CA . ALA A 1 392 ? -20.256 -4.900 31.141 1.00 91.75 392 ALA A CA 1
ATOM 3179 C C . ALA A 1 392 ? -19.985 -4.114 29.844 1.00 91.75 392 ALA A C 1
ATOM 3181 O O . ALA A 1 392 ? -19.478 -4.677 28.871 1.00 91.75 392 ALA A O 1
ATOM 3182 N N . ASN A 1 393 ? -20.279 -2.808 29.829 1.00 92.00 393 ASN A N 1
ATOM 3183 C CA . ASN A 1 393 ? -19.981 -1.940 28.691 1.00 92.00 393 ASN A CA 1
ATOM 3184 C C . ASN A 1 393 ? -18.471 -1.800 28.468 1.00 92.00 393 ASN A C 1
ATOM 3186 O O . ASN A 1 393 ? -18.018 -2.014 27.347 1.00 92.00 393 ASN A O 1
ATOM 3190 N N . TYR A 1 394 ? -17.688 -1.509 29.513 1.00 96.12 394 TYR A N 1
ATOM 3191 C CA . TYR A 1 394 ? -16.234 -1.385 29.368 1.00 96.12 394 TYR A CA 1
ATOM 3192 C C . TYR A 1 394 ? -15.573 -2.697 28.938 1.00 96.12 394 TYR A C 1
ATOM 3194 O O . TYR A 1 394 ? -14.679 -2.693 28.090 1.00 96.12 394 TYR A O 1
ATOM 3202 N N . GLN A 1 395 ? -16.033 -3.831 29.475 1.00 93.56 395 GLN A N 1
ATOM 3203 C CA . GLN A 1 395 ? -15.548 -5.150 29.067 1.00 93.56 395 GLN A CA 1
ATOM 3204 C C . GLN A 1 395 ? -15.817 -5.420 27.582 1.00 93.56 395 GLN A C 1
ATOM 3206 O O . GLN A 1 395 ? -14.953 -5.954 26.886 1.00 93.56 395 GLN A O 1
ATOM 3211 N N . LEU A 1 396 ? -16.987 -5.026 27.077 1.00 90.75 396 LEU A N 1
ATOM 3212 C CA . LEU A 1 396 ? -17.313 -5.159 25.663 1.00 90.75 396 LEU A CA 1
ATOM 3213 C C . LEU A 1 396 ? -16.467 -4.239 24.782 1.00 90.75 396 LEU A C 1
ATOM 3215 O O . LEU A 1 396 ? -15.915 -4.702 23.785 1.00 90.75 396 LEU A O 1
ATOM 3219 N N . ASP A 1 397 ? -16.354 -2.962 25.148 1.00 93.31 397 ASP A N 1
ATOM 3220 C CA . ASP A 1 397 ? -15.564 -1.982 24.400 1.00 93.31 397 ASP A CA 1
ATOM 3221 C C . ASP A 1 397 ? -14.101 -2.447 24.291 1.00 93.31 397 ASP A C 1
ATOM 3223 O O . ASP A 1 397 ? -13.476 -2.324 23.236 1.00 93.31 397 ASP A O 1
ATOM 3227 N N . TYR A 1 398 ? -13.579 -3.091 25.341 1.00 95.31 398 TYR A N 1
ATOM 3228 C CA . TYR A 1 398 ? -12.265 -3.732 25.327 1.00 95.31 398 TYR A CA 1
ATOM 3229 C C . TYR A 1 398 ? -12.173 -4.900 24.335 1.00 95.31 398 TYR A C 1
ATOM 3231 O O . TYR A 1 398 ? -11.175 -5.022 23.625 1.00 95.31 398 TYR A O 1
ATOM 3239 N N . GLN A 1 399 ? -13.193 -5.762 24.254 1.00 91.94 399 GLN A N 1
ATOM 3240 C CA . GLN A 1 399 ? -13.200 -6.866 23.285 1.00 91.94 399 GLN A CA 1
ATOM 3241 C C . GLN A 1 399 ? -13.308 -6.366 21.839 1.00 91.94 399 GLN A C 1
ATOM 3243 O O . GLN A 1 399 ? -12.602 -6.871 20.970 1.00 91.94 399 GLN A O 1
ATOM 3248 N N . ILE A 1 400 ? -14.110 -5.328 21.585 1.00 91.19 400 ILE A N 1
ATOM 3249 C CA . ILE A 1 400 ? -14.169 -4.675 20.269 1.00 91.19 400 ILE A CA 1
ATOM 3250 C C . ILE A 1 400 ? -12.788 -4.126 19.900 1.00 91.19 400 ILE A C 1
ATOM 3252 O O . ILE A 1 400 ? -12.284 -4.402 18.812 1.00 91.19 400 ILE A O 1
ATOM 3256 N N . LEU A 1 401 ? -12.138 -3.414 20.827 1.00 95.06 401 LEU A N 1
ATOM 3257 C CA . LEU A 1 401 ? -10.798 -2.871 20.617 1.00 95.06 401 LEU A CA 1
ATOM 3258 C C . LEU A 1 401 ? -9.762 -3.971 20.334 1.00 95.06 401 LEU A C 1
ATOM 3260 O O . LEU A 1 401 ? -8.883 -3.793 19.490 1.00 95.06 401 LEU A O 1
ATOM 3264 N N . LYS A 1 402 ? -9.873 -5.118 21.013 1.00 95.12 402 LYS A N 1
ATOM 3265 C CA . LYS A 1 402 ? -9.030 -6.301 20.793 1.00 95.12 402 LYS A CA 1
ATOM 3266 C C . LYS A 1 402 ? -9.176 -6.846 19.373 1.00 95.12 402 LYS A C 1
ATOM 3268 O O . LYS A 1 402 ? -8.158 -7.076 18.720 1.00 95.12 402 LYS A O 1
ATOM 3273 N N . GLU A 1 403 ? -10.396 -6.988 18.865 1.00 92.69 403 GLU A N 1
ATOM 3274 C CA . GLU A 1 403 ? -10.615 -7.434 17.484 1.00 92.69 403 GLU A CA 1
ATOM 3275 C C . GLU A 1 403 ? -10.145 -6.402 16.457 1.00 92.69 403 GLU A C 1
ATOM 3277 O O . GLU A 1 403 ? -9.459 -6.752 15.497 1.00 92.69 403 GLU A O 1
ATOM 3282 N N . GLU A 1 404 ? -10.418 -5.114 16.676 1.00 93.69 404 GLU A N 1
ATOM 3283 C CA . GLU A 1 404 ? -9.902 -4.047 15.810 1.00 93.69 404 GLU A CA 1
ATOM 3284 C C . GLU A 1 404 ? -8.368 -4.052 15.757 1.00 93.69 404 GLU A C 1
ATOM 3286 O O . GLU A 1 404 ? -7.776 -3.862 14.690 1.00 93.69 404 GLU A O 1
ATOM 3291 N N . PHE A 1 405 ? -7.715 -4.319 16.888 1.00 95.94 405 PHE A N 1
ATOM 3292 C CA . PHE A 1 405 ? -6.266 -4.450 16.969 1.00 95.94 405 PHE A CA 1
ATOM 3293 C C . PHE A 1 405 ? -5.748 -5.674 16.197 1.00 95.94 405 PHE A C 1
ATOM 3295 O O . PHE A 1 405 ? -4.752 -5.566 15.478 1.00 95.94 405 PHE A O 1
ATOM 3302 N N . ILE A 1 406 ? -6.435 -6.818 16.269 1.00 95.19 406 ILE A N 1
ATOM 3303 C CA . ILE A 1 406 ? -6.102 -8.021 15.487 1.00 95.19 406 ILE A CA 1
ATOM 3304 C C . ILE A 1 406 ? -6.243 -7.747 13.984 1.00 95.19 406 ILE A C 1
ATOM 3306 O O . ILE A 1 406 ? -5.327 -8.039 13.208 1.00 95.19 406 ILE A O 1
ATOM 3310 N N . LEU A 1 407 ? -7.354 -7.139 13.561 1.00 94.38 407 LEU A N 1
ATOM 3311 C CA . LEU A 1 407 ? -7.586 -6.766 12.164 1.00 94.38 407 LEU A CA 1
ATOM 3312 C C . LEU A 1 407 ? -6.526 -5.778 11.669 1.00 94.38 407 LEU A C 1
ATOM 3314 O O . LEU A 1 407 ? -5.993 -5.942 10.566 1.00 94.38 407 LEU A O 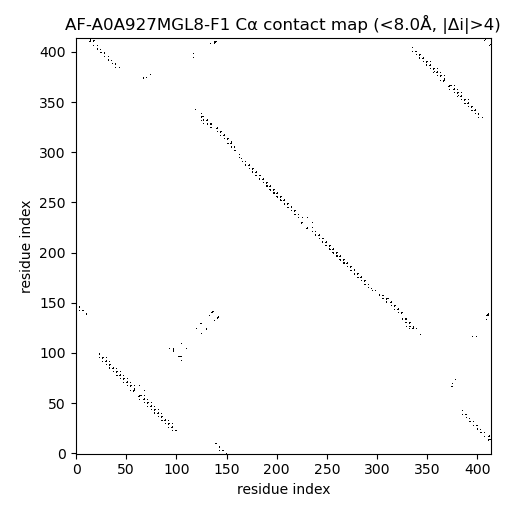1
ATOM 3318 N N . PHE A 1 408 ? -6.166 -4.799 12.502 1.00 95.88 408 PHE A N 1
ATOM 3319 C CA . PHE A 1 408 ? -5.084 -3.862 12.227 1.00 95.88 408 PHE A CA 1
ATOM 3320 C C . PHE A 1 408 ? -3.755 -4.587 11.993 1.00 95.88 408 PHE A C 1
ATOM 3322 O O . PHE A 1 408 ? -3.143 -4.412 10.940 1.00 95.88 408 PHE A O 1
ATOM 3329 N N . LYS A 1 409 ? -3.346 -5.494 12.891 1.00 95.69 409 LYS A N 1
ATOM 3330 C CA . LYS A 1 409 ? -2.132 -6.316 12.705 1.00 95.69 409 LYS A CA 1
ATOM 3331 C C . LYS A 1 409 ? -2.158 -7.115 11.395 1.00 95.69 409 LYS A C 1
ATOM 3333 O O . LYS A 1 409 ? -1.115 -7.332 10.777 1.00 95.69 409 LYS A O 1
ATOM 3338 N N . ASN A 1 410 ? -3.347 -7.508 10.942 1.00 94.88 410 ASN A N 1
ATOM 3339 C CA . ASN A 1 410 ? -3.570 -8.279 9.721 1.00 94.88 410 ASN A CA 1
ATOM 3340 C C . ASN A 1 410 ? -3.633 -7.449 8.427 1.00 94.88 410 ASN A C 1
ATOM 3342 O O . ASN A 1 410 ? -3.829 -8.027 7.350 1.00 94.88 410 ASN A O 1
ATOM 3346 N N . GLY A 1 411 ? -3.423 -6.131 8.496 1.00 93.00 411 GLY A N 1
ATOM 3347 C CA . GLY A 1 411 ? -3.350 -5.254 7.328 1.00 93.00 411 GLY A CA 1
ATOM 3348 C C . GLY A 1 411 ? -4.507 -4.270 7.185 1.00 93.00 411 GLY A C 1
ATOM 3349 O O . GLY A 1 411 ? -4.530 -3.531 6.197 1.00 93.00 411 GLY A O 1
ATOM 3350 N N . TYR A 1 412 ? -5.465 -4.258 8.113 1.00 92.88 412 TYR A N 1
ATOM 3351 C CA . TYR A 1 412 ? -6.543 -3.278 8.099 1.00 92.88 412 TYR A CA 1
ATOM 3352 C C . TYR A 1 412 ? -6.019 -1.910 8.534 1.00 92.88 412 TYR A C 1
ATOM 3354 O O . TYR A 1 412 ? -5.407 -1.764 9.586 1.00 92.88 412 TYR A O 1
ATOM 3362 N N . ILE A 1 413 ? -6.255 -0.884 7.723 1.00 83.62 413 ILE A N 1
ATOM 3363 C CA . ILE A 1 413 ? -5.884 0.489 8.053 1.00 83.62 413 ILE A CA 1
ATOM 3364 C C . ILE A 1 413 ? -7.142 1.330 7.884 1.00 83.62 413 ILE A C 1
ATOM 3366 O O . ILE A 1 413 ? -7.523 1.615 6.750 1.00 83.62 413 ILE A O 1
ATOM 3370 N N . MET A 1 414 ? -7.756 1.709 9.009 1.00 63.75 414 MET A N 1
ATOM 3371 C CA . MET A 1 414 ? -8.786 2.756 9.057 1.00 63.75 414 MET A CA 1
ATOM 3372 C C . MET A 1 414 ? -8.208 4.097 8.638 1.00 63.75 414 MET A C 1
ATOM 3374 O O . MET A 1 414 ? -7.135 4.473 9.178 1.00 63.75 414 MET A O 1
#

Radius of gyration: 59.46 Å; Cα contacts (8 Å, |Δi|>4): 296; chains: 1; bounding box: 124×35×173 Å

Organism: NCBI:txid34101

Mean predicted aligned error: 9.73 Å

Secondary structure (DSSP, 8-state):
-HHHHHHHHHHHHHHHHHHHHHHHHHHHHHHHHHHHHHHHHHHHHHHHHHHHHHHHHHHHTTSS-HHHHHHHHHHHHHHHHHHHHHHHHHHHHHHHHHHHHTS---TTS---------PPPGGGS-HHHHHHHHHHH-HHHHHHHHHHHHHHHHHHHSTTPPPTTHHHHHHHHHHHHHHHHHHHHHHHHHHHHHHHHHHHHHHHHHHHHHHHHHHHHHHHHHHHHHHTT---HHHHHHHHHHHHHHHHHHHHHHHHHHHHHHHHHHHHHHHHHHHHHHHHHHHHHHHHHHHHHHHHHHHHHHHHHHHHHHHHHHHHHHHHHHHHHHHHHHHHHHHHHHHHHHHHHHHHHHHHHHHHHHHHHHHHHHHHTTSS-HHHHHHHHHHHHHHHHHHHHHHHHHHHHHHHHHHHHTT---

Sequence (414 aa):
MKAINIEIQNLTKRSTLLGVESEANQLVYGYYKDGQSIKLQEDNLKVTEKEYRNIQEKYNEGLSAKGDVLRAKKGLREAELAVKSAKLKLDETTLQLNQKIGKELNAEHKIQILSEFSLLSSTEYDAEIMAKEMKDKHPSIVLIRKKLQEYKNILNRIDSLPNLDEAKYVKQLNGFEQQISNLTNKMDDAKTIAKEEELDKSKSGEEKIEIEAVHKKVSQEYNKARDEGSLSKVEEENYLKNISSFEKKIKNLTDKMDEADSEIQEAVAALGLWQNERVEVETAHEAVLKEYNKSLEEQRKAKLELKEYYANEIQKTEIELVKQERRLTSKVTQFATQFEVLRGQIKLAEEKVEEINTLYDQQKELYDFGEIIFLDVQKSQQSGLADQMELANYQLDYQILKEEFILFKNGYIM

Solvent-accessible surface area (backbone atoms only — not comparable to full-atom values): 21377 Å² total; per-residue (Å²): 108,73,69,57,54,53,51,51,52,52,49,51,53,48,32,53,51,44,50,54,48,50,57,49,47,54,45,52,52,49,39,51,50,29,50,51,48,29,51,54,31,49,52,50,32,54,51,38,46,51,51,29,52,54,43,46,51,34,34,76,73,68,76,42,56,73,68,51,40,54,48,33,51,49,50,35,53,53,30,53,49,50,31,50,52,30,48,54,51,31,51,53,42,47,52,55,42,22,66,73,71,74,46,80,76,44,93,88,56,59,81,72,78,72,76,78,91,72,83,78,58,71,78,80,47,31,40,68,66,49,27,53,49,44,61,70,64,22,54,70,47,51,51,45,53,50,54,38,50,50,36,51,53,50,50,72,42,51,81,74,55,77,67,93,55,50,70,59,48,53,53,51,48,56,52,39,54,52,51,48,51,53,44,51,51,52,43,52,52,33,52,48,49,33,52,52,33,52,50,52,30,49,51,37,49,54,52,36,53,53,48,50,53,51,41,52,50,53,52,50,52,45,53,51,36,54,76,67,70,71,55,51,77,70,53,49,52,50,48,54,49,50,48,53,53,41,54,52,50,46,46,55,34,48,54,49,37,52,49,29,49,50,53,31,51,50,29,52,51,50,42,54,53,45,52,51,53,39,53,53,47,52,52,52,40,52,52,51,49,52,52,45,54,50,50,53,51,55,49,52,50,52,44,49,55,50,42,54,52,35,53,52,51,36,53,53,40,51,53,50,44,55,52,49,45,49,52,50,35,53,49,34,39,50,50,31,51,51,51,54,51,40,52,53,51,32,54,53,29,52,53,48,35,53,51,33,47,54,49,29,55,51,40,47,53,36,36,75,73,64,77,48,57,66,67,57,35,52,49,35,49,54,50,31,53,52,36,48,51,51,29,53,48,39,56,47,55,47,50,52,51,50,51,52,49,52,42,36,68,73,40,32,77,133

pLDDT: mean 91.23, std 7.46, range [57.81, 98.25]

Nearest PDB structures (foldseek):
  5xg2-assembly1_A  TM=4.155E-01  e=5.767E-01  Pyrococcus yayanosii CH1
  3zx6-assembly1_B  TM=2.856E-01  e=2.352E+00  Archaeoglobus fulgidus DSM 4304
  3ja6-assembly1_H  TM=1.941E-01  e=6.607E-01  Escherichia coli
  8c5v-assembly1_I  TM=2.046E-01  e=5.083E+00  Escherichia coli

Foldseek 3Di:
DVVLVVLVVVLVVLLVVLVLVLVLVVLVLQLVLLVVQLVLLVVLLVVLVVVLVVQVVCVVVVNHDPVQNVVSVVSNVVSVVSNVVSVVSSVVSQVVSCVSVVHHCDPVNPPPDDPDQDADDLVVLVLVVQLVLCLVDFSVLVSLVVVLVVLVVVLVCLVVDDQPCPVVLVVLLVVLVVLLVVLVVLLVVLVVLLVVLVVLLVVLVVVLVVLVVVLVVLVVVLVVCVVVVNDDPVRNVVSVVSNVVSVVSNVVSVVSSVVSVVSNVVSVVSSVVSVVVSVVSVVVSVVSVVVVVVSVVVSVVVSVVSSVVSVVVSVVSVVVSVVVSVLSSVVSVVLSVLSVVLVVQLVVLVVQLVVLVVVLVVVVVCVVVVNDRVVVNSVSSVSNSVSVSSNSVSSSVNVSSVSVVVSSSNNHDD